Protein AF-A0A934DP23-F1 (afdb_monomer_lite)

Secondary structure (DSSP, 8-state):
-----------------------------------PPP-S--GGG----SB-STT-B-TTSB-SSS-B-STTHHHHT-B-TTHHHHHS-S-----------TTTTTSHHHH-HHHHHHHHHHHHHHTTTSEE-HHHHHHHHHHHHS-HHHHHHHHHHHHHHHH-TT-EE-TTHHHHHHHHHHT--TTPPPSB-SSEEEE--S-TT-STT-EEEE-S-EEEEEE------------TTTTGGGS--SSPPPP-SSS--HHHHHHHHHS-HHHHHHHHHHHHT---GGGSHHHHHHHTS--TTS-TT-S-HHHHHHHHT-HHHHHHHS--S-GGG-EEEETTEEEEHHHHHHHHHHHHHHHHHHTEEEEESS--HHHHHHHIIIIIIIS---EEEE-S-HHHHT-----EEEEEEEEEEEEPPPHHHHHHHHHHHHH-TT--SPPPSS-EEEEEEEEEEEEE---TT--SSPEEEEEEEEEEEEE-TT-BEEEEEEHHHHHTT-TT-S----PPPPS-EEEE--HHHHHHHTT---HHHHHSTTHHHHHHIIIIIIHH-EEHHHHHHHHHHHHTT--HHHHHHHSTTGGGGS-HHHHHHHTHHHH--GGGGT--TTTTS---

Foldseek 3Di:
DDDDDDDDDDDDDDDDDDDDDDDDDDDDDDDDDDDDDDDDDDLLPWEFAQDDDPPGGQAPHAGPTQAHLYPCRVVRNRHYPCSCCRHVHDQPPPDLDPDCFCVNLPVLLPFFLLSLLLVQLQLVQCPRQLERELLSLLLLLLSLLDDPQCVVSSLSSLVVLLVPPSRHYDPCSSVQSVCSSVPHHDQADACDDQQKHKDDDPPPQECPRIWMFGNHFDKGKFFLSFLLAFAALLFQLVLLQFFAFFAFQDDDDQFADPVRSVCLRGHGVQVLLCVLCVQLQHCLDCLGSNNCSVPPSHDNPDPRLDGQQLQSLLQSLRSNSRSLLLADDDRNFAFFFFQQHTHHSLNLSRVSSSLRRVVSVVQKRWHDLADDPVSVVNCCCVQGHHSSRWKWFQQDPCVVVVHDRGRTWTFGMKMKTKDFDDPLQQVQVVVVQVVDPVQPFDAAPDKGKIKMKMKTKIFHHDYSNDSDRTHIDIFIWIKMFIAYPSRIGRDMDTLCRCPVRTPPDPDRDGRDHTSTMMTGNCPLVSCLRSVHDDPSLVPDSSNVVSSCSNRPCSSLTHGPVLQVVLVVCVVVVPDLVSSLRSQASSLRSHNQVSCCVRPCVPNNHCVSSHDSGNVPSDPD

Sequence (620 aa):
MRARSCLFFASIAALLSAACGDAPDTTATDSTQQEGPRGPLGKADATGSCKAGSSGDFCGKKGSGSCYCDDGCKGYGDCCTDYEPVCKGSAPPSGSDDAVSCEDAGNICNLSPAGAAVYRLYREAVRADGLLSEVDAQRMGAFVR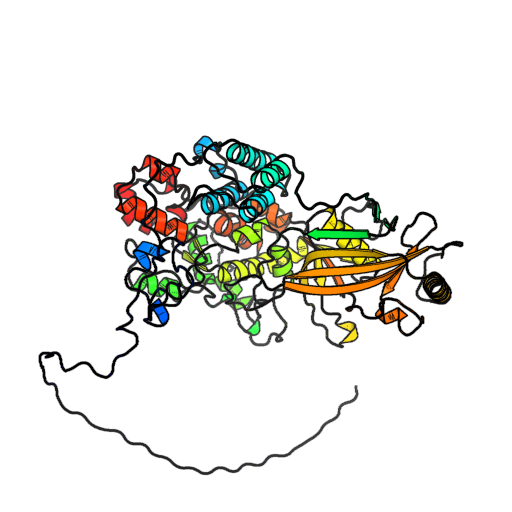GSAEHKAAVSAFLGKVIADPKTKFDGKSKQILEGFQKGTPPSFVPAENQVYKLKTGTQASSVLDDSIYLVGDGTLSGSINSSSYSRGYAKKADGILRFPHGSKAPAHLPVDSADETQRLRNQSPAVALDLAAGTAGLQLGQFGFDYRAQKRFYDSHAQYWEGLCHAWSYGALDERINALVDVDGIASKRGVWIFGQWLSRADLGNWMMAVSDQLSVADTELVDPFVTPRDILLGVTQWVMTSGLGLRADMFNDVEKGSSEVWNQPIIAADMKVSTPPPSVADAIFAYAKTDTKNTEALPASPKVKLVQIRAYWGAEIDDAHEGAPGIEVADWNMYFVLNPDGKAVVGYMAHHLAAKVAGLPVKDSDPLPDYFAYPKNQILDAAFEGKPSTMLKGALDGSVFRFFVGTVLSYGVPETMRTSFESDVKAGVDVALLKKKYPGIANAYSKPSWDASFSPKLGAGTDFGAQWGKFANPG

Structure (mmCIF, N/CA/C/O backbone):
data_AF-A0A934DP23-F1
#
_entry.id   AF-A0A934DP23-F1
#
loop_
_atom_site.group_PDB
_atom_site.id
_atom_site.type_symbol
_atom_site.label_atom_id
_atom_site.label_alt_id
_atom_site.label_comp_id
_atom_site.label_asym_id
_atom_site.label_entity_id
_atom_site.label_seq_id
_atom_site.pdbx_PDB_ins_code
_atom_site.Cartn_x
_atom_site.Cartn_y
_atom_site.Cartn_z
_atom_site.occupancy
_atom_site.B_iso_or_equiv
_atom_site.auth_seq_id
_atom_site.auth_comp_id
_atom_site.auth_asym_id
_atom_site.auth_atom_id
_atom_site.pdbx_PDB_model_num
ATOM 1 N N . MET A 1 1 ? 17.427 -4.563 40.260 1.00 40.16 1 MET A N 1
ATOM 2 C CA . MET A 1 1 ? 18.450 -5.176 41.142 1.00 40.16 1 MET A CA 1
ATOM 3 C C . MET A 1 1 ? 17.907 -6.447 41.780 1.00 40.16 1 MET A C 1
ATOM 5 O O . MET A 1 1 ? 17.114 -6.353 42.705 1.00 40.16 1 MET A O 1
ATOM 9 N N . ARG A 1 2 ? 18.329 -7.614 41.283 1.00 28.61 2 ARG A N 1
ATOM 10 C CA . ARG A 1 2 ? 18.483 -8.887 42.015 1.00 28.61 2 ARG A CA 1
ATOM 11 C C . ARG A 1 2 ? 19.131 -9.868 41.036 1.00 28.61 2 ARG A C 1
ATOM 13 O O . ARG A 1 2 ? 18.470 -10.412 40.164 1.00 28.61 2 ARG A O 1
ATOM 20 N N . ALA A 1 3 ? 20.451 -9.986 41.144 1.00 30.08 3 ALA A N 1
ATOM 21 C CA . ALA A 1 3 ? 21.261 -10.918 40.378 1.00 30.08 3 ALA A CA 1
ATOM 22 C C . ALA A 1 3 ? 21.089 -12.337 40.935 1.00 30.08 3 ALA A C 1
ATOM 24 O O . ALA A 1 3 ? 21.086 -12.529 42.154 1.00 30.08 3 ALA A O 1
ATOM 25 N N . ARG A 1 4 ? 20.986 -13.331 40.052 1.00 34.28 4 ARG A N 1
ATOM 26 C CA . ARG A 1 4 ? 21.227 -14.734 40.393 1.00 34.28 4 ARG A CA 1
ATOM 27 C C . ARG A 1 4 ? 22.226 -15.318 39.408 1.00 34.28 4 ARG A C 1
ATOM 29 O O . ARG A 1 4 ? 21.906 -15.577 38.256 1.00 34.28 4 ARG A O 1
ATOM 36 N N . SER A 1 5 ? 23.436 -15.501 39.919 1.00 31.06 5 SER A N 1
ATOM 37 C CA . SER A 1 5 ? 24.474 -16.371 39.384 1.00 31.06 5 SER A CA 1
ATOM 38 C C . SER A 1 5 ? 24.040 -17.835 39.475 1.00 31.06 5 SER A C 1
ATOM 40 O O . SER A 1 5 ? 23.494 -18.246 40.499 1.00 31.06 5 SER A O 1
ATOM 42 N N . CYS A 1 6 ? 24.376 -18.637 38.466 1.00 28.14 6 CYS A N 1
ATOM 43 C CA . CYS A 1 6 ? 24.646 -20.066 38.625 1.00 28.14 6 CYS A CA 1
ATOM 44 C C . CYS A 1 6 ? 25.836 -20.442 37.736 1.00 28.14 6 CYS A C 1
ATOM 46 O O . CYS A 1 6 ? 25.848 -20.184 36.536 1.00 28.14 6 CYS A O 1
ATOM 48 N N . LEU A 1 7 ? 26.857 -20.986 38.398 1.00 28.88 7 LEU A N 1
ATOM 49 C CA . LEU A 1 7 ? 28.114 -21.495 37.866 1.00 28.88 7 LEU A CA 1
ATOM 50 C C . LEU A 1 7 ? 27.962 -22.969 37.432 1.00 28.88 7 LEU A C 1
ATOM 52 O O . LEU A 1 7 ? 27.285 -23.730 38.112 1.00 28.88 7 LEU A O 1
ATOM 56 N N . PHE A 1 8 ? 28.738 -23.331 36.402 1.00 28.36 8 PHE A N 1
ATOM 57 C CA . PHE A 1 8 ? 29.431 -24.610 36.146 1.00 28.36 8 PHE A CA 1
ATOM 58 C C . PHE A 1 8 ? 28.639 -25.918 35.955 1.00 28.36 8 PHE A C 1
ATOM 60 O O . PHE A 1 8 ? 28.070 -26.456 36.892 1.00 28.36 8 PHE A O 1
ATOM 67 N N . PHE A 1 9 ? 28.846 -26.548 34.789 1.00 27.64 9 PHE A N 1
ATOM 68 C CA . PHE A 1 9 ? 29.650 -27.778 34.688 1.00 27.64 9 PHE A CA 1
ATOM 69 C C . PHE A 1 9 ? 30.306 -27.878 33.300 1.00 27.64 9 PHE A C 1
ATOM 71 O O . PHE A 1 9 ? 29.639 -27.809 32.273 1.00 27.64 9 PHE A O 1
ATOM 78 N N . ALA A 1 10 ? 31.630 -28.038 33.292 1.00 32.22 10 ALA A N 1
ATOM 79 C CA . ALA A 1 10 ? 32.416 -28.457 32.140 1.00 32.22 10 ALA A CA 1
ATOM 80 C C . ALA A 1 10 ? 32.568 -29.984 32.174 1.00 32.22 10 ALA A C 1
ATOM 82 O O . ALA A 1 10 ? 32.763 -30.557 33.247 1.00 32.22 10 ALA A O 1
ATOM 83 N N . SER A 1 11 ? 32.547 -30.640 31.015 1.00 28.47 11 SER A N 1
ATOM 84 C CA . SER A 1 11 ? 33.173 -31.953 30.823 1.00 28.47 11 SER A CA 1
ATOM 85 C C . SER A 1 11 ? 33.571 -32.130 29.361 1.00 28.47 11 SER A C 1
ATOM 87 O O . SER A 1 11 ? 32.744 -32.122 28.457 1.00 28.47 11 SER A O 1
ATOM 89 N N . ILE A 1 12 ? 34.884 -32.245 29.183 1.00 34.09 12 ILE A N 1
ATOM 90 C CA . ILE A 1 12 ? 35.624 -32.606 27.977 1.00 34.09 12 ILE A CA 1
ATOM 91 C C . ILE A 1 12 ? 35.684 -34.136 27.901 1.00 34.09 12 ILE A C 1
ATOM 93 O O . ILE A 1 12 ? 36.023 -34.765 28.901 1.00 34.09 12 ILE A O 1
ATOM 97 N N . ALA A 1 13 ? 35.479 -34.716 26.717 1.00 30.89 13 ALA A N 1
ATOM 98 C CA . ALA A 1 13 ? 36.143 -35.958 26.313 1.00 30.89 13 ALA A CA 1
ATOM 99 C C . ALA A 1 13 ? 36.205 -36.051 24.779 1.00 30.89 13 ALA A C 1
ATOM 101 O O . ALA A 1 13 ? 35.187 -35.994 24.095 1.00 30.89 13 ALA A O 1
ATOM 102 N N . ALA A 1 14 ? 37.429 -36.175 24.270 1.00 37.38 14 ALA A N 1
ATOM 103 C CA . ALA A 1 14 ? 37.803 -36.380 22.876 1.00 37.38 14 ALA A CA 1
ATOM 104 C C . ALA A 1 14 ? 38.264 -37.832 22.650 1.00 37.38 14 ALA A C 1
ATOM 106 O O . ALA A 1 14 ? 38.769 -38.433 23.593 1.00 37.38 14 ALA A O 1
ATOM 107 N N . LEU A 1 15 ? 38.152 -38.339 21.412 1.00 30.72 15 LEU A N 1
ATOM 108 C CA . LEU A 1 15 ? 39.022 -39.328 20.720 1.00 30.72 15 LEU A CA 1
ATOM 109 C C . LEU A 1 15 ? 38.391 -39.594 19.325 1.00 30.72 15 LEU A C 1
ATOM 111 O O . LEU A 1 15 ? 37.245 -40.017 19.261 1.00 30.72 15 LEU A O 1
ATOM 115 N N . LEU A 1 16 ? 38.937 -39.087 18.205 1.00 32.44 16 LEU A N 1
ATOM 116 C CA . LEU A 1 16 ? 40.079 -39.540 17.370 1.00 32.44 16 LEU A CA 1
ATOM 117 C C . LEU A 1 16 ? 39.783 -40.711 16.412 1.00 32.44 16 LEU A C 1
ATOM 119 O O . LEU A 1 16 ? 39.506 -41.817 16.869 1.00 32.44 16 LEU A O 1
ATOM 123 N N . SER A 1 17 ? 39.985 -40.447 15.106 1.00 32.84 17 SER A N 1
ATOM 124 C CA . SER A 1 17 ? 40.628 -41.262 14.032 1.00 32.84 17 SER A CA 1
ATOM 125 C C . SER A 1 17 ? 39.905 -41.009 12.690 1.00 32.84 17 SER A C 1
ATOM 127 O O . SER A 1 17 ? 38.739 -41.354 12.561 1.00 32.84 17 SER A O 1
ATOM 129 N N . ALA A 1 18 ? 40.417 -40.200 11.752 1.00 36.91 18 ALA A N 1
ATOM 130 C CA . ALA A 1 18 ? 41.567 -40.393 10.850 1.00 36.91 18 ALA A CA 1
ATOM 131 C C . ALA A 1 18 ? 41.308 -41.388 9.697 1.00 36.91 18 ALA A C 1
ATOM 133 O O . ALA A 1 18 ? 41.244 -42.588 9.935 1.00 36.91 18 ALA A O 1
ATOM 134 N N . ALA A 1 19 ? 41.259 -40.879 8.457 1.00 32.03 19 ALA A N 1
ATOM 135 C CA . ALA A 1 19 ? 41.791 -41.546 7.262 1.00 32.03 19 ALA A CA 1
ATOM 136 C C . ALA A 1 19 ? 41.916 -40.541 6.098 1.00 32.03 19 ALA A C 1
ATOM 138 O O . ALA A 1 19 ? 40.923 -40.130 5.503 1.00 32.03 19 ALA A O 1
ATOM 139 N N . CYS A 1 20 ? 43.157 -40.148 5.806 1.00 38.31 20 CYS A N 1
ATOM 140 C CA . CYS A 1 20 ? 43.581 -39.538 4.547 1.00 38.31 20 CYS A CA 1
ATOM 141 C C . CYS A 1 20 ? 43.790 -40.632 3.489 1.00 38.31 20 CYS A C 1
ATOM 143 O O . CYS A 1 20 ? 44.169 -41.752 3.834 1.00 38.31 20 CYS A O 1
ATOM 145 N N . GLY A 1 21 ? 43.653 -40.282 2.211 1.00 30.73 21 GLY A N 1
ATOM 146 C CA . GLY A 1 21 ? 44.114 -41.106 1.096 1.00 30.73 21 GLY A CA 1
ATOM 147 C C . GLY A 1 21 ? 44.066 -40.332 -0.217 1.00 30.73 21 GLY A C 1
ATOM 148 O O . GLY A 1 21 ? 43.001 -40.219 -0.812 1.00 30.73 21 GLY A O 1
ATOM 149 N N . ASP A 1 22 ? 45.220 -39.812 -0.635 1.00 42.44 22 ASP A N 1
ATOM 150 C CA . ASP A 1 22 ? 45.472 -39.196 -1.942 1.00 42.44 22 ASP A CA 1
ATOM 151 C C . ASP A 1 22 ? 46.259 -40.144 -2.869 1.00 42.44 22 ASP A C 1
ATOM 153 O O . ASP A 1 22 ? 47.109 -40.905 -2.397 1.00 42.44 22 ASP A O 1
ATOM 157 N N . ALA A 1 23 ? 46.045 -39.924 -4.180 1.00 35.94 23 ALA A N 1
ATOM 158 C CA . ALA A 1 23 ? 46.910 -40.179 -5.355 1.00 35.94 23 ALA A CA 1
ATOM 159 C C . ALA A 1 23 ? 46.909 -41.583 -6.026 1.00 35.94 23 ALA A C 1
ATOM 161 O O . ALA A 1 23 ? 46.669 -42.580 -5.347 1.00 35.94 23 ALA A O 1
ATOM 162 N N . PRO A 1 24 ? 47.326 -41.725 -7.317 1.00 53.34 24 PRO A N 1
ATOM 163 C CA . PRO A 1 24 ? 47.340 -40.780 -8.458 1.00 53.34 24 PRO A CA 1
ATOM 164 C C . PRO A 1 24 ? 46.812 -41.351 -9.816 1.00 53.34 24 PRO A C 1
ATOM 166 O O . PRO A 1 24 ? 46.694 -42.554 -10.009 1.00 53.34 24 PRO A O 1
ATOM 169 N N . ASP A 1 25 ? 46.543 -40.420 -10.744 1.00 39.34 25 ASP A N 1
ATOM 170 C CA . ASP A 1 25 ? 46.795 -40.367 -12.208 1.00 39.34 25 ASP A CA 1
ATOM 171 C C . ASP A 1 25 ? 46.779 -41.639 -13.102 1.00 39.34 25 ASP A C 1
ATOM 173 O O . ASP A 1 25 ? 47.532 -42.582 -12.874 1.00 39.34 25 ASP A O 1
ATOM 177 N N . THR A 1 26 ? 46.019 -41.603 -14.214 1.00 35.56 26 THR A N 1
ATOM 178 C CA . THR A 1 26 ? 46.430 -42.137 -15.541 1.00 35.56 26 THR A CA 1
ATOM 179 C C . THR A 1 26 ? 45.428 -41.828 -16.675 1.00 35.56 26 THR A C 1
ATOM 181 O O . THR A 1 26 ? 44.301 -42.309 -16.697 1.00 35.56 26 THR A O 1
ATOM 184 N N . THR A 1 27 ? 45.937 -41.095 -17.672 1.00 36.94 27 THR A N 1
ATOM 185 C CA . THR A 1 27 ? 45.785 -41.259 -19.140 1.00 36.94 27 THR A CA 1
ATOM 186 C C . THR A 1 27 ? 44.424 -41.175 -19.848 1.00 36.94 27 THR A C 1
ATOM 188 O O . THR A 1 27 ? 43.477 -41.908 -19.593 1.00 36.94 27 THR A O 1
ATOM 191 N N . ALA A 1 28 ? 44.444 -40.341 -20.892 1.00 45.34 28 ALA A N 1
ATOM 192 C CA . ALA A 1 28 ? 43.471 -40.197 -21.963 1.00 45.34 28 ALA A CA 1
ATOM 193 C C . ALA A 1 28 ? 43.141 -41.503 -22.709 1.00 45.34 28 ALA A C 1
ATOM 195 O O . ALA A 1 28 ? 44.029 -42.300 -23.015 1.00 45.34 28 ALA A O 1
ATOM 196 N N . THR A 1 29 ? 41.885 -41.649 -23.137 1.00 35.75 29 THR A N 1
ATOM 197 C CA . THR A 1 29 ? 41.556 -42.342 -24.391 1.00 35.75 29 THR A CA 1
ATOM 198 C C . THR A 1 29 ? 40.241 -41.819 -24.966 1.00 35.75 29 THR A C 1
ATOM 200 O O . THR A 1 29 ? 39.193 -41.838 -24.328 1.00 35.75 29 THR A O 1
ATOM 203 N N . ASP A 1 30 ? 40.361 -41.331 -26.192 1.00 45.59 30 ASP A N 1
ATOM 204 C CA . ASP A 1 30 ? 39.319 -41.034 -27.164 1.00 45.59 30 ASP A CA 1
ATOM 205 C C . ASP A 1 30 ? 38.488 -42.299 -27.461 1.00 45.59 30 ASP A C 1
ATOM 207 O O . ASP A 1 30 ? 39.061 -43.357 -27.734 1.00 45.59 30 ASP A O 1
ATOM 211 N N . SER A 1 31 ? 37.154 -42.226 -27.379 1.00 39.16 31 SER A N 1
ATOM 212 C CA . SER A 1 31 ? 36.274 -43.234 -27.987 1.00 39.16 31 SER A CA 1
ATOM 213 C C . SER A 1 31 ? 34.845 -42.722 -28.206 1.00 39.16 31 SER A C 1
ATOM 215 O O . SER A 1 31 ? 34.136 -42.269 -27.310 1.00 39.16 31 SER A O 1
ATOM 217 N N . THR A 1 32 ? 34.444 -42.837 -29.466 1.00 45.56 32 THR A N 1
ATOM 218 C CA . THR A 1 32 ? 33.099 -42.820 -30.040 1.00 45.56 32 THR A CA 1
ATOM 219 C C . THR A 1 32 ? 32.031 -43.478 -29.154 1.00 45.56 32 THR A C 1
ATOM 221 O O . THR A 1 32 ? 32.095 -44.681 -28.899 1.00 45.56 32 THR A O 1
ATOM 224 N N . GLN A 1 33 ? 31.005 -42.717 -28.750 1.00 37.06 33 GLN A N 1
ATOM 225 C CA . GLN A 1 33 ? 29.831 -43.258 -28.060 1.00 37.06 33 GLN A CA 1
ATOM 226 C C . GLN A 1 33 ? 28.931 -44.031 -29.028 1.00 37.06 33 GLN A C 1
ATOM 228 O O . GLN A 1 33 ? 28.133 -43.479 -29.780 1.00 37.06 33 GLN A O 1
ATOM 233 N N . GLN A 1 34 ? 29.091 -45.345 -28.967 1.00 38.97 34 GLN A N 1
ATOM 234 C CA . GLN A 1 34 ? 28.153 -46.359 -29.410 1.00 38.97 34 GLN A CA 1
ATOM 235 C C . GLN A 1 34 ? 26.985 -46.399 -28.404 1.00 38.97 34 GLN A C 1
ATOM 237 O O . GLN A 1 34 ? 27.212 -46.588 -27.208 1.00 38.97 34 GLN A O 1
ATOM 242 N N . GLU A 1 35 ? 25.750 -46.180 -28.869 1.00 42.69 35 GLU A N 1
ATOM 243 C CA . GLU A 1 35 ? 24.534 -46.249 -28.045 1.00 42.69 35 GLU A CA 1
ATOM 244 C C . GLU A 1 35 ? 24.398 -47.641 -27.405 1.00 42.69 35 GLU A C 1
ATOM 246 O O . GLU A 1 35 ? 24.113 -48.638 -28.071 1.00 42.69 35 GLU A O 1
ATOM 251 N N . GLY A 1 36 ? 24.641 -47.715 -26.095 1.00 49.62 36 GLY A N 1
ATOM 252 C CA . GLY A 1 36 ? 24.397 -48.909 -25.294 1.00 49.62 36 GLY A CA 1
ATOM 253 C C . GLY A 1 36 ? 22.901 -49.129 -25.012 1.00 49.62 36 GLY A C 1
ATOM 254 O O . GLY A 1 36 ? 22.097 -48.202 -25.133 1.00 49.62 36 GLY A O 1
ATOM 255 N N . PRO A 1 37 ? 22.501 -50.348 -24.607 1.00 51.12 37 PRO A N 1
ATOM 256 C CA . PRO A 1 37 ? 21.110 -50.674 -24.300 1.00 51.12 37 PRO A CA 1
ATOM 257 C C . PRO A 1 37 ? 20.587 -49.827 -23.128 1.00 51.12 37 PRO A C 1
ATOM 259 O O . PRO A 1 37 ? 21.191 -49.801 -22.055 1.00 51.12 37 PRO A O 1
ATOM 262 N N . ARG A 1 38 ? 19.452 -49.140 -23.343 1.00 48.41 38 ARG A N 1
ATOM 263 C CA . ARG A 1 38 ? 18.734 -48.348 -22.325 1.00 48.41 38 ARG A CA 1
ATOM 264 C C . ARG A 1 38 ? 18.541 -49.171 -21.042 1.00 48.41 38 ARG A C 1
ATOM 266 O O . ARG A 1 38 ? 18.000 -50.274 -21.087 1.00 48.41 38 ARG A O 1
ATOM 273 N N . GLY A 1 39 ? 18.959 -48.610 -19.905 1.00 54.00 39 GLY A N 1
ATOM 274 C CA . GLY A 1 39 ? 18.667 -49.144 -18.572 1.00 54.00 39 GLY A CA 1
ATOM 275 C C . GLY A 1 39 ? 17.169 -49.083 -18.206 1.00 54.00 39 GLY A C 1
ATOM 276 O O . GLY A 1 39 ? 16.358 -48.643 -19.022 1.00 54.00 39 GLY A O 1
ATOM 277 N N . PRO A 1 40 ? 16.786 -49.525 -16.990 1.00 46.81 40 PRO A N 1
ATOM 278 C CA . PRO A 1 40 ? 15.389 -49.656 -16.570 1.00 46.81 40 PRO A CA 1
ATOM 279 C C . PRO A 1 40 ? 14.571 -48.368 -16.783 1.00 46.81 40 PRO A C 1
ATOM 281 O O . PRO A 1 40 ? 15.008 -47.284 -16.402 1.00 46.81 40 PRO A O 1
ATOM 284 N N . LEU A 1 41 ? 13.388 -48.524 -17.390 1.00 50.09 41 LEU A N 1
ATOM 285 C CA . LEU A 1 41 ? 12.440 -47.486 -17.828 1.00 50.09 41 LEU A CA 1
ATOM 286 C C . LEU A 1 41 ? 12.203 -46.401 -16.754 1.00 50.09 41 LEU A C 1
ATOM 288 O O . LEU A 1 41 ? 11.497 -46.624 -15.770 1.00 50.09 41 LEU A O 1
ATOM 292 N N . GLY A 1 42 ? 12.789 -45.217 -16.945 1.00 59.62 42 GLY A N 1
ATOM 293 C CA . GLY A 1 42 ? 12.483 -44.016 -16.162 1.00 59.62 42 GLY A CA 1
ATOM 294 C C . GLY A 1 42 ? 11.233 -43.300 -16.688 1.00 59.62 42 GLY A C 1
ATOM 295 O O . GLY A 1 42 ? 10.778 -43.569 -17.796 1.00 59.62 42 GLY A O 1
ATOM 296 N N . LYS A 1 43 ? 10.698 -42.334 -15.924 1.00 57.84 43 LYS A N 1
ATOM 297 C CA . LYS A 1 43 ? 9.498 -41.524 -16.256 1.00 57.84 43 LYS A CA 1
ATOM 298 C C . LYS A 1 43 ? 9.491 -40.853 -17.650 1.00 57.84 43 LYS A C 1
ATOM 300 O O . LYS A 1 43 ? 8.449 -40.377 -18.079 1.00 57.84 43 LYS A O 1
ATOM 305 N N . ALA A 1 44 ? 10.614 -40.861 -18.367 1.00 54.88 44 ALA A N 1
ATOM 306 C CA . ALA A 1 44 ? 10.761 -40.343 -19.725 1.00 54.88 44 ALA A CA 1
ATOM 307 C C . ALA A 1 44 ? 9.996 -41.136 -20.811 1.00 54.88 44 ALA A C 1
ATOM 309 O O . ALA A 1 44 ? 9.881 -40.645 -21.929 1.00 54.88 44 ALA A O 1
ATOM 310 N N . ASP A 1 45 ? 9.451 -42.319 -20.500 1.00 63.75 45 ASP A N 1
ATOM 311 C CA . ASP A 1 45 ? 8.603 -43.106 -21.415 1.00 63.75 45 ASP A CA 1
ATOM 312 C C . ASP A 1 45 ? 7.093 -42.901 -21.159 1.00 63.75 45 ASP A C 1
ATOM 314 O O . ASP A 1 45 ? 6.263 -43.758 -21.474 1.00 63.75 45 ASP A O 1
ATOM 318 N N . ALA A 1 46 ? 6.715 -41.773 -20.547 1.00 71.06 46 ALA A N 1
ATOM 319 C CA . ALA A 1 46 ? 5.324 -41.480 -20.231 1.00 71.06 46 ALA A CA 1
ATOM 320 C C . ALA A 1 46 ? 4.467 -41.347 -21.506 1.00 71.06 46 ALA A C 1
ATOM 322 O O . ALA A 1 46 ? 4.745 -40.541 -22.393 1.00 71.06 46 ALA A O 1
ATOM 323 N N . THR A 1 47 ? 3.389 -42.129 -21.583 1.00 84.38 47 THR A N 1
ATOM 324 C CA . THR A 1 47 ? 2.419 -42.102 -22.688 1.00 84.38 47 THR A CA 1
ATOM 325 C C . THR A 1 47 ? 1.119 -41.449 -22.225 1.00 84.38 47 THR A C 1
ATOM 327 O O . THR A 1 47 ? 0.737 -41.574 -21.063 1.00 84.38 47 THR A O 1
ATOM 330 N N . GLY A 1 48 ? 0.429 -40.735 -23.114 1.00 90.81 48 GLY A N 1
ATOM 331 C CA . GLY A 1 48 ? -0.851 -40.080 -22.826 1.00 90.81 48 GLY A CA 1
ATOM 332 C C . GLY A 1 48 ? -0.986 -38.727 -23.521 1.00 90.81 48 GLY A C 1
ATOM 333 O O . GLY A 1 48 ? -0.063 -38.271 -24.197 1.00 90.81 48 GLY A O 1
ATOM 334 N N . SER A 1 49 ? -2.159 -38.113 -23.369 1.00 92.38 49 SER A N 1
ATOM 335 C CA . SER A 1 49 ? -2.513 -36.853 -24.023 1.00 92.38 49 SER A CA 1
ATOM 336 C C . SER A 1 49 ? -3.238 -35.907 -23.068 1.00 92.38 49 SER A C 1
ATOM 338 O O . SER A 1 49 ? -4.057 -36.342 -22.246 1.00 92.38 49 SER A O 1
ATOM 340 N N . CYS A 1 50 ? -2.954 -34.615 -23.215 1.00 94.12 50 CYS A N 1
ATOM 341 C CA . CYS A 1 50 ? -3.661 -33.524 -22.561 1.00 94.12 50 CYS A CA 1
ATOM 342 C C . CYS A 1 50 ? -5.007 -33.205 -23.199 1.00 94.12 50 CYS A C 1
ATOM 344 O O . CYS A 1 50 ? -5.806 -32.510 -22.581 1.00 94.12 50 CYS A O 1
ATOM 346 N N . LYS A 1 51 ? -5.321 -33.711 -24.392 1.00 93.38 51 LYS A N 1
ATOM 347 C CA . LYS A 1 51 ? -6.683 -33.607 -24.925 1.00 93.38 51 LYS A CA 1
ATOM 348 C C . LYS A 1 51 ? -7.572 -34.588 -24.169 1.00 93.38 51 LYS A C 1
ATOM 350 O O . LYS A 1 51 ? -7.317 -35.793 -24.194 1.00 93.38 51 LYS A O 1
ATOM 355 N N . ALA A 1 52 ? -8.622 -34.103 -23.510 1.00 81.62 52 ALA A N 1
ATOM 356 C CA . ALA A 1 52 ? -9.736 -34.988 -23.196 1.00 81.62 52 ALA A CA 1
ATOM 357 C C . ALA A 1 52 ? -10.601 -35.125 -24.455 1.00 81.62 52 ALA A C 1
ATOM 359 O O . ALA A 1 52 ? -10.455 -34.370 -25.416 1.00 81.62 52 ALA A O 1
ATOM 360 N N . GLY A 1 53 ? -11.432 -36.168 -24.496 1.00 73.50 53 GLY A N 1
ATOM 361 C CA . GLY A 1 53 ? -12.362 -36.398 -25.601 1.00 73.50 53 GLY A CA 1
ATOM 362 C C . GLY A 1 53 ? -13.427 -35.296 -25.685 1.00 73.50 53 GLY A C 1
ATOM 363 O O . GLY A 1 53 ? -13.158 -34.109 -25.560 1.00 73.50 53 GLY A O 1
ATOM 364 N N . SER A 1 54 ? -14.692 -35.661 -25.843 1.00 66.81 54 SER A N 1
ATOM 365 C CA . SER A 1 54 ? -15.811 -34.711 -25.975 1.00 66.81 54 SER A CA 1
ATOM 366 C C . SER A 1 54 ? -16.114 -33.840 -24.732 1.00 66.81 54 SER A C 1
ATOM 368 O O . SER A 1 54 ? -17.166 -33.213 -24.679 1.00 66.81 54 SER A O 1
ATOM 370 N N . SER A 1 55 ? -15.236 -33.797 -23.725 1.00 53.44 55 SER A N 1
ATOM 371 C CA . SER A 1 55 ? -15.485 -33.220 -22.394 1.00 53.44 55 SER A CA 1
ATOM 372 C C . SER A 1 55 ? -14.398 -32.251 -21.879 1.00 53.44 55 SER A C 1
ATOM 374 O O . SER A 1 55 ? -14.335 -32.016 -20.675 1.00 53.44 55 SER A O 1
ATOM 376 N N . GLY A 1 56 ? -13.564 -31.672 -22.754 1.00 77.00 56 GLY A N 1
ATOM 377 C CA . GLY A 1 56 ? -12.569 -30.630 -22.408 1.00 77.00 56 GLY A CA 1
ATOM 378 C C . GLY A 1 56 ? -11.115 -31.096 -22.540 1.00 77.00 56 GLY A C 1
ATOM 379 O O . GLY A 1 56 ? -10.869 -32.119 -23.158 1.00 77.00 56 GLY A O 1
ATOM 380 N N . ASP A 1 57 ? -10.139 -30.375 -21.990 1.00 86.81 57 ASP A N 1
ATOM 381 C CA . ASP A 1 57 ? -8.738 -30.815 -21.891 1.00 86.81 57 ASP A CA 1
ATOM 382 C C . ASP A 1 57 ? -8.372 -31.248 -20.452 1.00 86.81 57 ASP A C 1
ATOM 384 O O . ASP A 1 57 ? -9.161 -31.149 -19.499 1.00 86.81 57 ASP A O 1
ATOM 388 N N . PHE A 1 58 ? -7.187 -31.838 -20.301 1.00 91.00 58 PHE A N 1
ATOM 389 C CA . PHE A 1 58 ? -6.617 -32.272 -19.028 1.00 91.00 58 PHE A CA 1
ATOM 390 C C . PHE A 1 58 ? -5.688 -31.230 -18.393 1.00 91.00 58 PHE A C 1
ATOM 392 O O . PHE A 1 58 ? -4.892 -31.578 -17.528 1.00 91.00 58 PHE A O 1
ATOM 399 N N . CYS A 1 59 ? -5.782 -29.959 -18.773 1.00 92.69 59 CYS A N 1
ATOM 400 C CA . CYS A 1 59 ? -4.854 -28.938 -18.298 1.00 92.69 59 CYS A CA 1
ATOM 401 C C . CYS A 1 59 ? -4.998 -28.684 -16.787 1.00 92.69 59 CYS A C 1
ATOM 403 O O . CYS A 1 59 ? -6.104 -28.586 -16.256 1.00 92.69 59 CYS A O 1
ATOM 405 N N . GLY A 1 60 ? -3.866 -28.658 -16.080 1.00 91.19 60 GLY A N 1
ATOM 406 C CA . GLY A 1 60 ? -3.771 -28.598 -14.617 1.00 91.19 60 GLY A CA 1
ATOM 407 C C . GLY A 1 60 ? -4.002 -29.931 -13.891 1.00 91.19 60 GLY A C 1
ATOM 408 O O . GLY A 1 60 ? -4.039 -29.955 -12.663 1.00 91.19 60 GLY A O 1
ATOM 409 N N . LYS A 1 61 ? -4.189 -31.042 -14.614 1.00 93.75 61 LYS A N 1
ATOM 410 C CA . LYS A 1 61 ? -4.456 -32.370 -14.039 1.00 93.75 61 LYS A CA 1
ATOM 411 C C . LYS A 1 61 ? -3.705 -33.469 -14.796 1.00 93.75 61 LYS A C 1
ATOM 413 O O . LYS A 1 61 ? -2.940 -33.226 -15.728 1.00 93.75 61 LYS A O 1
ATOM 418 N N . LYS A 1 62 ? -3.895 -34.713 -14.359 1.00 93.94 62 LYS A N 1
ATOM 419 C CA . LYS A 1 62 ? -3.321 -35.888 -15.019 1.00 93.94 62 LYS A CA 1
ATOM 420 C C . LYS A 1 62 ? -3.994 -36.114 -16.378 1.00 93.94 62 LYS A C 1
ATOM 422 O O . LYS A 1 62 ? -5.223 -36.085 -16.455 1.00 93.94 62 LYS A O 1
ATOM 427 N N . GLY A 1 63 ? -3.190 -36.340 -17.418 1.00 93.44 63 GLY A N 1
ATOM 428 C CA . GLY A 1 63 ? -3.670 -36.617 -18.772 1.00 93.44 63 GLY A CA 1
ATOM 429 C C . GLY A 1 63 ? -4.299 -38.004 -18.913 1.00 93.44 63 GLY A C 1
ATOM 430 O O . GLY A 1 63 ? -4.379 -38.781 -17.960 1.00 93.44 63 GLY A O 1
ATOM 431 N N . SER A 1 64 ? -4.689 -38.363 -20.136 1.00 91.06 64 SER A N 1
ATOM 432 C CA . SER A 1 64 ? -5.294 -39.667 -20.474 1.00 91.06 64 SER A CA 1
ATOM 433 C C . SER A 1 64 ? -4.334 -40.877 -20.407 1.00 91.06 64 SER A C 1
ATOM 435 O O . SER A 1 64 ? -4.610 -41.925 -20.986 1.00 91.06 64 SER A O 1
ATOM 437 N N . GLY A 1 65 ? -3.217 -40.776 -19.680 1.00 89.75 65 GLY A N 1
ATOM 438 C CA . GLY A 1 65 ? -2.213 -41.834 -19.560 1.00 89.75 65 GLY A CA 1
ATOM 439 C C . GLY A 1 65 ? -1.340 -41.709 -18.309 1.00 89.75 65 GLY A C 1
ATOM 440 O O . GLY A 1 65 ? -1.817 -41.366 -17.226 1.00 89.75 65 GLY A O 1
ATOM 441 N N . SER A 1 66 ? -0.051 -42.021 -18.431 1.00 91.56 66 SER A N 1
ATOM 442 C CA . SER A 1 66 ? 0.927 -41.956 -17.336 1.00 91.56 66 SER A CA 1
ATOM 443 C C . SER A 1 66 ? 1.626 -40.597 -17.209 1.00 91.56 66 SER A C 1
ATOM 445 O O . SER A 1 66 ? 2.594 -40.491 -16.462 1.00 91.56 66 SER A O 1
ATOM 447 N N . CYS A 1 67 ? 1.155 -39.583 -17.932 1.00 93.50 67 CYS A N 1
ATOM 448 C CA . CYS A 1 67 ? 1.729 -38.243 -17.986 1.00 93.50 67 CYS A CA 1
ATOM 449 C C . CYS A 1 67 ? 0.831 -37.183 -17.320 1.00 93.50 67 CYS A C 1
ATOM 451 O O . CYS A 1 67 ? -0.362 -37.410 -17.084 1.00 93.50 67 CYS A O 1
ATOM 453 N N . TYR A 1 68 ? 1.409 -36.021 -17.028 1.00 94.75 68 TYR A N 1
ATOM 454 C CA . TYR A 1 68 ? 0.749 -34.865 -16.423 1.00 94.75 68 TYR A CA 1
ATOM 455 C C . TYR A 1 68 ? 0.686 -33.679 -17.389 1.00 94.75 68 TYR A C 1
ATOM 457 O O . TYR A 1 68 ? 1.530 -33.520 -18.274 1.00 94.75 68 TYR A O 1
ATOM 465 N N . CYS A 1 69 ? -0.352 -32.862 -17.213 1.00 94.44 69 CYS A N 1
ATOM 466 C CA . CYS A 1 69 ? -0.655 -31.685 -18.021 1.00 94.44 69 CYS A CA 1
ATOM 467 C C . CYS A 1 69 ? -0.681 -30.420 -17.156 1.00 94.44 69 CYS A C 1
ATOM 469 O O . CYS A 1 69 ? -1.574 -29.587 -17.299 1.00 94.44 69 CYS A O 1
ATOM 471 N N . ASP A 1 70 ? 0.263 -30.299 -16.227 1.00 92.94 70 ASP A N 1
ATOM 472 C CA . ASP A 1 70 ? 0.436 -29.157 -15.328 1.00 92.94 70 ASP A CA 1
ATOM 473 C C . ASP A 1 70 ? 1.831 -28.525 -15.493 1.00 92.94 70 ASP A C 1
ATOM 475 O O . ASP A 1 70 ? 2.698 -29.061 -16.181 1.00 92.94 70 ASP A O 1
ATOM 479 N N . ASP A 1 71 ? 2.071 -27.375 -14.860 1.00 88.88 71 ASP A N 1
ATOM 480 C CA . ASP A 1 71 ? 3.362 -26.679 -14.957 1.00 88.88 71 ASP A CA 1
ATOM 481 C C . ASP A 1 71 ? 4.511 -27.397 -14.226 1.00 88.88 71 ASP A C 1
ATOM 483 O O . ASP A 1 71 ? 5.685 -27.158 -14.528 1.00 88.88 71 ASP A O 1
ATOM 487 N N . GLY A 1 72 ? 4.192 -28.300 -13.293 1.00 87.69 72 GLY A N 1
ATOM 488 C CA . GLY A 1 72 ? 5.167 -29.093 -12.548 1.00 87.69 72 GLY A CA 1
ATOM 489 C C . GLY A 1 72 ? 5.792 -30.212 -13.382 1.00 87.69 72 GLY A C 1
ATOM 490 O O . GLY A 1 72 ? 6.934 -30.604 -13.118 1.00 87.69 72 GLY A O 1
ATOM 491 N N . CYS A 1 73 ? 5.106 -30.683 -14.427 1.00 92.19 73 CYS A N 1
ATOM 492 C CA . CYS A 1 73 ? 5.514 -31.861 -15.193 1.00 92.19 73 CYS A CA 1
ATOM 493 C C . CYS A 1 73 ? 6.924 -31.755 -15.805 1.00 92.19 73 CYS A C 1
ATOM 495 O O . CYS A 1 73 ? 7.632 -32.756 -15.946 1.00 92.19 73 CYS A O 1
ATOM 497 N N . LYS A 1 74 ? 7.384 -30.536 -16.138 1.00 84.81 74 LYS A N 1
ATOM 498 C CA . LYS A 1 74 ? 8.733 -30.309 -16.695 1.00 84.81 74 LYS A CA 1
ATOM 499 C C . LYS A 1 74 ? 9.827 -30.554 -15.660 1.00 84.81 74 LYS A C 1
ATOM 501 O O . LYS A 1 74 ? 10.897 -31.034 -16.019 1.00 84.81 74 LYS A O 1
ATOM 506 N N . GLY A 1 75 ? 9.558 -30.241 -14.392 1.00 73.50 75 GLY A N 1
ATOM 507 C CA . GLY A 1 75 ? 10.487 -30.491 -13.290 1.00 73.50 75 GLY A CA 1
ATOM 508 C C . GLY A 1 75 ? 10.608 -31.977 -12.954 1.00 73.50 75 GLY A C 1
ATOM 509 O O . GLY A 1 75 ? 11.685 -32.435 -12.581 1.00 73.50 75 GLY A O 1
ATOM 510 N N . TYR A 1 76 ? 9.526 -32.737 -13.136 1.00 85.75 76 TYR A N 1
ATOM 511 C CA . TYR A 1 76 ? 9.476 -34.171 -12.836 1.00 85.75 76 TYR A CA 1
ATOM 512 C C . TYR A 1 76 ? 9.751 -35.082 -14.040 1.00 85.75 76 TYR A C 1
ATOM 514 O O . TYR A 1 76 ? 9.921 -36.291 -13.857 1.00 85.75 76 TYR A O 1
ATOM 522 N N . GLY A 1 77 ? 9.817 -34.520 -15.251 1.00 89.19 77 GLY A N 1
ATOM 523 C CA . GLY A 1 77 ? 10.051 -35.264 -16.487 1.00 89.19 77 GLY A CA 1
ATOM 524 C C . GLY A 1 77 ? 8.882 -36.166 -16.889 1.00 89.19 77 GLY A C 1
ATOM 525 O O . GLY A 1 77 ? 9.119 -37.223 -17.466 1.00 89.19 77 GLY A O 1
ATOM 526 N N . ASP A 1 78 ? 7.643 -35.783 -16.566 1.00 93.88 78 ASP A N 1
ATOM 527 C CA . ASP A 1 78 ? 6.426 -36.574 -16.812 1.00 93.88 78 ASP A CA 1
ATOM 528 C C . ASP A 1 78 ? 5.338 -35.817 -17.597 1.00 93.88 78 ASP A C 1
ATOM 530 O O . ASP A 1 78 ? 4.161 -36.178 -17.547 1.00 93.88 78 ASP A O 1
ATOM 534 N N . CYS A 1 79 ? 5.716 -34.798 -18.378 1.00 93.50 79 CYS A N 1
ATOM 535 C CA . CYS A 1 79 ? 4.783 -34.090 -19.259 1.00 93.50 79 CYS A CA 1
ATOM 536 C C . CYS A 1 79 ? 4.204 -34.988 -20.352 1.00 93.50 79 CYS A C 1
ATOM 538 O O . CYS A 1 79 ? 4.924 -35.763 -20.985 1.00 93.50 79 CYS A O 1
ATOM 540 N N . CYS A 1 80 ? 2.916 -34.811 -20.655 1.00 94.56 80 CYS A N 1
ATOM 541 C CA . CYS A 1 80 ? 2.351 -35.387 -21.872 1.00 94.56 80 CYS A CA 1
ATOM 542 C C . CYS A 1 80 ? 2.982 -34.739 -23.111 1.00 94.56 80 CYS A C 1
ATOM 544 O O . CYS A 1 80 ? 3.301 -33.548 -23.118 1.00 94.56 80 CYS A O 1
ATOM 546 N N . THR A 1 81 ? 3.130 -35.522 -24.181 1.00 93.62 81 THR A N 1
ATOM 547 C CA . THR A 1 81 ? 3.791 -35.082 -25.427 1.00 93.62 81 THR A CA 1
ATOM 548 C C . THR A 1 81 ? 3.106 -33.891 -26.105 1.00 93.62 81 THR A C 1
ATOM 550 O O . THR A 1 81 ? 3.751 -33.136 -26.827 1.00 93.62 81 THR A O 1
ATOM 553 N N . ASP A 1 82 ? 1.818 -33.685 -25.841 1.00 92.31 82 ASP A N 1
ATOM 554 C CA . ASP A 1 82 ? 0.995 -32.608 -26.380 1.00 92.31 82 ASP A CA 1
ATOM 555 C C . ASP A 1 82 ? 0.671 -31.506 -25.351 1.00 92.31 82 ASP A C 1
ATOM 557 O O . ASP A 1 82 ? -0.192 -30.672 -25.614 1.00 92.31 82 ASP A O 1
ATOM 561 N N . TYR A 1 83 ? 1.377 -31.447 -24.213 1.00 90.56 83 TYR A N 1
ATOM 562 C CA . TYR A 1 83 ? 1.157 -30.422 -23.182 1.00 90.56 83 TYR A CA 1
ATOM 563 C C . TYR A 1 83 ? 1.240 -28.988 -23.721 1.00 90.56 83 TYR A C 1
ATOM 565 O O . TYR A 1 83 ? 0.299 -28.219 -23.559 1.00 90.56 83 TYR A O 1
ATOM 573 N N . GLU A 1 84 ? 2.339 -28.626 -24.393 1.00 88.38 84 GLU A N 1
ATOM 574 C CA . GLU A 1 84 ? 2.520 -27.283 -24.970 1.00 88.38 84 GLU A CA 1
ATOM 575 C C . GLU A 1 84 ? 1.397 -26.924 -25.968 1.00 88.38 84 GLU A C 1
ATOM 577 O O . GLU A 1 84 ? 0.710 -25.929 -25.744 1.00 88.38 84 GLU A O 1
ATOM 582 N N . PRO A 1 85 ? 1.122 -27.714 -27.027 1.00 87.81 85 PRO A N 1
ATOM 583 C CA . PRO A 1 85 ? 0.097 -27.342 -28.003 1.00 87.81 85 PRO A CA 1
ATOM 584 C C . PRO A 1 85 ? -1.347 -27.404 -27.475 1.00 87.81 85 PRO A C 1
ATOM 586 O O . PRO A 1 85 ? -2.211 -26.759 -28.065 1.00 87.81 85 PRO A O 1
ATOM 589 N N . VAL A 1 86 ? -1.636 -28.169 -26.414 1.00 90.62 86 VAL A N 1
ATOM 590 C CA . VAL A 1 86 ? -2.998 -28.302 -25.858 1.00 90.62 86 VAL A CA 1
ATOM 591 C C . VAL A 1 86 ? -3.245 -27.315 -24.727 1.00 90.62 86 VAL A C 1
ATOM 593 O O . VAL A 1 86 ? -4.235 -26.596 -24.764 1.00 90.62 86 VAL A O 1
ATOM 596 N N . CYS A 1 87 ? -2.341 -27.253 -23.750 1.00 88.38 87 CYS A N 1
ATOM 597 C CA . CYS A 1 87 ? -2.551 -26.494 -22.519 1.00 88.38 87 CYS A CA 1
ATOM 598 C C . CYS A 1 87 ? -1.982 -25.085 -22.538 1.00 88.38 87 CYS A C 1
ATOM 600 O O . CYS A 1 87 ? -2.369 -24.275 -21.701 1.00 88.38 87 CYS A O 1
ATOM 602 N N . LYS A 1 88 ? -1.091 -24.764 -23.482 1.00 82.81 88 LYS A N 1
ATOM 603 C CA . LYS A 1 88 ? -0.624 -23.382 -23.655 1.00 82.81 88 LYS A CA 1
ATOM 604 C C . LYS A 1 88 ? -1.274 -22.648 -24.815 1.00 82.81 88 LYS A C 1
ATOM 606 O O . LYS A 1 88 ? -1.124 -21.434 -24.888 1.00 82.81 88 LYS A O 1
ATOM 611 N N . GLY A 1 89 ? -2.020 -23.363 -25.663 1.00 71.38 89 GLY A N 1
ATOM 612 C CA . GLY A 1 89 ? -2.646 -22.821 -26.862 1.00 71.38 89 GLY A CA 1
ATOM 613 C C . GLY A 1 89 ? -1.616 -22.313 -27.877 1.00 71.38 89 GLY A C 1
ATOM 614 O O . GLY A 1 89 ? -0.581 -21.739 -27.548 1.00 71.38 89 GLY A O 1
ATOM 615 N N . SER A 1 90 ? -1.886 -22.501 -29.164 1.00 45.00 90 SER A N 1
ATOM 616 C CA . SER A 1 90 ? -1.233 -21.685 -30.188 1.00 45.00 90 SER A CA 1
ATOM 617 C C . SER A 1 90 ? -1.488 -20.212 -29.865 1.00 45.00 90 SER A C 1
ATOM 619 O O . SER A 1 90 ? -2.643 -19.841 -29.650 1.00 45.00 90 SER A O 1
ATOM 621 N N . ALA A 1 91 ? -0.418 -19.409 -29.815 1.00 43.81 91 ALA A N 1
ATOM 622 C CA . ALA A 1 91 ? -0.482 -17.967 -29.598 1.00 43.81 91 ALA A CA 1
ATOM 623 C C . ALA A 1 91 ? -1.663 -17.368 -30.385 1.00 43.81 91 ALA A C 1
ATOM 625 O O . ALA A 1 91 ? -1.838 -17.729 -31.557 1.00 43.81 91 ALA A O 1
ATOM 626 N N . PRO A 1 92 ? -2.502 -16.522 -29.760 1.00 43.78 92 PRO A N 1
ATOM 627 C CA . PRO A 1 92 ? -3.677 -15.982 -30.425 1.00 43.78 92 PRO A CA 1
ATOM 628 C C . PRO A 1 92 ? -3.263 -15.308 -31.741 1.00 43.78 92 PRO A C 1
ATOM 630 O O . PRO A 1 92 ? -2.165 -14.744 -31.816 1.00 43.78 92 PRO A O 1
ATOM 633 N N . PRO A 1 93 ? -4.105 -15.377 -32.793 1.00 39.38 93 PRO A N 1
ATOM 634 C CA . PRO A 1 93 ? -3.838 -14.657 -34.029 1.00 39.38 93 PRO A CA 1
ATOM 635 C C . PRO A 1 93 ? -3.577 -13.201 -33.664 1.00 39.38 93 PRO A C 1
ATOM 637 O O . PRO A 1 93 ? -4.348 -12.618 -32.902 1.00 39.38 93 PRO A O 1
ATOM 640 N N . SER A 1 94 ? -2.469 -12.657 -34.169 1.00 42.34 94 SER A N 1
ATOM 641 C CA . SER A 1 94 ? -2.060 -11.270 -33.977 1.00 42.34 94 SER A CA 1
ATOM 642 C C . SER A 1 94 ? -3.176 -10.348 -34.471 1.00 42.34 94 SER A C 1
ATOM 644 O O . SER A 1 94 ? -3.228 -9.983 -35.648 1.00 42.34 94 SER A O 1
ATOM 646 N N . GLY A 1 95 ? -4.119 -10.031 -33.590 1.00 39.88 95 GLY A N 1
ATOM 647 C CA . GLY A 1 95 ? -5.085 -8.977 -33.811 1.00 39.88 95 GLY A CA 1
ATOM 648 C C . GLY A 1 95 ? -4.299 -7.688 -33.970 1.00 39.88 95 GLY A C 1
ATOM 649 O O . GLY A 1 95 ? -3.384 -7.405 -33.204 1.00 39.88 95 GLY A O 1
ATOM 650 N N . SER A 1 96 ? -4.590 -6.932 -35.020 1.00 44.50 96 SER A N 1
ATOM 651 C CA . SER A 1 96 ? -4.061 -5.585 -35.185 1.00 44.50 96 SER A CA 1
ATOM 652 C C . SER A 1 96 ? -4.634 -4.699 -34.071 1.00 44.50 96 SER A C 1
ATOM 654 O O . SER A 1 96 ? -5.755 -4.187 -34.160 1.00 44.50 96 SER A O 1
ATOM 656 N N . ASP A 1 97 ? -3.863 -4.599 -32.993 1.00 45.19 97 ASP A N 1
ATOM 657 C CA . ASP A 1 97 ? -4.172 -3.920 -31.742 1.00 45.19 97 ASP A CA 1
ATOM 658 C C . ASP A 1 97 ? -3.988 -2.398 -31.865 1.00 45.19 97 ASP A C 1
ATOM 660 O O . ASP A 1 97 ? -2.927 -1.862 -31.541 1.00 45.19 97 ASP A O 1
ATOM 664 N N . ASP A 1 98 ? -5.028 -1.643 -32.242 1.00 51.69 98 ASP A N 1
ATOM 665 C CA . ASP A 1 98 ? -5.089 -0.242 -31.785 1.00 51.69 98 ASP A CA 1
ATOM 666 C C . ASP A 1 98 ? -5.449 -0.223 -30.300 1.00 51.69 98 ASP A C 1
ATOM 668 O O . ASP A 1 98 ? -6.607 0.008 -29.961 1.00 51.69 98 ASP A O 1
ATOM 672 N N . ALA A 1 99 ? -4.485 -0.521 -29.432 1.00 55.56 99 ALA A N 1
ATOM 673 C CA . ALA A 1 99 ? -4.557 -0.161 -28.022 1.00 55.56 99 ALA A CA 1
ATOM 674 C C . ALA A 1 99 ? -4.466 1.371 -27.887 1.00 55.56 99 ALA A C 1
ATOM 676 O O . ALA A 1 99 ? -3.801 2.016 -28.702 1.00 55.56 99 ALA A O 1
ATOM 677 N N . VAL A 1 100 ? -5.107 1.958 -26.870 1.00 56.28 100 VAL A N 1
ATOM 678 C CA . VAL A 1 100 ? -5.015 3.401 -26.566 1.00 56.28 100 VAL A CA 1
ATOM 679 C C . VAL A 1 100 ? -3.542 3.830 -26.506 1.00 56.28 100 VAL A C 1
ATOM 681 O O . VAL A 1 100 ? -2.793 3.421 -25.610 1.00 56.28 100 VAL A O 1
ATOM 684 N N . SER A 1 101 ? -3.114 4.641 -27.476 1.00 61.78 101 SER A N 1
ATOM 685 C CA . SER A 1 101 ? -1.749 5.167 -27.525 1.00 61.78 101 SER A CA 1
ATOM 686 C C . SER A 1 101 ? -1.561 6.278 -26.482 1.00 61.78 101 SER A C 1
ATOM 688 O O . SER A 1 101 ? -2.530 6.893 -26.036 1.00 61.78 101 SER A O 1
ATOM 690 N N . CYS A 1 102 ? -0.317 6.592 -26.099 1.00 57.66 102 CYS A N 1
ATOM 691 C CA . CYS A 1 102 ? -0.036 7.764 -25.252 1.00 57.66 102 CYS A CA 1
ATOM 692 C C . CYS A 1 102 ? -0.511 9.090 -25.887 1.00 57.66 102 CYS A C 1
ATOM 694 O O . CYS A 1 102 ? -0.803 10.045 -25.162 1.00 57.66 102 CYS A O 1
ATOM 696 N N . GLU A 1 103 ? -0.601 9.146 -27.220 1.00 59.59 103 GLU A N 1
ATOM 697 C CA . GLU A 1 103 ? -1.124 10.294 -27.968 1.00 59.59 103 GLU A CA 1
ATOM 698 C C . GLU A 1 103 ? -2.646 10.403 -27.777 1.00 59.59 103 GLU A C 1
ATOM 700 O O . GLU A 1 103 ? -3.145 11.456 -27.372 1.00 59.59 103 GLU A O 1
ATOM 705 N N . ASP A 1 104 ? -3.369 9.285 -27.901 1.00 60.38 104 ASP A N 1
ATOM 706 C CA . ASP A 1 104 ? -4.820 9.197 -27.663 1.00 60.38 104 ASP A CA 1
ATOM 707 C C . ASP A 1 104 ? -5.181 9.392 -26.179 1.00 60.38 104 ASP A C 1
ATOM 709 O O . ASP A 1 104 ? -6.223 9.963 -25.833 1.00 60.38 104 ASP A O 1
ATOM 713 N N . ALA A 1 105 ? -4.291 8.987 -25.267 1.00 54.78 105 ALA A N 1
ATOM 714 C CA . ALA A 1 105 ? -4.422 9.218 -23.830 1.00 54.78 105 ALA A CA 1
ATOM 715 C C . ALA A 1 105 ? -4.284 10.706 -23.448 1.00 54.78 105 ALA A C 1
ATOM 717 O O . ALA A 1 105 ? -4.681 11.080 -22.346 1.00 54.78 105 ALA A O 1
ATOM 718 N N . GLY A 1 106 ? -3.862 11.586 -24.364 1.00 54.84 106 GLY A N 1
ATOM 719 C CA . GLY A 1 106 ? -3.840 13.037 -24.160 1.00 54.84 106 GLY A CA 1
ATOM 720 C C . GLY A 1 106 ? -2.666 13.519 -23.308 1.00 54.84 106 GLY A C 1
ATOM 721 O O . GLY A 1 106 ? -2.876 14.239 -22.339 1.00 54.84 106 GLY A O 1
ATOM 722 N N . ASN A 1 107 ? -1.434 13.129 -23.656 1.00 58.25 107 ASN A N 1
ATOM 723 C CA . ASN A 1 107 ? -0.196 13.511 -22.952 1.00 58.25 107 ASN A CA 1
ATOM 724 C C . ASN A 1 107 ? -0.050 12.989 -21.510 1.00 58.25 107 ASN A C 1
ATOM 726 O O . ASN A 1 107 ? 0.883 13.385 -20.821 1.00 58.25 107 ASN A O 1
ATOM 730 N N . ILE A 1 108 ? -0.883 12.058 -21.042 1.00 55.16 108 ILE A N 1
ATOM 731 C CA . ILE A 1 108 ? -0.778 11.521 -19.670 1.00 55.16 108 ILE A CA 1
ATOM 732 C C . ILE A 1 108 ? 0.586 10.875 -19.380 1.00 55.16 108 ILE A C 1
ATOM 734 O O . ILE A 1 108 ? 1.112 11.026 -18.281 1.00 55.16 108 ILE A O 1
ATOM 738 N N . CYS A 1 109 ? 1.217 10.266 -20.388 1.00 56.31 109 CYS A N 1
ATOM 739 C CA . CYS A 1 109 ? 2.574 9.717 -20.288 1.00 56.31 109 CYS A CA 1
ATOM 740 C C . CYS A 1 109 ? 3.675 10.795 -20.168 1.00 56.31 109 CYS A C 1
ATOM 742 O O . CYS A 1 109 ? 4.798 10.483 -19.782 1.00 56.31 109 CYS A O 1
ATOM 744 N N . ASN A 1 110 ? 3.364 12.048 -20.518 1.00 60.66 110 ASN A N 1
ATOM 745 C CA . ASN A 1 110 ? 4.295 13.179 -20.538 1.00 60.66 110 ASN A CA 1
ATOM 746 C C . ASN A 1 110 ? 4.126 14.130 -19.341 1.00 60.66 110 ASN A C 1
ATOM 748 O O . ASN A 1 110 ? 4.917 15.063 -19.220 1.00 60.66 110 ASN A O 1
ATOM 752 N N . LEU A 1 111 ? 3.111 13.944 -18.484 1.00 57.84 111 LEU A N 1
ATOM 753 C CA . LEU A 1 111 ? 2.705 14.973 -17.517 1.00 57.84 111 LEU A CA 1
ATOM 754 C C . LEU A 1 111 ? 2.989 14.634 -16.045 1.00 57.84 111 LEU A C 1
ATOM 756 O O . LEU A 1 111 ? 3.236 15.566 -15.284 1.00 57.84 111 LEU A O 1
ATOM 760 N N . SER A 1 112 ? 3.007 13.360 -15.622 1.00 80.19 112 SER A N 1
ATOM 761 C CA . SER A 1 112 ? 3.425 13.003 -14.252 1.00 80.19 112 SER A CA 1
ATOM 762 C C . SER A 1 112 ? 3.790 11.520 -14.066 1.00 80.19 112 SER A C 1
ATOM 764 O O . SER A 1 112 ? 3.271 10.662 -14.788 1.00 80.19 112 SER A O 1
ATOM 766 N N . PRO A 1 113 ? 4.638 11.188 -13.070 1.00 83.94 113 PRO A N 1
ATOM 767 C CA . PRO A 1 113 ? 4.872 9.805 -12.649 1.00 83.94 113 PRO A CA 1
ATOM 768 C C . PRO A 1 113 ? 3.585 9.018 -12.336 1.00 83.94 113 PRO A C 1
ATOM 770 O O . PRO A 1 113 ? 3.477 7.859 -12.730 1.00 83.94 113 PRO A O 1
ATOM 773 N N . ALA A 1 114 ? 2.572 9.645 -11.722 1.00 84.44 114 ALA A N 1
ATOM 774 C CA . ALA A 1 114 ? 1.266 9.012 -11.486 1.00 84.44 114 ALA A CA 1
ATOM 775 C C . ALA A 1 114 ? 0.576 8.565 -12.788 1.00 84.44 114 ALA A C 1
ATOM 777 O O . ALA A 1 114 ? 0.069 7.446 -12.879 1.00 84.44 114 ALA A O 1
ATOM 778 N N . GLY A 1 115 ? 0.571 9.425 -13.812 1.00 82.94 115 GLY A N 1
ATOM 779 C CA . GLY A 1 115 ? 0.010 9.092 -15.122 1.00 82.94 115 GLY A CA 1
ATOM 780 C C . GLY A 1 115 ? 0.746 7.928 -15.788 1.00 82.94 115 GLY A C 1
ATOM 781 O O . GLY A 1 115 ? 0.110 7.016 -16.320 1.00 82.94 115 GLY A O 1
ATOM 782 N N . ALA A 1 116 ? 2.079 7.923 -15.699 1.00 83.56 116 ALA A N 1
ATOM 783 C CA . ALA A 1 116 ? 2.914 6.836 -16.206 1.00 83.56 116 ALA A CA 1
ATOM 784 C C . ALA A 1 116 ? 2.636 5.503 -15.488 1.00 83.56 116 ALA A C 1
ATOM 786 O O . ALA A 1 116 ? 2.498 4.473 -16.150 1.00 83.56 116 ALA A O 1
ATOM 787 N N . ALA A 1 117 ? 2.478 5.537 -14.164 1.00 86.38 117 ALA A N 1
ATOM 788 C CA . ALA A 1 117 ? 2.159 4.380 -13.335 1.00 86.38 117 ALA A CA 1
ATOM 789 C C . ALA A 1 117 ? 0.802 3.750 -13.695 1.00 86.38 117 ALA A C 1
ATOM 791 O O . ALA A 1 117 ? 0.738 2.557 -13.991 1.00 86.38 117 ALA A O 1
ATOM 792 N N . VAL A 1 118 ? -0.277 4.540 -13.757 1.00 85.94 118 VAL A N 1
ATOM 793 C CA . VAL A 1 118 ? -1.616 4.028 -14.128 1.00 85.94 118 VAL A CA 1
ATOM 794 C C . VAL A 1 118 ? -1.608 3.430 -15.524 1.00 85.94 118 VAL A C 1
ATOM 796 O O . VAL A 1 118 ? -2.185 2.372 -15.772 1.00 85.94 118 VAL A O 1
ATOM 799 N N . TYR A 1 119 ? -0.933 4.103 -16.449 1.00 84.69 119 TYR A N 1
ATOM 800 C CA . TYR A 1 119 ? -0.830 3.623 -17.810 1.00 84.69 119 TYR A CA 1
ATOM 801 C C . TYR A 1 119 ? -0.005 2.331 -17.914 1.00 84.69 119 TYR A C 1
ATOM 803 O O . TYR A 1 119 ? -0.320 1.458 -18.725 1.00 84.69 119 TYR A O 1
ATOM 811 N N . ARG A 1 120 ? 1.023 2.164 -17.072 1.00 86.56 120 ARG A N 1
ATOM 812 C CA . ARG A 1 120 ? 1.740 0.892 -16.936 1.00 86.56 120 ARG A CA 1
ATOM 813 C C . ARG A 1 120 ? 0.787 -0.232 -16.524 1.00 86.56 120 ARG A C 1
ATOM 815 O O . ARG A 1 120 ? 0.723 -1.228 -17.240 1.00 86.56 120 ARG A O 1
ATOM 822 N N . LEU A 1 121 ? 0.011 -0.027 -15.458 1.00 86.25 121 LEU A N 1
ATOM 823 C CA . LEU A 1 121 ? -0.938 -1.015 -14.926 1.00 86.25 121 LEU A CA 1
ATOM 824 C C . LEU A 1 121 ? -2.008 -1.404 -15.949 1.00 86.25 121 LEU A C 1
ATOM 826 O O . LEU A 1 121 ? -2.249 -2.584 -16.175 1.00 86.25 121 LEU A O 1
ATOM 830 N N . TYR A 1 122 ? -2.590 -0.422 -16.640 1.00 87.50 122 TYR A N 1
ATOM 831 C CA . TYR A 1 122 ? -3.558 -0.684 -17.707 1.00 87.50 122 TYR A CA 1
ATOM 832 C C . TYR A 1 122 ? -2.994 -1.620 -18.785 1.00 87.50 122 TYR A C 1
ATOM 834 O O . TYR A 1 122 ? -3.661 -2.551 -19.233 1.00 87.50 122 TYR A O 1
ATOM 842 N N . ARG A 1 123 ? -1.742 -1.401 -19.197 1.00 81.62 123 ARG A N 1
ATOM 843 C CA . ARG A 1 123 ? -1.103 -2.246 -20.210 1.00 81.62 123 ARG A CA 1
ATOM 844 C C . ARG A 1 123 ? -0.773 -3.633 -19.696 1.00 81.62 123 ARG A C 1
ATOM 846 O O . ARG A 1 123 ? -0.825 -4.568 -20.484 1.00 81.62 123 ARG A O 1
ATOM 853 N N . GLU A 1 124 ? -0.381 -3.761 -18.434 1.00 80.81 124 GLU A N 1
ATOM 854 C CA . GLU A 1 124 ? -0.186 -5.067 -17.804 1.00 80.81 124 GLU A CA 1
ATOM 855 C C . GLU A 1 124 ? -1.490 -5.875 -17.838 1.00 80.81 124 GLU A C 1
ATOM 857 O O . GLU A 1 124 ? -1.463 -7.014 -18.299 1.00 80.81 124 GLU A O 1
ATOM 862 N N . ALA A 1 125 ? -2.619 -5.246 -17.498 1.00 82.44 125 ALA A N 1
ATOM 863 C CA . ALA A 1 125 ? -3.938 -5.876 -17.482 1.00 82.44 125 ALA A CA 1
ATOM 864 C C . ALA A 1 125 ? -4.429 -6.317 -18.876 1.00 82.44 125 ALA A C 1
ATOM 866 O O . ALA A 1 125 ? -4.852 -7.449 -19.074 1.00 82.44 125 ALA A O 1
ATOM 867 N N . VAL A 1 126 ? -4.334 -5.452 -19.892 1.00 74.81 126 VAL A N 1
ATOM 868 C CA . VAL A 1 126 ? -4.985 -5.668 -21.208 1.00 74.81 126 VAL A CA 1
ATOM 869 C C . VAL A 1 126 ? -4.283 -6.709 -22.103 1.00 74.81 126 VAL A C 1
ATOM 871 O O . VAL A 1 126 ? -4.764 -7.059 -23.180 1.00 74.81 126 VAL A O 1
ATOM 874 N N . ARG A 1 127 ? -3.134 -7.241 -21.688 1.00 63.12 127 ARG A N 1
ATOM 875 C CA . ARG A 1 127 ? -2.151 -7.863 -22.587 1.00 63.12 127 ARG A CA 1
ATOM 876 C C . ARG A 1 127 ? -2.417 -9.256 -23.134 1.00 63.12 127 ARG A C 1
ATOM 878 O O . ARG A 1 127 ? -1.702 -9.643 -24.056 1.00 63.12 127 ARG A O 1
ATOM 885 N N . ALA A 1 128 ? -3.367 -10.007 -22.591 1.00 54.16 128 ALA A N 1
ATOM 886 C CA . ALA A 1 128 ? -3.567 -11.401 -23.000 1.00 54.16 128 ALA A CA 1
ATOM 887 C C . ALA A 1 128 ? -4.866 -11.625 -23.789 1.00 54.16 128 ALA A C 1
ATOM 889 O O . ALA A 1 128 ? -4.895 -12.423 -24.723 1.00 54.16 128 ALA A O 1
ATOM 890 N N . ASP A 1 129 ? -5.932 -10.909 -23.448 1.00 67.75 129 ASP A N 1
ATOM 891 C CA . ASP A 1 129 ? -7.290 -11.162 -23.946 1.00 67.75 129 ASP A CA 1
ATOM 892 C C . ASP A 1 129 ? -8.154 -9.888 -24.063 1.00 67.75 129 ASP A C 1
ATOM 894 O O . ASP A 1 129 ? -9.317 -9.948 -24.503 1.00 67.75 129 ASP A O 1
ATOM 898 N N . GLY A 1 130 ? -7.572 -8.738 -23.703 1.00 75.25 130 GLY A N 1
ATOM 899 C CA . GLY A 1 130 ? -8.250 -7.456 -23.565 1.00 75.25 130 GLY A CA 1
ATOM 900 C C . GLY A 1 130 ? -9.174 -7.367 -22.349 1.00 75.25 130 GLY A C 1
ATOM 901 O O . GLY A 1 130 ? -9.952 -6.418 -22.287 1.00 75.25 130 GLY A O 1
ATOM 902 N N . LEU A 1 131 ? -9.141 -8.340 -21.431 1.00 85.62 131 LEU A N 1
ATOM 903 C CA . LEU A 1 131 ? -9.991 -8.397 -20.247 1.00 85.62 131 LEU A CA 1
ATOM 904 C C . LEU A 1 131 ? -9.329 -7.687 -19.070 1.00 85.62 131 LEU A C 1
ATOM 906 O O . LEU A 1 131 ? -8.268 -8.069 -18.596 1.00 85.62 131 LEU A O 1
ATOM 910 N N . LEU A 1 132 ? -10.009 -6.672 -18.560 1.00 89.56 132 LEU A N 1
ATOM 911 C CA . LEU A 1 132 ? -9.637 -5.982 -17.341 1.00 89.56 132 LEU A CA 1
ATOM 912 C C . LEU A 1 132 ? -10.368 -6.642 -16.166 1.00 89.56 132 LEU A C 1
ATOM 914 O O . LEU A 1 132 ? -11.604 -6.585 -16.092 1.00 89.56 132 LEU A O 1
ATOM 918 N N . SER A 1 133 ? -9.614 -7.292 -15.277 1.00 89.25 133 SER A N 1
ATOM 919 C CA . SER A 1 133 ? -10.162 -7.984 -14.105 1.00 89.25 133 SER A CA 1
ATOM 920 C C . SER A 1 133 ? -10.540 -7.015 -12.980 1.00 89.25 133 SER A C 1
ATOM 922 O O . SER A 1 133 ? -10.106 -5.859 -12.963 1.00 89.25 133 SER A O 1
ATOM 924 N N . GLU A 1 134 ? -11.346 -7.477 -12.025 1.00 88.38 134 GLU A N 1
ATOM 925 C CA . GLU A 1 134 ? -11.735 -6.712 -10.836 1.00 88.38 134 GLU A CA 1
ATOM 926 C C . GLU A 1 134 ? -10.498 -6.217 -10.064 1.00 88.38 134 GLU A C 1
ATOM 928 O O . GLU A 1 134 ? -10.465 -5.066 -9.627 1.00 88.38 134 GLU A O 1
ATOM 933 N N . VAL A 1 135 ? -9.446 -7.038 -9.978 1.00 84.88 135 VAL A N 1
ATOM 934 C CA . VAL A 1 135 ? -8.174 -6.681 -9.325 1.00 84.88 135 VAL A CA 1
ATOM 935 C C . VAL A 1 135 ? -7.454 -5.564 -10.088 1.00 84.88 135 VAL A C 1
ATOM 937 O O . VAL A 1 135 ? -6.987 -4.598 -9.481 1.00 84.88 135 VAL A O 1
ATOM 940 N N . ASP A 1 136 ? -7.411 -5.638 -11.418 1.00 88.25 136 ASP A N 1
ATOM 941 C CA . ASP A 1 136 ? -6.790 -4.600 -12.250 1.00 88.25 136 ASP A CA 1
ATOM 942 C C . ASP A 1 136 ? -7.550 -3.274 -12.157 1.00 88.25 136 ASP A C 1
ATOM 944 O O . ASP A 1 136 ? -6.947 -2.203 -12.036 1.00 88.25 136 ASP A O 1
ATOM 948 N N . ALA A 1 137 ? -8.886 -3.341 -12.148 1.00 88.88 137 ALA A N 1
ATOM 949 C CA . ALA A 1 137 ? -9.746 -2.178 -11.971 1.00 88.88 137 ALA A CA 1
ATOM 950 C C . ALA A 1 137 ? -9.476 -1.469 -10.639 1.00 88.88 137 ALA A C 1
ATOM 952 O O . ALA A 1 137 ? -9.401 -0.238 -10.596 1.00 88.88 137 ALA A O 1
ATOM 953 N N . GLN A 1 138 ? -9.300 -2.236 -9.561 1.00 87.25 138 GLN A N 1
ATOM 954 C CA . GLN A 1 138 ? -8.961 -1.705 -8.241 1.00 87.25 138 GLN A CA 1
ATOM 955 C C . GLN A 1 138 ? -7.571 -1.055 -8.234 1.00 87.25 138 GLN A C 1
ATOM 957 O O . GLN A 1 138 ? -7.448 0.105 -7.830 1.00 87.25 138 GLN A O 1
ATOM 962 N N . ARG A 1 139 ? -6.549 -1.739 -8.772 1.00 86.81 139 ARG A N 1
ATOM 963 C CA . ARG A 1 139 ? -5.175 -1.210 -8.888 1.00 86.81 139 ARG A CA 1
ATOM 964 C C . ARG A 1 139 ? -5.126 0.107 -9.666 1.00 86.81 139 ARG A C 1
ATOM 966 O O . ARG A 1 139 ? -4.456 1.050 -9.249 1.00 86.81 139 ARG A O 1
ATOM 973 N N . MET A 1 140 ? -5.862 0.210 -10.773 1.00 89.12 140 MET A N 1
ATOM 974 C CA . MET A 1 140 ? -5.951 1.445 -11.562 1.00 89.12 140 MET A CA 1
ATOM 975 C C . MET A 1 140 ? -6.730 2.546 -10.833 1.00 89.12 140 MET A C 1
ATOM 977 O O . MET A 1 140 ? -6.320 3.710 -10.825 1.00 89.12 140 MET A O 1
ATOM 981 N N . GLY A 1 141 ? -7.843 2.184 -10.199 1.00 85.75 141 GLY A N 1
ATOM 982 C CA . GLY A 1 141 ? -8.688 3.095 -9.436 1.00 85.75 141 GLY A CA 1
ATOM 983 C C . GLY A 1 141 ? -7.997 3.745 -8.238 1.00 85.75 141 GLY A C 1
ATOM 984 O O . GLY A 1 141 ? -8.285 4.902 -7.915 1.00 85.75 141 GLY A O 1
ATOM 985 N N . ALA A 1 142 ? -7.030 3.052 -7.629 1.00 85.00 142 ALA A N 1
ATOM 986 C CA . ALA A 1 142 ? -6.255 3.549 -6.495 1.00 85.00 142 ALA A CA 1
ATOM 987 C C . ALA A 1 142 ? -5.598 4.916 -6.758 1.00 85.00 142 ALA A C 1
ATOM 989 O O . ALA A 1 142 ? -5.547 5.770 -5.873 1.00 85.00 142 ALA A O 1
ATOM 990 N N . PHE A 1 143 ? -5.184 5.183 -7.997 1.00 85.25 143 PHE A N 1
ATOM 991 C CA . PHE A 1 143 ? -4.553 6.449 -8.374 1.00 85.25 143 PHE A CA 1
ATOM 992 C C . PHE A 1 143 ? -5.536 7.620 -8.510 1.00 85.25 143 PHE A C 1
ATOM 994 O O . PHE A 1 143 ? -5.102 8.770 -8.495 1.00 85.25 143 PHE A O 1
ATOM 1001 N N . VAL A 1 144 ? -6.847 7.363 -8.604 1.00 81.88 144 VAL A N 1
ATOM 1002 C CA . VAL A 1 144 ? -7.885 8.414 -8.575 1.00 81.88 144 VAL A CA 1
ATOM 1003 C C . VAL A 1 144 ? -8.229 8.832 -7.144 1.00 81.88 144 VAL A C 1
ATOM 1005 O O . VAL A 1 144 ? -8.719 9.942 -6.933 1.00 81.88 144 VAL A O 1
ATOM 1008 N N . ARG A 1 145 ? -7.972 7.967 -6.153 1.00 73.31 145 ARG A N 1
ATOM 1009 C CA . ARG A 1 145 ? -8.143 8.308 -4.729 1.00 73.31 145 ARG A CA 1
ATOM 1010 C C . ARG A 1 145 ? -7.048 9.235 -4.198 1.00 73.31 145 ARG A C 1
ATOM 1012 O O . ARG A 1 145 ? -7.306 9.943 -3.231 1.00 73.31 145 ARG A O 1
ATOM 1019 N N . GLY A 1 146 ? -5.870 9.235 -4.827 1.00 64.69 146 GLY A N 1
ATOM 1020 C CA . GLY A 1 146 ? -4.763 10.140 -4.500 1.00 64.69 146 GLY A CA 1
ATOM 1021 C C . GLY A 1 146 ? -5.074 11.618 -4.784 1.00 64.69 146 GLY A C 1
ATOM 1022 O O . GLY A 1 146 ? -6.180 11.969 -5.196 1.00 64.69 146 GLY A O 1
ATOM 1023 N N . SER A 1 147 ? -4.091 12.488 -4.544 1.00 58.53 147 SER A N 1
ATOM 1024 C CA . SER A 1 147 ? -4.214 13.955 -4.550 1.00 58.53 147 SER A CA 1
ATOM 1025 C C . SER A 1 147 ? -5.092 14.595 -5.654 1.00 58.53 147 SER A C 1
ATOM 1027 O O . SER A 1 147 ? -5.185 14.145 -6.802 1.00 58.53 147 SER A O 1
ATOM 1029 N N . ALA A 1 148 ? -5.714 15.731 -5.299 1.00 62.16 148 ALA A N 1
ATOM 1030 C CA . ALA A 1 148 ? -6.681 16.468 -6.125 1.00 62.16 148 ALA A CA 1
ATOM 1031 C C . ALA A 1 148 ? -6.150 16.841 -7.528 1.00 62.16 148 ALA A C 1
ATOM 1033 O O . ALA A 1 148 ? -6.815 16.549 -8.521 1.00 62.16 148 ALA A O 1
ATOM 1034 N N . GLU A 1 149 ? -4.944 17.417 -7.593 1.00 63.25 149 GLU A N 1
ATOM 1035 C CA . GLU A 1 149 ? -3.862 16.960 -8.471 1.00 63.25 149 GLU A CA 1
ATOM 1036 C C . GLU A 1 149 ? -4.222 16.335 -9.823 1.00 63.25 149 GLU A C 1
ATOM 1038 O O . GLU A 1 149 ? -4.635 16.952 -10.809 1.00 63.25 149 GLU A O 1
ATOM 1043 N N . HIS A 1 150 ? -3.999 15.026 -9.841 1.00 68.88 150 HIS A N 1
ATOM 1044 C CA . HIS A 1 150 ? -4.143 14.179 -11.007 1.00 68.88 150 HIS A CA 1
ATOM 1045 C C . HIS A 1 150 ? -5.465 13.433 -11.019 1.00 68.88 150 HIS A C 1
ATOM 1047 O O . HIS A 1 150 ? -5.747 12.768 -12.014 1.00 68.88 150 HIS A O 1
ATOM 1053 N N . LYS A 1 151 ? -6.309 13.586 -9.990 1.00 77.75 151 LYS A N 1
ATOM 1054 C CA . LYS A 1 151 ? -7.656 13.012 -9.967 1.00 77.75 151 LYS A CA 1
ATOM 1055 C C . LYS A 1 151 ? -8.396 13.305 -11.269 1.00 77.75 151 LYS A C 1
ATOM 1057 O O . LYS A 1 151 ? -8.999 12.399 -11.825 1.00 77.75 151 LYS A O 1
ATOM 1062 N N . ALA A 1 152 ? -8.281 14.520 -11.811 1.00 82.06 152 ALA A N 1
ATOM 1063 C CA . ALA A 1 152 ? -8.888 14.879 -13.092 1.00 82.06 152 ALA A CA 1
ATOM 1064 C C . ALA A 1 152 ? -8.255 14.152 -14.294 1.00 82.06 152 ALA A C 1
ATOM 1066 O O . ALA A 1 152 ? -8.980 13.603 -15.118 1.00 82.06 152 ALA A O 1
ATOM 1067 N N . ALA A 1 153 ? -6.922 14.120 -14.395 1.00 80.56 153 ALA A N 1
ATOM 1068 C CA . ALA A 1 153 ? -6.219 13.492 -15.518 1.00 80.56 153 ALA A CA 1
ATOM 1069 C C . ALA A 1 153 ? -6.359 11.962 -15.507 1.00 80.56 153 ALA A C 1
ATOM 1071 O O . ALA A 1 153 ? -6.700 11.364 -16.526 1.00 80.56 153 ALA A O 1
ATOM 1072 N N . VAL A 1 154 ? -6.161 11.329 -14.349 1.00 83.25 154 VAL A N 1
ATOM 1073 C CA . VAL A 1 154 ? -6.352 9.886 -14.166 1.00 83.25 154 VAL A CA 1
ATOM 1074 C C . VAL A 1 154 ? -7.827 9.525 -14.340 1.00 83.25 154 VAL A C 1
ATOM 1076 O O . VAL A 1 154 ? -8.122 8.585 -15.067 1.00 83.25 154 VAL A O 1
ATOM 1079 N N . SER A 1 155 ? -8.774 10.288 -13.780 1.00 86.31 155 SER A N 1
ATOM 1080 C CA . SER A 1 155 ? -10.210 10.053 -14.020 1.00 86.31 155 SER A CA 1
ATOM 1081 C C . SER A 1 155 ? -10.568 10.190 -15.503 1.00 86.31 155 SER A C 1
ATOM 1083 O O . SER A 1 155 ? -11.293 9.353 -16.041 1.00 86.31 155 SER A O 1
ATOM 1085 N N . ALA A 1 156 ? -10.006 11.176 -16.209 1.00 86.00 156 ALA A N 1
ATOM 1086 C CA . ALA A 1 156 ? -10.186 11.308 -17.651 1.00 86.00 156 ALA A CA 1
ATOM 1087 C C . ALA A 1 156 ? -9.612 10.103 -18.414 1.00 86.00 156 ALA A C 1
ATOM 1089 O O . ALA A 1 156 ? -10.248 9.621 -19.351 1.00 86.00 156 ALA A O 1
ATOM 1090 N N . PHE A 1 157 ? -8.451 9.581 -18.004 1.00 86.06 157 PHE A N 1
ATOM 1091 C CA . PHE A 1 157 ? -7.893 8.348 -18.560 1.00 86.06 157 PHE A CA 1
ATOM 1092 C C . PHE A 1 157 ? -8.801 7.147 -18.326 1.00 86.06 157 PHE A C 1
ATOM 1094 O O . PHE A 1 157 ? -9.125 6.450 -19.282 1.00 86.06 157 PHE A O 1
ATOM 1101 N N . LEU A 1 158 ? -9.264 6.933 -17.091 1.00 88.69 158 LEU A N 1
ATOM 1102 C CA . LEU A 1 158 ? -10.199 5.849 -16.790 1.00 88.69 158 LEU A CA 1
ATOM 1103 C C . LEU A 1 158 ? -11.480 5.985 -17.615 1.00 88.69 158 LEU A C 1
ATOM 1105 O O . LEU A 1 158 ? -11.955 4.996 -18.158 1.00 88.69 158 LEU A O 1
ATOM 1109 N N . GLY A 1 159 ? -11.989 7.206 -17.799 1.00 89.56 159 GLY A N 1
ATOM 1110 C CA . GLY A 1 159 ? -13.121 7.477 -18.683 1.00 89.56 159 GLY A CA 1
ATOM 1111 C C . GLY A 1 159 ? -12.875 7.035 -20.128 1.00 89.56 159 GLY A C 1
ATOM 1112 O O . GLY A 1 159 ? -13.764 6.451 -20.744 1.00 89.56 159 GLY A O 1
ATOM 1113 N N . LYS A 1 160 ? -11.663 7.251 -20.658 1.00 88.62 160 LYS A N 1
ATOM 1114 C CA . LYS A 1 160 ? -11.266 6.743 -21.983 1.00 88.62 160 LYS A CA 1
ATOM 1115 C C . LYS A 1 160 ? -11.181 5.218 -22.005 1.00 88.62 160 LYS A C 1
ATOM 1117 O O . LYS A 1 160 ? -11.693 4.621 -22.940 1.00 88.62 160 LYS A O 1
ATOM 1122 N N . VAL A 1 161 ? -10.600 4.597 -20.976 1.00 88.25 161 VAL A N 1
ATOM 1123 C CA . VAL A 1 161 ? -10.522 3.129 -20.847 1.00 88.25 161 VAL A CA 1
ATOM 1124 C C . VAL A 1 161 ? -11.918 2.501 -20.829 1.00 88.25 161 VAL A C 1
ATOM 1126 O O . VAL A 1 161 ? -12.160 1.537 -21.547 1.00 88.25 161 VAL A O 1
ATOM 1129 N N . ILE A 1 162 ? -12.849 3.075 -20.058 1.00 91.06 162 ILE A N 1
ATOM 1130 C CA . ILE A 1 162 ? -14.253 2.641 -19.958 1.00 91.06 162 ILE A CA 1
ATOM 1131 C C . ILE A 1 162 ? -14.993 2.793 -21.295 1.00 91.06 162 ILE A C 1
ATOM 1133 O O . ILE A 1 162 ? -15.857 1.975 -21.620 1.00 91.06 162 ILE A O 1
ATOM 1137 N N . ALA A 1 163 ? -14.691 3.856 -22.045 1.00 90.31 163 ALA A N 1
ATOM 1138 C CA . ALA A 1 163 ? -15.319 4.153 -23.328 1.00 90.31 163 ALA A CA 1
ATOM 1139 C C . ALA A 1 163 ? -14.693 3.396 -24.512 1.00 90.31 163 ALA A C 1
ATOM 1141 O O . ALA A 1 163 ? -15.307 3.357 -25.579 1.00 90.31 163 ALA A O 1
ATOM 1142 N N . ASP A 1 164 ? -13.501 2.815 -24.351 1.00 86.50 164 ASP A N 1
ATOM 1143 C CA . ASP A 1 164 ? -12.833 2.057 -25.405 1.00 86.50 164 ASP A CA 1
ATOM 1144 C C . ASP A 1 164 ? -13.588 0.736 -25.659 1.00 86.50 164 ASP A C 1
ATOM 1146 O O . ASP A 1 164 ? -13.617 -0.132 -24.782 1.00 86.50 164 ASP A O 1
ATOM 1150 N N . PRO A 1 165 ? -14.184 0.539 -26.854 1.00 86.81 165 PRO A N 1
ATOM 1151 C CA . PRO A 1 165 ? -14.931 -0.675 -27.178 1.00 86.81 165 PRO A CA 1
ATOM 1152 C C . PRO A 1 165 ? -14.067 -1.944 -27.196 1.00 86.81 165 PRO A C 1
ATOM 1154 O O . PRO A 1 165 ? -14.614 -3.045 -27.269 1.00 86.81 165 PRO A O 1
ATOM 1157 N N . LYS A 1 166 ? -12.735 -1.815 -27.171 1.00 81.88 166 LYS A N 1
ATOM 1158 C CA . LYS A 1 166 ? -11.801 -2.944 -27.144 1.00 81.88 166 LYS A CA 1
ATOM 1159 C C . LYS A 1 166 ? -11.499 -3.430 -25.735 1.00 81.88 166 LYS A C 1
ATOM 1161 O O . LYS A 1 166 ? -11.132 -4.595 -25.581 1.00 81.88 166 LYS A O 1
ATOM 1166 N N . THR A 1 167 ? -11.667 -2.575 -24.728 1.00 87.25 167 THR A N 1
ATOM 1167 C CA . THR A 1 167 ? -11.518 -2.985 -23.335 1.00 87.25 167 THR A CA 1
ATOM 1168 C C . THR A 1 167 ? -12.694 -3.876 -22.973 1.00 87.25 167 THR A C 1
ATOM 1170 O O . THR A 1 167 ? -13.846 -3.439 -22.907 1.00 87.25 167 THR A O 1
ATOM 1173 N N . LYS A 1 168 ? -12.414 -5.153 -22.736 1.00 89.75 168 LYS A N 1
ATOM 1174 C CA . LYS A 1 168 ? -13.382 -6.064 -22.140 1.00 89.75 168 LYS A CA 1
ATOM 1175 C C . LYS A 1 168 ? -13.287 -5.902 -20.634 1.00 89.75 168 LYS A C 1
ATOM 1177 O O . LYS A 1 168 ? -12.206 -5.795 -20.070 1.00 89.75 168 LYS A O 1
ATOM 1182 N N . PHE A 1 169 ? -14.431 -5.906 -19.981 1.00 90.88 169 PHE A N 1
ATOM 1183 C CA . PHE A 1 169 ? -14.516 -5.869 -18.530 1.00 90.88 169 PHE A CA 1
ATOM 1184 C C . PHE A 1 169 ? -15.079 -7.197 -18.061 1.00 90.88 169 PHE A C 1
ATOM 1186 O O . PHE A 1 169 ? -15.973 -7.747 -18.714 1.00 90.88 169 PHE A O 1
ATOM 1193 N N . ASP A 1 170 ? -14.608 -7.688 -16.919 1.00 84.19 170 ASP A N 1
ATOM 1194 C CA . ASP A 1 170 ? -15.432 -8.638 -16.185 1.00 84.19 170 ASP A CA 1
ATOM 1195 C C . ASP A 1 170 ? -16.715 -7.940 -15.686 1.00 84.19 170 ASP A C 1
ATOM 1197 O O . ASP A 1 170 ? -16.875 -6.715 -15.787 1.00 84.19 170 ASP A O 1
ATOM 1201 N N . GLY A 1 171 ? -17.670 -8.722 -15.182 1.00 76.00 171 GLY A N 1
ATOM 1202 C CA . GLY A 1 171 ? -18.981 -8.204 -14.789 1.00 76.00 171 GLY A CA 1
ATOM 1203 C C . GLY A 1 171 ? -18.947 -7.055 -13.769 1.00 76.00 171 GLY A C 1
ATOM 1204 O O . GLY A 1 171 ? -19.929 -6.319 -13.687 1.00 76.00 171 GLY A O 1
ATOM 1205 N N . LYS A 1 172 ? -17.852 -6.870 -13.016 1.00 88.06 172 LYS A N 1
ATOM 1206 C CA . LYS A 1 172 ? -17.716 -5.841 -11.972 1.00 88.06 172 LYS A CA 1
ATOM 1207 C C . LYS A 1 172 ? -16.668 -4.776 -12.288 1.00 88.06 172 LYS A C 1
ATOM 1209 O O . LYS A 1 172 ? -16.854 -3.632 -11.872 1.00 88.06 172 LYS A O 1
ATOM 1214 N N . SER A 1 173 ? -15.619 -5.083 -13.051 1.00 90.50 173 SER A N 1
ATOM 1215 C CA . SER A 1 173 ? -14.515 -4.155 -13.348 1.00 90.50 173 SER A CA 1
ATOM 1216 C C . SER A 1 173 ? -14.976 -2.806 -13.876 1.00 90.50 173 SER A C 1
ATOM 1218 O O . SER A 1 173 ? -14.503 -1.759 -13.433 1.00 90.50 173 SER A O 1
ATOM 1220 N N . LYS A 1 174 ? -15.943 -2.809 -14.801 1.00 91.75 174 LYS A N 1
ATOM 1221 C CA . LYS A 1 174 ? -16.483 -1.568 -15.367 1.00 91.75 174 LYS A CA 1
ATOM 1222 C C . LYS A 1 174 ? -17.138 -0.702 -14.294 1.00 91.75 174 LYS A C 1
ATOM 1224 O O . LYS A 1 174 ? -16.870 0.492 -14.224 1.00 91.75 174 LYS A O 1
ATOM 1229 N N . GLN A 1 175 ? -17.960 -1.310 -13.439 1.00 89.56 175 GLN A N 1
ATOM 1230 C CA . GLN A 1 175 ? -18.632 -0.609 -12.347 1.00 89.56 175 GLN A CA 1
ATOM 1231 C C . GLN A 1 175 ? -17.617 -0.030 -11.355 1.00 89.56 175 GLN A C 1
ATOM 1233 O O . GLN A 1 175 ? -17.793 1.094 -10.886 1.00 89.56 175 GLN A O 1
ATOM 1238 N N . ILE A 1 176 ? -16.544 -0.770 -11.067 1.00 88.25 176 ILE A N 1
ATOM 1239 C CA . ILE A 1 176 ? -15.457 -0.324 -10.191 1.00 88.25 176 ILE A CA 1
ATOM 1240 C C . ILE A 1 176 ? -14.778 0.919 -10.771 1.00 88.25 176 ILE A C 1
ATOM 1242 O O . ILE A 1 176 ? -14.694 1.942 -10.090 1.00 88.25 176 ILE A O 1
ATOM 1246 N N . LEU A 1 177 ? -14.349 0.868 -12.036 1.00 89.69 177 LEU A N 1
ATOM 1247 C CA . LEU A 1 177 ? -13.703 2.006 -12.694 1.00 89.69 177 LEU A CA 1
ATOM 1248 C C . LEU A 1 177 ? -14.638 3.214 -12.814 1.00 89.69 177 LEU A C 1
ATOM 1250 O O . LEU A 1 177 ? -14.203 4.338 -12.572 1.00 89.69 177 LEU A O 1
ATOM 1254 N N . GLU A 1 178 ? -15.919 3.007 -13.133 1.00 89.94 178 GLU A N 1
ATOM 1255 C CA . GLU A 1 178 ? -16.923 4.078 -13.148 1.00 89.94 178 GLU A CA 1
ATOM 1256 C C . GLU A 1 178 ? -17.116 4.702 -11.759 1.00 89.94 178 GLU A C 1
ATOM 1258 O O . GLU A 1 178 ? -17.297 5.917 -11.647 1.00 89.94 178 GLU A O 1
ATOM 1263 N N . GLY A 1 179 ? -17.067 3.888 -10.701 1.00 85.62 179 GLY A N 1
ATOM 1264 C CA . GLY A 1 179 ? -17.077 4.346 -9.315 1.00 85.62 179 GLY A CA 1
ATOM 1265 C C . GLY A 1 179 ? -15.883 5.248 -9.025 1.00 85.62 179 GLY A C 1
ATOM 1266 O O . GLY A 1 179 ? -16.061 6.403 -8.636 1.00 85.62 179 GLY A O 1
ATOM 1267 N N . PHE A 1 180 ? -14.665 4.784 -9.313 1.00 86.50 180 PHE A N 1
ATOM 1268 C CA . PHE A 1 180 ? -13.453 5.591 -9.150 1.00 86.50 180 PHE A CA 1
ATOM 1269 C C . PHE A 1 180 ? -13.486 6.876 -9.977 1.00 86.50 180 PHE A C 1
ATOM 1271 O O . PHE A 1 180 ? -13.193 7.944 -9.441 1.00 86.50 180 PHE A O 1
ATOM 1278 N N . GLN A 1 181 ? -13.922 6.810 -11.236 1.00 87.06 181 GLN A N 1
ATOM 1279 C CA . GLN A 1 181 ? -14.070 7.974 -12.111 1.00 87.06 181 GLN A CA 1
ATOM 1280 C C . GLN A 1 181 ? -14.988 9.042 -11.489 1.00 87.06 181 GLN A C 1
ATOM 1282 O O . GLN A 1 181 ? -14.682 10.236 -11.560 1.00 87.06 181 GLN A O 1
ATOM 1287 N N . LYS A 1 182 ? -16.079 8.614 -10.837 1.00 83.31 182 LYS A N 1
ATOM 1288 C CA . LYS A 1 182 ? -17.038 9.468 -10.110 1.00 83.31 182 LYS A CA 1
ATOM 1289 C C . LYS A 1 182 ? -16.571 9.846 -8.697 1.00 83.31 182 LYS A C 1
ATOM 1291 O O . LYS A 1 182 ? -17.226 10.643 -8.030 1.00 83.31 182 LYS A O 1
ATOM 1296 N N . GLY A 1 183 ? -15.442 9.307 -8.235 1.00 76.06 183 GLY A N 1
ATOM 1297 C CA . GLY A 1 183 ? -14.917 9.512 -6.886 1.00 76.06 183 GLY A CA 1
ATOM 1298 C C . GLY A 1 183 ? -15.657 8.728 -5.799 1.00 76.06 183 GLY A C 1
ATOM 1299 O O . GLY A 1 183 ? -15.618 9.140 -4.645 1.00 76.06 183 GLY A O 1
ATOM 1300 N N . THR A 1 184 ? -16.340 7.638 -6.151 1.00 68.00 184 THR A N 1
ATOM 1301 C CA . THR A 1 184 ? -17.090 6.761 -5.240 1.00 68.00 184 THR A CA 1
ATOM 1302 C C . THR A 1 184 ? -16.507 5.346 -5.297 1.00 68.00 184 THR A C 1
ATOM 1304 O O . THR A 1 184 ? -16.877 4.570 -6.180 1.00 68.00 184 THR A O 1
ATOM 1307 N N . PRO A 1 185 ? -15.562 4.982 -4.418 1.00 63.59 185 PRO A N 1
ATOM 1308 C CA . PRO A 1 185 ? -14.985 3.647 -4.470 1.00 63.59 185 PRO A CA 1
ATOM 1309 C C . PRO A 1 185 ? -15.977 2.587 -3.942 1.00 63.59 185 PRO A C 1
ATOM 1311 O O . PRO A 1 185 ? -16.861 2.920 -3.149 1.00 63.59 185 PRO A O 1
ATOM 1314 N N . PRO A 1 186 ? -15.847 1.309 -4.342 1.00 55.38 186 PRO A N 1
ATOM 1315 C CA . PRO A 1 186 ? -16.897 0.297 -4.153 1.00 55.38 186 PRO A CA 1
ATOM 1316 C C . PRO A 1 186 ? -17.126 -0.199 -2.711 1.00 55.38 186 PRO A C 1
ATOM 1318 O O . PRO A 1 186 ? -18.150 -0.827 -2.459 1.00 55.38 186 PRO A O 1
ATOM 1321 N N . SER A 1 187 ? -16.202 0.046 -1.773 1.00 64.00 187 SER A N 1
ATOM 1322 C CA . SER A 1 187 ? -16.177 -0.579 -0.431 1.00 64.00 187 SER A CA 1
ATOM 1323 C C . SER A 1 187 ? -16.456 0.370 0.746 1.00 64.00 187 SER A C 1
ATOM 1325 O O . SER A 1 187 ? -16.228 0.005 1.897 1.00 64.00 187 SER A O 1
ATOM 1327 N N . PHE A 1 188 ? -16.931 1.588 0.485 1.00 74.50 188 PHE A N 1
ATOM 1328 C CA . PHE A 1 188 ? -17.064 2.621 1.515 1.00 74.50 188 PHE A CA 1
ATOM 1329 C C . PHE A 1 188 ? -18.336 2.433 2.346 1.00 74.50 188 PHE A C 1
ATOM 1331 O O . PHE A 1 188 ? -19.448 2.466 1.811 1.00 74.50 188 PHE A O 1
ATOM 1338 N N . VAL A 1 189 ? -18.180 2.295 3.664 1.00 80.38 189 VAL A N 1
ATOM 1339 C CA . VAL A 1 189 ? -19.307 2.330 4.601 1.00 80.38 189 VAL A CA 1
ATOM 1340 C C . VAL A 1 189 ? -19.644 3.795 4.893 1.00 80.38 189 VAL A C 1
ATOM 1342 O O . VAL A 1 189 ? -18.769 4.544 5.331 1.00 80.38 189 VAL A O 1
ATOM 1345 N N . PRO A 1 190 ? -20.893 4.246 4.673 1.00 80.75 190 PRO A N 1
ATOM 1346 C CA . PRO A 1 190 ? -21.274 5.614 4.996 1.00 80.75 190 PRO A CA 1
ATOM 1347 C C . PRO A 1 190 ? -21.083 5.917 6.485 1.00 80.75 190 PRO A C 1
ATOM 1349 O O . PRO A 1 190 ? -21.427 5.098 7.342 1.00 80.75 190 PRO A O 1
ATOM 1352 N N . ALA A 1 191 ? -20.616 7.134 6.784 1.00 83.62 191 ALA A N 1
ATOM 1353 C CA . ALA A 1 191 ? -20.418 7.615 8.153 1.00 83.62 191 ALA A CA 1
ATOM 1354 C C . ALA A 1 191 ? -21.702 7.565 9.003 1.00 83.62 191 ALA A C 1
ATOM 1356 O O . ALA A 1 191 ? -21.627 7.473 10.224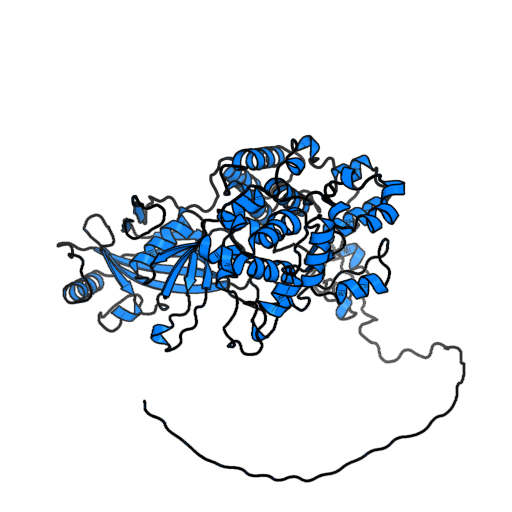 1.00 83.62 191 ALA A O 1
ATOM 1357 N N . GLU A 1 192 ? -22.876 7.600 8.369 1.00 91.44 192 GLU A N 1
ATOM 1358 C CA . GLU A 1 192 ? -24.163 7.339 9.010 1.00 91.44 192 GLU A CA 1
ATOM 1359 C C . GLU A 1 192 ? -24.846 6.143 8.345 1.00 91.44 192 GLU A C 1
ATOM 1361 O O . GLU A 1 192 ? -25.095 6.144 7.139 1.00 91.44 192 GLU A O 1
ATOM 1366 N N . ASN A 1 193 ? -25.163 5.120 9.133 1.00 93.25 193 ASN A N 1
ATOM 1367 C CA . ASN A 1 193 ? -25.842 3.915 8.675 1.00 93.25 193 ASN A CA 1
ATOM 1368 C C . ASN A 1 193 ? -26.707 3.311 9.801 1.00 93.25 193 ASN A C 1
ATOM 1370 O O . ASN A 1 193 ? -26.866 3.891 10.873 1.00 93.25 193 ASN A O 1
ATOM 1374 N N . GLN A 1 194 ? -27.303 2.143 9.552 1.00 95.56 194 GLN A N 1
ATOM 1375 C CA . GLN A 1 194 ? -28.207 1.489 10.508 1.00 95.56 194 GLN A CA 1
ATOM 1376 C C . GLN A 1 194 ? -27.512 0.895 11.746 1.00 95.56 194 GLN A C 1
ATOM 1378 O O . GLN A 1 194 ? -28.189 0.545 12.708 1.00 95.56 194 GLN A O 1
ATOM 1383 N N . VAL A 1 195 ? -26.184 0.755 11.727 1.00 96.62 195 VAL A N 1
ATOM 1384 C CA . VAL A 1 195 ? -25.389 0.170 12.816 1.00 96.62 195 VAL A CA 1
ATOM 1385 C C . VAL A 1 195 ? -24.705 1.267 13.628 1.00 96.62 195 VAL A C 1
ATOM 1387 O O . VAL A 1 195 ? -24.825 1.281 14.855 1.00 96.62 195 VAL A O 1
ATOM 1390 N N . TYR A 1 196 ? -24.035 2.215 12.963 1.00 96.75 196 TYR A N 1
ATOM 1391 C CA . TYR A 1 196 ? -23.364 3.333 13.622 1.00 96.75 196 TYR A CA 1
ATOM 1392 C C . TYR A 1 196 ? -23.593 4.683 12.937 1.00 96.75 196 TYR A C 1
ATOM 1394 O O . TYR A 1 196 ? -23.923 4.778 11.754 1.00 96.75 196 TYR A O 1
ATOM 1402 N N . LYS A 1 197 ? -23.348 5.741 13.709 1.00 96.62 197 LYS A N 1
ATOM 1403 C CA . LYS A 1 197 ? -23.132 7.105 13.232 1.00 96.62 197 LYS A CA 1
ATOM 1404 C C . LYS A 1 197 ? -21.789 7.608 13.755 1.00 96.62 197 LYS A C 1
ATOM 1406 O O . LYS A 1 197 ? -21.555 7.592 14.961 1.00 96.62 197 LYS A O 1
ATOM 1411 N N . LEU A 1 198 ? -20.915 8.037 12.855 1.00 96.00 198 LEU A N 1
ATOM 1412 C CA . LEU A 1 198 ? -19.621 8.640 13.149 1.00 96.00 198 LEU A CA 1
ATOM 1413 C C . LEU A 1 198 ? -19.733 10.147 12.926 1.00 96.00 198 LEU A C 1
ATOM 1415 O O . LEU A 1 198 ? -20.097 10.605 11.844 1.00 96.00 198 LEU A O 1
ATOM 1419 N N . LYS A 1 199 ? -19.431 10.920 13.965 1.00 95.50 199 LYS A N 1
ATOM 1420 C CA . LYS A 1 199 ? -19.308 12.372 13.890 1.00 95.50 199 LYS A CA 1
ATOM 1421 C C . LYS A 1 199 ? -17.842 12.725 14.081 1.00 95.50 199 LYS A C 1
ATOM 1423 O O . LYS A 1 199 ? -17.351 12.637 15.204 1.00 95.50 199 LYS A O 1
ATOM 1428 N N . THR A 1 200 ? -17.194 13.142 13.000 1.00 92.38 200 THR A N 1
ATOM 1429 C CA . THR A 1 200 ? -15.827 13.656 13.055 1.00 92.38 200 THR A CA 1
ATOM 1430 C C . THR A 1 200 ? -15.807 15.012 13.751 1.00 92.38 200 THR A C 1
ATOM 1432 O O . THR A 1 200 ? -16.733 15.823 13.599 1.00 92.38 200 THR A O 1
ATOM 1435 N N . GLY A 1 201 ? -14.767 15.246 14.531 1.00 91.19 201 GLY A N 1
ATOM 1436 C CA . GLY A 1 201 ? -14.492 16.493 15.201 1.00 91.19 201 GLY A CA 1
ATOM 1437 C C . GLY A 1 201 ? -13.976 17.568 14.250 1.00 91.19 201 GLY A C 1
ATOM 1438 O O . GLY A 1 201 ? -14.123 17.517 13.027 1.00 91.19 201 GLY A O 1
ATOM 1439 N N . THR A 1 202 ? -13.404 18.602 14.847 1.00 90.31 202 THR A N 1
ATOM 1440 C CA . THR A 1 202 ? -12.755 19.717 14.148 1.00 90.31 202 THR A CA 1
ATOM 1441 C C . THR A 1 202 ? -11.297 19.427 13.820 1.00 90.31 202 THR A C 1
ATOM 1443 O O . THR A 1 202 ? -10.751 20.030 12.893 1.00 90.31 202 THR A O 1
ATOM 1446 N N . GLN A 1 203 ? -10.663 18.515 14.558 1.00 85.00 203 GLN A N 1
ATOM 1447 C CA . GLN A 1 203 ? -9.282 18.127 14.323 1.00 85.00 203 GLN A CA 1
ATOM 1448 C C . GLN A 1 203 ? -9.249 16.968 13.334 1.00 85.00 203 GLN A C 1
ATOM 1450 O O . GLN A 1 203 ? -9.384 15.813 13.704 1.00 85.00 203 GLN A O 1
ATOM 1455 N N . ALA A 1 204 ? -9.017 17.276 12.057 1.00 74.75 204 ALA A N 1
ATOM 1456 C CA . ALA A 1 204 ? -8.963 16.265 10.996 1.00 74.75 204 ALA A CA 1
ATOM 1457 C C . ALA A 1 204 ? -7.921 15.151 11.233 1.00 74.75 204 ALA A C 1
ATOM 1459 O O . ALA A 1 204 ? -7.954 14.134 10.546 1.00 74.75 204 ALA A O 1
ATOM 1460 N N . SER A 1 205 ? -6.985 15.374 12.158 1.00 70.75 205 SER A N 1
ATOM 1461 C CA . SER A 1 205 ? -5.843 14.513 12.429 1.00 70.75 205 SER A CA 1
ATOM 1462 C C . SER A 1 205 ? -5.939 13.738 13.748 1.00 70.75 205 SER A C 1
ATOM 1464 O O . SER A 1 205 ? -5.019 13.014 14.111 1.00 70.75 205 SER A O 1
ATOM 1466 N N . SER A 1 206 ? -7.067 13.842 14.455 1.00 79.62 206 SER A N 1
ATOM 1467 C CA . SER A 1 206 ? -7.270 13.198 15.749 1.00 79.62 206 SER A CA 1
ATOM 1468 C C . SER A 1 206 ? -8.644 12.538 15.835 1.00 79.62 206 SER A C 1
ATOM 1470 O O . SER A 1 206 ? -9.605 13.030 15.260 1.00 79.62 206 SER A O 1
ATOM 1472 N N . VAL A 1 207 ? -8.744 11.451 16.604 1.00 83.50 207 VAL A N 1
ATOM 1473 C CA . VAL A 1 207 ? -10.034 10.878 17.049 1.00 83.50 207 VAL A CA 1
ATOM 1474 C C . VAL A 1 207 ? -10.478 11.413 18.404 1.00 83.50 207 VAL A C 1
ATOM 1476 O O . VAL A 1 207 ? -11.548 11.054 18.902 1.00 83.50 207 VAL A O 1
ATOM 1479 N N . LEU A 1 208 ? -9.665 12.255 19.044 1.00 85.56 208 LEU A N 1
ATOM 1480 C CA . LEU A 1 208 ? -9.926 12.680 20.414 1.00 85.56 208 LEU A CA 1
ATOM 1481 C C . LEU A 1 208 ? -11.222 13.498 20.512 1.00 85.56 208 LEU A C 1
ATOM 1483 O O . LEU A 1 208 ? -11.963 13.338 21.484 1.00 85.56 208 LEU A O 1
ATOM 1487 N N . ASP A 1 209 ? -11.540 14.317 19.502 1.00 90.50 209 ASP A N 1
ATOM 1488 C CA . ASP A 1 209 ? -12.798 15.071 19.422 1.00 90.50 209 ASP A CA 1
ATOM 1489 C C . ASP A 1 209 ? -13.883 14.402 18.553 1.00 90.50 209 ASP A C 1
ATOM 1491 O O . ASP A 1 209 ? -15.002 14.921 18.450 1.00 90.50 209 ASP A O 1
ATOM 1495 N N . ASP A 1 210 ? -13.608 13.210 18.020 1.00 93.25 210 ASP A N 1
ATOM 1496 C CA . ASP A 1 210 ? -14.586 12.397 17.308 1.00 93.25 210 ASP A CA 1
ATOM 1497 C C . ASP A 1 210 ? -15.608 11.775 18.269 1.00 93.25 210 ASP A C 1
ATOM 1499 O O . ASP A 1 210 ? -15.426 11.620 19.482 1.00 93.25 210 ASP A O 1
ATOM 1503 N N . SER A 1 211 ? -16.771 11.414 17.741 1.00 95.94 211 SER A N 1
ATOM 1504 C CA . SER A 1 211 ? -17.806 10.721 18.502 1.00 95.94 211 SER A CA 1
ATOM 1505 C C . SER A 1 211 ? -18.455 9.640 17.659 1.00 95.94 211 SER A C 1
ATOM 1507 O O . SER A 1 211 ? -18.959 9.914 16.572 1.00 95.94 211 SER A O 1
ATOM 1509 N N . ILE A 1 212 ? -18.523 8.431 18.211 1.00 96.94 212 ILE A N 1
ATOM 1510 C CA . ILE A 1 212 ? -19.240 7.311 17.610 1.00 96.94 212 ILE A CA 1
ATOM 1511 C C . ILE A 1 212 ? -20.507 6.990 18.397 1.00 96.94 212 ILE A C 1
ATOM 1513 O O . ILE A 1 212 ? -20.519 6.959 19.630 1.00 96.94 212 ILE A O 1
ATOM 1517 N N . TYR A 1 213 ? -21.583 6.771 17.654 1.00 97.88 213 TYR A N 1
ATOM 1518 C CA . TYR A 1 213 ? -22.901 6.417 18.148 1.00 97.88 213 TYR A CA 1
ATOM 1519 C C . TYR A 1 213 ? -23.243 5.026 17.620 1.00 97.88 213 TYR A C 1
ATOM 1521 O O . TYR A 1 213 ? -23.258 4.822 16.409 1.00 97.88 213 TYR A O 1
ATOM 1529 N N . LEU A 1 214 ? -23.526 4.074 18.507 1.00 97.62 214 LEU A N 1
ATOM 1530 C CA . LEU A 1 214 ? -23.941 2.717 18.147 1.00 97.62 214 LEU A CA 1
ATOM 1531 C C . LEU A 1 214 ? -25.471 2.651 18.162 1.00 97.62 214 LEU A C 1
ATOM 1533 O O . LEU A 1 214 ? -26.096 2.449 19.207 1.00 97.62 214 LEU A O 1
ATOM 1537 N N . VAL A 1 215 ? -26.073 2.895 16.999 1.00 96.62 215 VAL A N 1
ATOM 1538 C CA . VAL A 1 215 ? -27.516 3.143 16.851 1.00 96.62 215 VAL A CA 1
ATOM 1539 C C . VAL A 1 215 ? -28.335 1.866 16.658 1.00 96.62 215 VAL A C 1
ATOM 1541 O O . VAL A 1 215 ? -29.510 1.843 17.025 1.00 96.62 215 VAL A O 1
ATOM 1544 N N . GLY A 1 216 ? -27.726 0.791 16.155 1.00 96.50 216 GLY A N 1
ATOM 1545 C CA . GLY A 1 216 ? -28.409 -0.472 15.878 1.00 96.50 216 GLY A CA 1
ATOM 1546 C C . GLY A 1 216 ? -27.500 -1.692 15.987 1.00 96.50 216 GLY A C 1
ATOM 1547 O O . GLY A 1 216 ? -26.294 -1.577 16.190 1.00 96.50 216 GLY A O 1
ATOM 1548 N N . ASP A 1 217 ? -28.114 -2.870 15.889 1.00 98.19 217 ASP A N 1
ATOM 1549 C CA . ASP A 1 217 ? -27.401 -4.144 15.778 1.00 98.19 217 ASP A CA 1
ATOM 1550 C C . ASP A 1 217 ? -27.178 -4.472 14.299 1.00 98.19 217 ASP A C 1
ATOM 1552 O O . ASP A 1 217 ? -28.012 -4.151 13.450 1.00 98.19 217 ASP A O 1
ATOM 1556 N N . GLY A 1 218 ? -26.062 -5.120 13.976 1.00 97.44 218 GLY A N 1
ATOM 1557 C CA . GLY A 1 218 ? -25.753 -5.499 12.602 1.00 97.44 218 GLY A CA 1
ATOM 1558 C C . GLY A 1 218 ? -24.285 -5.827 12.377 1.00 97.44 218 GLY A C 1
ATOM 1559 O O . GLY A 1 218 ? -23.484 -5.870 13.312 1.00 97.44 218 GLY A O 1
ATOM 1560 N N . THR A 1 219 ? -23.950 -6.074 11.115 1.00 96.94 219 THR A N 1
ATOM 1561 C CA . THR A 1 219 ? -22.595 -6.384 10.652 1.00 96.94 219 THR A CA 1
ATOM 1562 C C . THR A 1 219 ? -22.197 -5.440 9.533 1.00 96.94 219 THR A C 1
ATOM 1564 O O . THR A 1 219 ? -23.020 -5.105 8.680 1.00 96.94 219 THR A O 1
ATOM 1567 N N . LEU A 1 220 ? -20.936 -5.039 9.532 1.00 95.75 220 LEU A N 1
ATOM 1568 C CA . LEU A 1 220 ? -20.331 -4.169 8.537 1.00 95.75 220 LEU A CA 1
ATOM 1569 C C . LEU A 1 220 ? -18.934 -4.686 8.219 1.00 95.75 220 LEU A C 1
ATOM 1571 O O . LEU A 1 220 ? -18.265 -5.223 9.098 1.00 95.75 220 LEU A O 1
ATOM 1575 N N . SER A 1 221 ? -18.494 -4.462 6.990 1.00 94.56 221 SER A N 1
ATOM 1576 C CA . SER A 1 221 ? -17.149 -4.799 6.538 1.00 94.56 221 SER A CA 1
ATOM 1577 C C . SER A 1 221 ? -16.578 -3.596 5.811 1.00 94.56 221 SER A C 1
ATOM 1579 O O . SER A 1 221 ? -17.281 -2.954 5.028 1.00 94.56 221 SER A O 1
ATOM 1581 N N . GLY A 1 222 ? -15.316 -3.291 6.076 1.00 91.50 222 GLY A N 1
ATOM 1582 C CA . GLY A 1 222 ? -14.560 -2.275 5.363 1.00 91.50 222 GLY A CA 1
ATOM 1583 C C . GLY A 1 222 ? -13.205 -2.824 4.961 1.00 91.50 222 GLY A C 1
ATOM 1584 O O . GLY A 1 222 ? -12.584 -3.580 5.704 1.00 91.50 222 GLY A O 1
ATOM 1585 N N . SER A 1 223 ? -12.741 -2.440 3.783 1.00 90.38 223 SER A N 1
ATOM 1586 C CA . SER A 1 223 ? -11.395 -2.748 3.325 1.00 90.38 223 SER A CA 1
ATOM 1587 C C . SER A 1 223 ? -10.882 -1.605 2.480 1.00 90.38 223 SER A C 1
ATOM 1589 O O . SER A 1 223 ? -11.639 -0.982 1.723 1.00 90.38 223 SER A O 1
ATOM 1591 N N . ILE A 1 224 ? -9.578 -1.380 2.581 1.00 86.25 224 ILE A N 1
ATOM 1592 C CA . ILE A 1 224 ? -8.884 -0.497 1.658 1.00 86.25 224 ILE A CA 1
ATOM 1593 C C . ILE A 1 224 ? -8.760 -1.162 0.275 1.00 86.25 224 ILE A C 1
ATOM 1595 O O . ILE A 1 224 ? -8.746 -0.462 -0.723 1.00 86.25 224 ILE A O 1
ATOM 1599 N N . ASN A 1 225 ? -8.872 -2.496 0.180 1.00 81.88 225 ASN A N 1
ATOM 1600 C CA . ASN A 1 225 ? -8.591 -3.322 -1.008 1.00 81.88 225 ASN A CA 1
ATOM 1601 C C . ASN A 1 225 ? -7.100 -3.345 -1.387 1.00 81.88 225 ASN A C 1
ATOM 1603 O O . ASN A 1 225 ? -6.732 -3.556 -2.539 1.00 81.88 225 ASN A O 1
ATOM 1607 N N . SER A 1 226 ? -6.229 -3.146 -0.399 1.00 83.06 226 SER A N 1
ATOM 1608 C CA . SER A 1 226 ? -4.792 -3.354 -0.551 1.00 83.06 226 SER A CA 1
ATOM 1609 C C . SER A 1 226 ? -4.468 -4.832 -0.419 1.00 83.06 226 SER A C 1
ATOM 1611 O O . SER A 1 226 ? -5.000 -5.514 0.454 1.00 83.06 226 SER A O 1
ATOM 1613 N N . SER A 1 227 ? -3.543 -5.312 -1.247 1.00 77.69 227 SER A N 1
ATOM 1614 C CA . SER A 1 227 ? -2.909 -6.611 -1.044 1.00 77.69 227 SER A CA 1
ATOM 1615 C C . SER A 1 227 ? -1.986 -6.605 0.177 1.00 77.69 227 SER A C 1
ATOM 1617 O O . SER A 1 227 ? -1.668 -7.677 0.669 1.00 77.69 227 SER A O 1
ATOM 1619 N N . SER A 1 228 ? -1.560 -5.429 0.662 1.00 78.62 228 SER A N 1
ATOM 1620 C CA . SER A 1 228 ? -0.521 -5.252 1.681 1.00 78.62 228 SER A CA 1
ATOM 1621 C C . SER A 1 228 ? 0.692 -6.109 1.363 1.00 78.62 228 SER A C 1
ATOM 1623 O O . SER A 1 228 ? 0.851 -7.192 1.923 1.00 78.62 228 SER A O 1
ATOM 1625 N N . TYR A 1 229 ? 1.500 -5.694 0.382 1.00 81.12 229 TYR A N 1
ATOM 1626 C CA . TYR A 1 229 ? 2.646 -6.492 -0.052 1.00 81.12 229 TYR A CA 1
ATOM 1627 C C . TYR A 1 229 ? 3.438 -6.957 1.184 1.00 81.12 229 TYR A C 1
ATOM 1629 O O . TYR A 1 229 ? 4.046 -6.159 1.889 1.00 81.12 229 TYR A O 1
ATOM 1637 N N . SER A 1 230 ? 3.396 -8.254 1.495 1.00 70.94 230 SER A N 1
ATOM 1638 C CA . SER A 1 230 ? 4.118 -8.759 2.659 1.00 70.94 230 SER A CA 1
ATOM 1639 C C . SER A 1 230 ? 5.554 -9.016 2.261 1.00 70.94 230 SER A C 1
ATOM 1641 O O . SER A 1 230 ? 5.818 -9.713 1.271 1.00 70.94 230 SER A O 1
ATOM 1643 N N . ARG A 1 231 ? 6.488 -8.487 3.031 1.00 73.00 231 ARG A N 1
ATOM 1644 C CA . ARG A 1 231 ? 7.913 -8.809 2.923 1.00 73.00 231 ARG A CA 1
ATOM 1645 C C . ARG A 1 231 ? 8.417 -9.178 4.307 1.00 73.00 231 ARG A C 1
ATOM 1647 O O . ARG A 1 231 ? 7.641 -9.152 5.258 1.00 73.00 231 ARG A O 1
ATOM 1654 N N . GLY A 1 232 ? 9.674 -9.578 4.419 1.00 66.62 232 GLY A N 1
ATOM 1655 C CA . GLY A 1 232 ? 10.311 -9.557 5.729 1.00 66.62 232 GLY A CA 1
ATOM 1656 C C . GLY A 1 232 ? 10.448 -8.109 6.217 1.00 66.62 232 GLY A C 1
ATOM 1657 O O . GLY A 1 232 ? 10.356 -7.163 5.435 1.00 66.62 232 GLY A O 1
ATOM 1658 N N . TYR A 1 233 ? 10.671 -7.921 7.517 1.00 79.00 233 TYR A N 1
ATOM 1659 C CA . TYR A 1 233 ? 10.903 -6.604 8.133 1.00 79.00 233 TYR A CA 1
ATOM 1660 C C . TYR A 1 233 ? 12.237 -5.951 7.751 1.00 79.00 233 TYR A C 1
ATOM 1662 O O . TYR A 1 233 ? 12.602 -4.925 8.340 1.00 79.00 233 TYR A O 1
ATOM 1670 N N . ALA A 1 234 ? 12.996 -6.538 6.817 1.00 83.69 234 ALA A N 1
ATOM 1671 C CA . ALA A 1 234 ? 14.366 -6.159 6.508 1.00 83.69 234 ALA A CA 1
ATOM 1672 C C . ALA A 1 234 ? 15.237 -6.061 7.773 1.00 83.69 234 ALA A C 1
ATOM 1674 O O . ALA A 1 234 ? 15.661 -4.973 8.179 1.00 83.69 234 ALA A O 1
ATOM 1675 N N . LYS A 1 235 ? 15.518 -7.215 8.393 1.00 88.56 235 LYS A N 1
ATOM 1676 C CA . LYS A 1 235 ? 16.418 -7.327 9.554 1.00 88.56 235 LYS A CA 1
ATOM 1677 C C . LYS A 1 235 ? 17.708 -6.549 9.330 1.00 88.56 235 LYS A C 1
ATOM 1679 O O . LYS A 1 235 ? 18.476 -6.865 8.414 1.00 88.56 235 LYS A O 1
ATOM 1684 N N . LYS A 1 236 ? 18.004 -5.582 10.207 1.00 92.88 236 LYS A N 1
ATOM 1685 C CA . LYS A 1 236 ? 19.256 -4.807 10.121 1.00 92.88 236 LYS A CA 1
ATOM 1686 C C . LYS A 1 236 ? 20.490 -5.697 10.239 1.00 92.88 236 LYS A C 1
ATOM 1688 O O . LYS A 1 236 ? 21.476 -5.453 9.547 1.00 92.88 236 LYS A O 1
ATOM 1693 N N . ALA A 1 237 ? 20.421 -6.735 11.073 1.00 93.62 237 ALA A N 1
ATOM 1694 C CA . ALA A 1 237 ? 21.512 -7.687 11.265 1.00 93.62 237 ALA A CA 1
ATOM 1695 C C . ALA A 1 237 ? 21.817 -8.518 10.009 1.00 93.62 237 ALA A C 1
ATOM 1697 O O . ALA A 1 237 ? 22.976 -8.854 9.767 1.00 93.62 237 ALA A O 1
ATOM 1698 N N . ASP A 1 238 ? 20.811 -8.781 9.173 1.00 92.31 238 ASP A N 1
ATOM 1699 C CA . ASP A 1 238 ? 20.963 -9.613 7.974 1.00 92.31 238 ASP A CA 1
ATOM 1700 C C . ASP A 1 238 ? 21.487 -8.801 6.782 1.00 92.31 238 ASP A C 1
ATOM 1702 O O . ASP A 1 238 ? 22.057 -9.346 5.834 1.00 92.31 238 ASP A O 1
ATOM 1706 N N . GLY A 1 239 ? 21.332 -7.472 6.823 1.00 90.94 239 GLY A N 1
ATOM 1707 C CA . GLY A 1 239 ? 21.791 -6.588 5.758 1.00 90.94 239 GLY A CA 1
ATOM 1708 C C . GLY A 1 239 ? 21.075 -6.851 4.440 1.00 90.94 239 GLY A C 1
ATOM 1709 O O . GLY A 1 239 ? 21.710 -6.833 3.388 1.00 90.94 239 GLY A O 1
ATOM 1710 N N . ILE A 1 240 ? 19.764 -7.086 4.501 1.00 91.12 240 ILE A N 1
ATOM 1711 C CA . ILE A 1 240 ? 18.907 -7.465 3.370 1.00 91.12 240 ILE 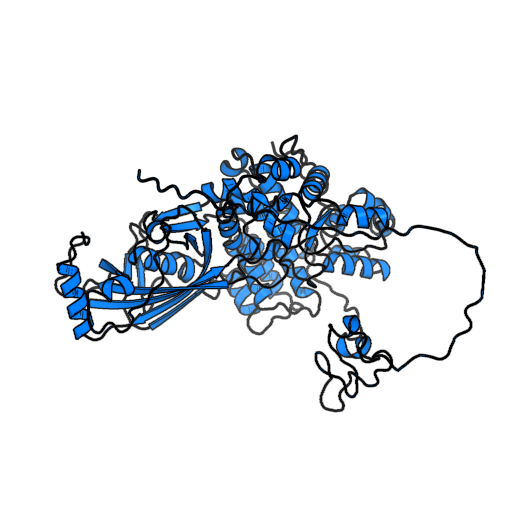A CA 1
ATOM 1712 C C . ILE A 1 240 ? 19.159 -6.579 2.142 1.00 91.12 240 ILE A C 1
ATOM 1714 O O . ILE A 1 240 ? 19.411 -7.080 1.057 1.00 91.12 240 ILE A O 1
ATOM 1718 N N . LEU A 1 241 ? 19.278 -5.264 2.288 1.00 93.75 241 LEU A N 1
ATOM 1719 C CA . LEU A 1 241 ? 19.502 -4.362 1.145 1.00 93.75 241 LEU A CA 1
ATOM 1720 C C . LEU A 1 241 ? 20.848 -4.544 0.409 1.00 93.75 241 LEU A C 1
ATOM 1722 O O . LEU A 1 241 ? 21.048 -3.963 -0.661 1.00 93.75 241 LEU A O 1
ATOM 1726 N N . ARG A 1 242 ? 21.789 -5.314 0.971 1.00 94.06 242 ARG A N 1
ATOM 1727 C CA . ARG A 1 242 ? 23.138 -5.547 0.421 1.00 94.06 242 ARG A CA 1
ATOM 1728 C C . ARG A 1 242 ? 23.179 -6.690 -0.589 1.00 94.06 242 ARG A C 1
ATOM 1730 O O . ARG A 1 242 ? 24.143 -6.781 -1.348 1.00 94.06 242 ARG A O 1
ATOM 1737 N N . PHE A 1 243 ? 22.166 -7.548 -0.603 1.00 93.94 243 PHE A N 1
ATOM 1738 C CA . PHE A 1 243 ? 22.134 -8.762 -1.413 1.00 93.94 243 PHE A CA 1
ATOM 1739 C C . PHE A 1 243 ? 20.881 -8.773 -2.296 1.00 93.94 243 PHE A C 1
ATOM 1741 O O . PHE A 1 243 ? 19.886 -8.159 -1.921 1.00 93.94 243 PHE A O 1
ATOM 1748 N N . PRO A 1 244 ? 20.922 -9.399 -3.482 1.00 92.00 244 PRO A N 1
ATOM 1749 C CA . PRO A 1 244 ? 19.731 -9.566 -4.311 1.00 92.00 244 PRO A CA 1
ATOM 1750 C C . PRO A 1 244 ? 18.747 -10.547 -3.667 1.00 92.00 244 PRO A C 1
ATOM 1752 O O . PRO A 1 244 ? 19.154 -11.619 -3.209 1.00 92.00 244 PRO A O 1
ATOM 1755 N N . HIS A 1 245 ? 17.459 -10.201 -3.687 1.00 89.00 245 HIS A N 1
ATOM 1756 C CA . HIS A 1 245 ? 16.363 -11.028 -3.172 1.00 89.00 245 HIS A CA 1
ATOM 1757 C C . HIS A 1 245 ? 15.422 -11.470 -4.282 1.00 89.00 245 HIS A C 1
ATOM 1759 O O . HIS A 1 245 ? 15.356 -10.860 -5.347 1.00 89.00 245 HIS A O 1
ATOM 1765 N N . GLY A 1 246 ? 14.658 -12.531 -4.024 1.00 90.19 246 GLY A N 1
ATOM 1766 C CA . GLY A 1 246 ? 13.594 -12.987 -4.916 1.00 90.19 246 GLY A CA 1
ATOM 1767 C C . GLY A 1 246 ? 14.085 -13.418 -6.303 1.00 90.19 246 GLY A C 1
ATOM 1768 O O . GLY A 1 246 ? 15.026 -14.207 -6.451 1.00 90.19 246 GLY A O 1
ATOM 1769 N N . SER A 1 247 ? 13.397 -12.943 -7.339 1.00 91.50 247 SER A N 1
ATOM 1770 C CA . SER A 1 247 ? 13.635 -13.330 -8.731 1.00 91.50 247 SER A CA 1
ATOM 1771 C C . SER A 1 247 ? 15.005 -12.877 -9.242 1.00 91.50 247 SER A C 1
ATOM 1773 O O . SER A 1 247 ? 15.294 -11.684 -9.333 1.00 91.50 247 SER A O 1
ATOM 1775 N N . LYS A 1 248 ? 15.828 -13.829 -9.692 1.00 93.44 248 LYS A N 1
ATOM 1776 C CA . LYS A 1 248 ? 17.084 -13.524 -10.396 1.00 93.44 248 LYS A CA 1
ATOM 1777 C C . LYS A 1 248 ? 16.809 -12.789 -11.704 1.00 93.44 248 LYS A C 1
ATOM 1779 O O . LYS A 1 248 ? 15.827 -13.091 -12.380 1.00 93.44 248 LYS A O 1
ATOM 1784 N N . ALA A 1 249 ? 17.751 -11.935 -12.110 1.00 92.88 249 ALA A N 1
ATOM 1785 C CA . ALA A 1 249 ? 17.727 -11.320 -13.432 1.00 92.88 249 ALA A CA 1
ATOM 1786 C C . ALA A 1 249 ? 17.573 -12.407 -14.527 1.00 92.88 249 ALA A C 1
ATOM 1788 O O . ALA A 1 249 ? 18.376 -13.359 -14.578 1.00 92.88 249 ALA A O 1
ATOM 1789 N N . PRO A 1 250 ? 16.526 -12.321 -15.369 1.00 90.94 250 PRO A N 1
ATOM 1790 C CA . PRO A 1 250 ? 16.331 -13.228 -16.496 1.00 90.94 250 PRO A CA 1
ATOM 1791 C C . PRO A 1 250 ? 17.548 -13.266 -17.443 1.00 90.94 250 PRO A C 1
ATOM 1793 O O . PRO A 1 250 ? 18.374 -12.363 -17.460 1.00 90.94 250 PRO A O 1
ATOM 1796 N N . ALA A 1 251 ? 17.720 -14.370 -18.183 1.00 81.56 251 ALA A N 1
ATOM 1797 C CA . ALA A 1 251 ? 18.734 -14.439 -19.244 1.00 81.56 251 ALA A CA 1
ATOM 1798 C C . ALA A 1 251 ? 18.196 -13.796 -20.525 1.00 81.56 251 ALA A C 1
ATOM 1800 O O . ALA A 1 251 ? 17.036 -14.034 -20.872 1.00 81.56 251 ALA A O 1
ATOM 1801 N N . HIS A 1 252 ? 19.046 -13.066 -21.250 1.00 66.88 252 HIS A N 1
ATOM 1802 C CA . HIS A 1 252 ? 18.658 -12.345 -22.466 1.00 66.88 252 HIS A CA 1
ATOM 1803 C C . HIS A 1 252 ? 19.547 -12.699 -23.658 1.00 66.88 252 HIS A C 1
ATOM 1805 O O . HIS A 1 252 ? 20.722 -13.006 -23.497 1.00 66.88 252 HIS A O 1
ATOM 1811 N N . LEU A 1 253 ? 18.959 -12.684 -24.861 1.00 55.09 253 LEU A N 1
ATOM 1812 C CA . LEU A 1 253 ? 19.583 -13.160 -26.105 1.00 55.09 253 LEU A CA 1
ATOM 1813 C C . LEU A 1 253 ? 19.796 -12.109 -27.218 1.00 55.09 253 LEU A C 1
ATOM 1815 O O . LEU A 1 253 ? 20.559 -12.426 -28.127 1.00 55.09 253 LEU A O 1
ATOM 1819 N N . PRO A 1 254 ? 19.214 -10.889 -27.206 1.00 54.19 254 PRO A N 1
ATOM 1820 C CA . PRO A 1 254 ? 19.606 -9.877 -28.196 1.00 54.19 254 PRO A CA 1
ATOM 1821 C C . PRO A 1 254 ? 20.623 -8.830 -27.710 1.00 54.19 254 PRO A C 1
ATOM 1823 O O . PRO A 1 254 ? 21.238 -8.195 -28.558 1.00 54.19 254 PRO A O 1
ATOM 1826 N N . VAL A 1 255 ? 20.783 -8.613 -26.397 1.00 54.75 255 VAL A N 1
ATOM 1827 C CA . VAL A 1 255 ? 21.437 -7.396 -25.852 1.00 54.75 255 VAL A CA 1
ATOM 1828 C C . VAL A 1 255 ? 22.613 -7.642 -24.909 1.00 54.75 255 VAL A C 1
ATOM 1830 O O . VAL A 1 255 ? 23.510 -6.807 -24.876 1.00 54.75 255 VAL A O 1
ATOM 1833 N N . ASP A 1 256 ? 22.641 -8.771 -24.200 1.00 63.47 256 ASP A N 1
ATOM 1834 C CA . ASP A 1 256 ? 23.569 -8.980 -23.086 1.00 63.47 256 ASP A CA 1
ATOM 1835 C C . ASP A 1 256 ? 24.406 -10.244 -23.325 1.00 63.47 256 ASP A C 1
ATOM 1837 O O . ASP A 1 256 ? 23.888 -11.288 -23.732 1.00 63.47 256 ASP A O 1
ATOM 1841 N N . SER A 1 257 ? 25.712 -10.179 -23.062 1.00 79.81 257 SER A N 1
ATOM 1842 C CA . SER A 1 257 ? 26.556 -11.379 -23.054 1.00 79.81 257 SER A CA 1
ATOM 1843 C C . SER A 1 257 ? 26.200 -12.287 -21.865 1.00 79.81 257 SER A C 1
ATOM 1845 O O . SER A 1 257 ? 25.561 -11.863 -20.895 1.00 79.81 257 SER A O 1
ATOM 1847 N N . ALA A 1 258 ? 26.642 -13.550 -21.898 1.00 84.50 258 ALA A N 1
ATOM 1848 C CA . ALA A 1 258 ? 26.518 -14.440 -20.739 1.00 84.50 258 ALA A CA 1
ATOM 1849 C C . ALA A 1 258 ? 27.161 -13.821 -19.479 1.00 84.50 258 ALA A C 1
ATOM 1851 O O . ALA A 1 258 ? 26.596 -13.917 -18.388 1.00 84.50 258 ALA A O 1
ATOM 1852 N N . ASP A 1 259 ? 28.281 -13.113 -19.656 1.00 87.19 259 ASP A N 1
ATOM 1853 C CA . ASP A 1 259 ? 28.978 -12.393 -18.588 1.00 87.19 259 ASP A CA 1
ATOM 1854 C C . ASP A 1 259 ? 28.143 -11.234 -18.034 1.00 87.19 259 ASP A C 1
ATOM 1856 O O . ASP A 1 259 ? 28.087 -11.037 -16.821 1.00 87.19 259 ASP A O 1
ATOM 1860 N N . GLU A 1 260 ? 27.442 -10.485 -18.888 1.00 86.62 260 GLU A N 1
ATOM 1861 C CA . GLU A 1 260 ? 26.561 -9.402 -18.448 1.00 86.62 260 GLU A CA 1
ATOM 1862 C C . GLU A 1 260 ? 25.333 -9.921 -17.696 1.00 86.62 260 GLU A C 1
ATOM 1864 O O . GLU A 1 260 ? 25.003 -9.406 -16.626 1.00 86.62 260 GLU A O 1
ATOM 1869 N N . THR A 1 261 ? 24.703 -10.987 -18.193 1.00 88.44 261 THR A N 1
ATOM 1870 C CA . THR A 1 261 ? 23.608 -11.650 -17.470 1.00 88.44 261 THR A CA 1
ATOM 1871 C C . THR A 1 261 ? 24.084 -12.107 -16.090 1.00 88.44 261 THR A C 1
ATOM 1873 O O . THR A 1 261 ? 23.399 -11.902 -15.085 1.00 88.44 261 THR A O 1
ATOM 1876 N N . GLN A 1 262 ? 25.271 -12.713 -16.011 1.00 90.94 262 GLN A N 1
ATOM 1877 C CA . GLN A 1 262 ? 25.828 -13.165 -14.740 1.00 90.94 262 GLN A CA 1
ATOM 1878 C C . GLN A 1 262 ? 26.178 -11.993 -13.814 1.00 90.94 262 GLN A C 1
ATOM 1880 O O . GLN A 1 262 ? 25.927 -12.079 -12.611 1.00 90.94 262 GLN A O 1
ATOM 1885 N N . ARG A 1 263 ? 26.692 -10.883 -14.362 1.00 92.50 263 ARG A N 1
ATOM 1886 C CA . ARG A 1 263 ? 26.919 -9.632 -13.627 1.00 92.50 263 ARG A CA 1
ATOM 1887 C C . ARG A 1 263 ? 25.619 -9.133 -13.003 1.00 92.50 263 ARG A C 1
ATOM 1889 O O . ARG A 1 263 ? 25.596 -8.932 -11.796 1.00 92.50 263 ARG A O 1
ATOM 1896 N N . LEU A 1 264 ? 24.544 -8.999 -13.783 1.00 92.56 264 LEU A N 1
ATOM 1897 C CA . LEU A 1 264 ? 23.238 -8.534 -13.296 1.00 92.56 264 LEU A CA 1
ATOM 1898 C C . LEU A 1 264 ? 22.666 -9.442 -12.200 1.00 92.56 264 LEU A C 1
ATOM 1900 O O . LEU A 1 264 ? 22.108 -8.951 -11.227 1.00 92.56 264 LEU A O 1
ATOM 1904 N N . ARG A 1 265 ? 22.845 -10.763 -12.313 1.00 93.50 265 ARG A N 1
ATOM 1905 C CA . ARG A 1 265 ? 22.401 -11.729 -11.289 1.00 93.50 265 ARG A CA 1
ATOM 1906 C C . ARG A 1 265 ? 23.181 -11.655 -9.980 1.00 93.50 265 ARG A C 1
ATOM 1908 O O . ARG A 1 265 ? 22.637 -12.014 -8.943 1.00 93.50 265 ARG A O 1
ATOM 1915 N N . ASN A 1 266 ? 24.449 -11.260 -10.044 1.00 93.81 266 ASN A N 1
ATOM 1916 C CA . ASN A 1 266 ? 25.334 -11.165 -8.882 1.00 93.81 266 ASN A CA 1
ATOM 1917 C C . ASN A 1 266 ? 25.355 -9.757 -8.269 1.00 93.81 266 ASN A C 1
ATOM 1919 O O . ASN A 1 266 ? 25.932 -9.556 -7.202 1.00 93.81 266 ASN A O 1
ATOM 1923 N N . GLN A 1 267 ? 24.780 -8.778 -8.960 1.00 94.81 267 GLN A N 1
ATOM 1924 C CA . GLN A 1 267 ? 24.773 -7.387 -8.549 1.00 94.81 267 GLN A CA 1
ATOM 1925 C C . GLN A 1 267 ? 23.763 -7.166 -7.421 1.00 94.81 267 GLN A C 1
ATOM 1927 O O . GLN A 1 267 ? 22.642 -7.666 -7.471 1.00 94.81 267 GLN A O 1
ATOM 1932 N N . SER A 1 268 ? 24.153 -6.395 -6.403 1.00 95.94 268 SER A N 1
ATOM 1933 C CA . SER A 1 268 ? 23.219 -6.005 -5.349 1.00 95.94 268 SER A CA 1
ATOM 1934 C C . SER A 1 268 ? 22.176 -5.018 -5.891 1.00 95.94 268 SER A C 1
ATOM 1936 O O . SER A 1 268 ? 22.484 -4.204 -6.774 1.00 95.94 268 SER A O 1
ATOM 1938 N N . PRO A 1 269 ? 20.956 -5.015 -5.335 1.00 95.75 269 PRO A N 1
ATOM 1939 C CA . PRO A 1 269 ? 19.921 -4.082 -5.762 1.00 95.75 269 PRO A CA 1
ATOM 1940 C C . PRO A 1 269 ? 20.318 -2.626 -5.457 1.00 95.75 269 PRO A C 1
ATOM 1942 O O . PRO A 1 269 ? 19.950 -1.720 -6.199 1.00 95.75 269 PRO A O 1
ATOM 1945 N N . ALA A 1 270 ? 21.155 -2.397 -4.436 1.00 96.75 270 ALA A N 1
ATOM 1946 C CA . ALA A 1 270 ? 21.731 -1.086 -4.137 1.00 96.75 270 ALA A CA 1
ATOM 1947 C C . ALA A 1 270 ? 22.574 -0.541 -5.303 1.00 96.75 270 ALA A C 1
ATOM 1949 O O . ALA A 1 270 ? 22.353 0.571 -5.779 1.00 96.75 270 ALA A O 1
ATOM 1950 N N . VAL A 1 271 ? 23.499 -1.360 -5.816 1.00 96.25 271 VAL A N 1
ATOM 1951 C CA . VAL A 1 271 ? 24.359 -0.990 -6.949 1.00 96.25 271 VAL A CA 1
ATOM 1952 C C . VAL A 1 271 ? 23.527 -0.812 -8.222 1.00 96.25 271 VAL A C 1
ATOM 1954 O O . VAL A 1 271 ? 23.783 0.102 -9.002 1.00 96.25 271 VAL A O 1
ATOM 1957 N N . ALA A 1 272 ? 22.503 -1.648 -8.429 1.00 96.44 272 ALA A N 1
ATOM 1958 C CA . ALA A 1 272 ? 21.542 -1.481 -9.525 1.00 96.44 272 ALA A CA 1
ATOM 1959 C C . ALA A 1 272 ? 20.834 -0.126 -9.472 1.00 96.44 272 ALA A C 1
ATOM 1961 O O . ALA A 1 272 ? 20.772 0.577 -10.481 1.00 96.44 272 ALA A O 1
ATOM 1962 N N . LEU A 1 273 ? 20.369 0.285 -8.297 1.00 97.56 273 LEU A N 1
ATOM 1963 C CA . LEU A 1 273 ? 19.701 1.568 -8.121 1.00 97.56 273 LEU A CA 1
ATOM 1964 C C . LEU A 1 273 ? 20.645 2.761 -8.300 1.00 97.56 273 LEU A C 1
ATOM 1966 O O . LEU A 1 273 ? 20.245 3.737 -8.932 1.00 97.56 273 LEU A O 1
ATOM 1970 N N . ASP A 1 274 ? 21.895 2.680 -7.839 1.00 97.00 274 ASP A N 1
ATOM 1971 C CA . ASP A 1 274 ? 22.894 3.733 -8.075 1.00 97.00 274 ASP A CA 1
ATOM 1972 C C . ASP A 1 274 ? 23.230 3.888 -9.570 1.00 97.00 274 ASP A C 1
ATOM 1974 O O . ASP A 1 274 ? 23.286 5.008 -10.087 1.00 97.00 274 ASP A O 1
ATOM 1978 N N . LEU A 1 275 ? 23.384 2.779 -10.303 1.00 95.69 275 LEU A N 1
ATOM 1979 C CA . LEU A 1 275 ? 23.603 2.807 -11.756 1.00 95.69 275 LEU A CA 1
ATOM 1980 C C . LEU A 1 275 ? 22.383 3.349 -12.517 1.00 95.69 275 LEU A C 1
ATOM 1982 O O . LEU A 1 275 ? 22.530 4.134 -13.463 1.00 95.69 275 LEU A O 1
ATOM 1986 N N . ALA A 1 276 ? 21.176 2.966 -12.097 1.00 96.50 276 ALA A N 1
ATOM 1987 C CA . ALA A 1 276 ? 19.940 3.494 -12.657 1.00 96.50 276 ALA A CA 1
ATOM 1988 C C . ALA A 1 276 ? 19.814 5.005 -12.388 1.00 96.50 276 ALA A C 1
ATOM 1990 O O . ALA A 1 276 ? 19.516 5.762 -13.312 1.00 96.50 276 ALA A O 1
ATOM 1991 N N . ALA A 1 277 ? 20.110 5.462 -11.168 1.00 96.00 277 ALA A N 1
ATOM 1992 C CA . ALA A 1 277 ? 20.106 6.879 -10.802 1.00 96.00 277 ALA A CA 1
ATOM 1993 C C . ALA A 1 277 ? 21.097 7.681 -11.655 1.00 96.00 277 ALA A C 1
ATOM 1995 O O . ALA A 1 277 ? 20.718 8.693 -12.247 1.00 96.00 277 ALA A O 1
ATOM 1996 N N . GLY A 1 278 ? 22.326 7.182 -11.819 1.00 95.25 278 GLY A N 1
ATOM 1997 C CA . GLY A 1 278 ? 23.322 7.797 -12.697 1.00 95.25 278 GLY A CA 1
ATOM 1998 C C . GLY A 1 278 ? 22.843 7.906 -14.148 1.00 95.25 278 GLY A C 1
ATOM 1999 O O . GLY A 1 278 ? 22.978 8.961 -14.768 1.00 95.25 278 GLY A O 1
ATOM 2000 N N . THR A 1 279 ? 22.195 6.863 -14.676 1.00 94.06 279 THR A N 1
ATOM 2001 C CA . THR A 1 279 ? 21.620 6.874 -16.038 1.00 94.06 279 THR A CA 1
ATOM 2002 C C . THR A 1 279 ? 20.445 7.849 -16.172 1.00 94.06 279 THR A C 1
ATOM 2004 O O . THR A 1 279 ? 20.241 8.466 -17.221 1.00 94.06 279 THR A O 1
ATOM 2007 N N . ALA A 1 280 ? 19.688 8.042 -15.095 1.00 92.75 280 ALA A N 1
ATOM 2008 C CA . ALA A 1 280 ? 18.634 9.045 -14.997 1.00 92.75 280 ALA A CA 1
ATOM 2009 C C . ALA A 1 280 ? 19.189 10.485 -14.940 1.00 92.75 280 ALA A C 1
ATOM 2011 O O . ALA A 1 280 ? 18.432 11.440 -15.107 1.00 92.75 280 ALA A O 1
ATOM 2012 N N . GLY A 1 281 ? 20.503 10.646 -14.747 1.00 92.19 281 GLY A N 1
ATOM 2013 C CA . GLY A 1 281 ? 21.187 11.927 -14.561 1.00 92.19 281 GLY A CA 1
ATOM 2014 C C . GLY A 1 281 ? 21.289 12.362 -13.097 1.00 92.19 281 GLY A C 1
ATOM 2015 O O . GLY A 1 281 ? 21.818 13.434 -12.819 1.00 92.19 281 GLY A O 1
ATOM 2016 N N . LEU A 1 282 ? 20.809 11.554 -12.152 1.00 91.81 282 LEU A N 1
ATOM 2017 C CA . LEU A 1 282 ? 20.818 11.895 -10.737 1.00 91.81 282 LEU A CA 1
ATOM 2018 C C . LEU A 1 282 ? 22.184 11.594 -10.111 1.00 91.81 282 LEU A C 1
ATOM 2020 O O . LEU A 1 282 ? 22.646 10.454 -10.094 1.00 91.81 282 LEU A O 1
ATOM 2024 N N . GLN A 1 283 ? 22.810 12.619 -9.537 1.00 89.75 283 GLN A N 1
ATOM 2025 C CA . GLN A 1 283 ? 24.050 12.479 -8.779 1.00 89.75 283 GLN A CA 1
ATOM 2026 C C . GLN A 1 283 ? 23.736 12.361 -7.287 1.00 89.75 283 GLN A C 1
ATOM 2028 O O . GLN A 1 283 ? 23.557 13.360 -6.596 1.00 89.75 283 GLN A O 1
ATOM 2033 N N . LEU A 1 284 ? 23.680 11.131 -6.773 1.00 87.62 284 LEU A N 1
ATOM 2034 C CA . LEU A 1 284 ? 23.436 10.874 -5.344 1.00 87.62 284 LEU A CA 1
ATOM 2035 C C . LEU A 1 284 ? 24.671 11.133 -4.457 1.00 87.62 284 LEU A C 1
ATOM 2037 O O . LEU A 1 284 ? 24.578 11.128 -3.227 1.00 87.62 284 LEU A O 1
ATOM 2041 N N . GLY A 1 285 ? 25.831 11.378 -5.075 1.00 84.69 285 GLY A N 1
ATOM 2042 C CA . GLY A 1 285 ? 27.103 11.564 -4.383 1.00 84.69 285 GLY A CA 1
ATOM 2043 C C . GLY A 1 285 ? 27.475 10.345 -3.536 1.00 84.69 285 GLY A C 1
ATOM 2044 O O . GLY A 1 285 ? 27.145 9.211 -3.868 1.00 84.69 285 GLY A O 1
ATOM 2045 N N . GLN A 1 286 ? 28.144 10.583 -2.408 1.00 83.12 286 GLN A N 1
ATOM 2046 C CA . GLN A 1 286 ? 28.530 9.522 -1.468 1.00 83.12 286 GLN A CA 1
ATOM 2047 C C . GLN A 1 286 ? 27.354 8.925 -0.673 1.00 83.12 286 GLN A C 1
ATOM 2049 O O . GLN A 1 286 ? 27.561 7.984 0.081 1.00 83.12 286 GLN A O 1
ATOM 2054 N N . PHE A 1 287 ? 26.139 9.470 -0.808 1.00 86.88 287 PHE A N 1
ATOM 2055 C CA . PHE A 1 287 ? 24.950 9.071 -0.042 1.00 86.88 287 PHE A CA 1
ATOM 2056 C C . PHE A 1 287 ? 23.917 8.324 -0.905 1.00 86.88 287 PHE A C 1
ATOM 2058 O O . PHE A 1 287 ? 22.706 8.410 -0.658 1.00 86.88 287 PHE A O 1
ATOM 2065 N N . GLY A 1 288 ? 24.414 7.612 -1.922 1.00 92.81 288 GLY A N 1
ATOM 2066 C CA . GLY A 1 288 ? 23.643 6.726 -2.789 1.00 92.81 288 GLY A CA 1
ATOM 2067 C C . GLY A 1 288 ? 23.059 5.507 -2.076 1.00 92.81 288 GLY A C 1
ATOM 2068 O O . GLY A 1 288 ? 23.139 5.359 -0.851 1.00 92.81 288 GLY A O 1
ATOM 2069 N N . PHE A 1 289 ? 22.441 4.636 -2.860 1.00 96.50 289 PHE A N 1
ATOM 2070 C CA . PHE A 1 289 ? 21.788 3.424 -2.388 1.00 96.50 289 PHE A CA 1
ATOM 2071 C C . PHE A 1 289 ? 22.789 2.466 -1.732 1.00 96.50 289 PHE A C 1
ATOM 2073 O O . PHE A 1 289 ? 22.533 2.006 -0.617 1.00 96.50 289 PHE A O 1
ATOM 2080 N N . ASP A 1 290 ? 23.956 2.221 -2.337 1.00 95.44 290 ASP A N 1
ATOM 2081 C CA . ASP A 1 290 ? 24.963 1.318 -1.760 1.00 95.44 290 ASP A CA 1
ATOM 2082 C C . ASP A 1 290 ? 25.472 1.819 -0.403 1.00 95.44 290 ASP A C 1
ATOM 2084 O O . ASP A 1 290 ? 25.485 1.068 0.573 1.00 95.44 290 ASP A O 1
ATOM 2088 N N . TYR A 1 291 ? 25.767 3.117 -0.277 1.00 95.00 291 TYR A N 1
ATOM 2089 C CA . TYR A 1 291 ? 26.145 3.700 1.014 1.00 95.00 291 TYR A CA 1
ATOM 2090 C C . TYR A 1 291 ? 25.098 3.407 2.095 1.00 95.00 291 TYR A C 1
ATOM 2092 O O . TYR A 1 291 ? 25.445 2.999 3.205 1.00 95.00 291 TYR A O 1
ATOM 2100 N N . ARG A 1 292 ? 23.809 3.573 1.782 1.00 94.50 292 ARG A N 1
ATOM 2101 C CA . ARG A 1 292 ? 22.718 3.337 2.739 1.00 94.50 292 ARG A CA 1
ATOM 2102 C C . ARG A 1 292 ? 22.609 1.872 3.126 1.00 94.50 292 ARG A C 1
ATOM 2104 O O . ARG A 1 292 ? 22.511 1.583 4.320 1.00 94.50 292 ARG A O 1
ATOM 2111 N N . ALA A 1 293 ? 22.689 0.972 2.150 1.00 94.12 293 ALA A N 1
ATOM 2112 C CA . ALA A 1 293 ? 22.683 -0.466 2.395 1.00 94.12 293 ALA A CA 1
ATOM 2113 C C . ALA A 1 293 ? 23.838 -0.891 3.316 1.00 94.12 293 ALA A C 1
ATOM 2115 O O . ALA A 1 293 ? 23.637 -1.704 4.213 1.00 94.12 293 ALA A O 1
ATOM 2116 N N . GLN A 1 294 ? 25.035 -0.323 3.135 1.00 93.62 294 GLN A N 1
ATOM 2117 C CA . GLN A 1 294 ? 26.224 -0.714 3.899 1.00 93.62 294 GLN A CA 1
ATOM 2118 C C . GLN A 1 294 ? 26.356 -0.008 5.256 1.00 93.62 294 GLN A C 1
ATOM 2120 O O . GLN A 1 294 ? 26.977 -0.563 6.162 1.00 93.62 294 GLN A O 1
ATOM 2125 N N . LYS A 1 295 ? 25.884 1.240 5.385 1.00 92.94 295 LYS A N 1
ATOM 2126 C CA . LYS A 1 295 ? 26.205 2.113 6.534 1.00 92.94 295 LYS A CA 1
ATOM 2127 C C . LYS A 1 295 ? 25.022 2.504 7.397 1.00 92.94 295 LYS A C 1
ATOM 2129 O O . LYS A 1 295 ? 25.235 2.849 8.553 1.00 92.94 295 LYS A O 1
ATOM 2134 N N . ARG A 1 296 ? 23.808 2.507 6.850 1.00 92.25 296 ARG A N 1
ATOM 2135 C CA . ARG A 1 296 ? 22.618 2.965 7.577 1.00 92.25 296 ARG A CA 1
ATOM 2136 C C . ARG A 1 296 ? 21.690 1.822 7.950 1.00 92.25 296 ARG A C 1
ATOM 2138 O O . ARG A 1 296 ? 21.177 1.794 9.061 1.00 92.25 296 ARG A O 1
ATOM 2145 N N . PHE A 1 297 ? 21.464 0.911 7.014 1.00 94.44 297 PHE A N 1
ATOM 2146 C CA . PHE A 1 297 ? 20.481 -0.162 7.157 1.00 94.44 297 PHE A CA 1
ATOM 2147 C C . PHE A 1 297 ? 21.113 -1.519 7.471 1.00 94.44 297 PHE A C 1
ATOM 2149 O O . PHE A 1 297 ? 20.442 -2.541 7.395 1.00 94.44 297 PHE A O 1
ATOM 2156 N N . TYR A 1 298 ? 22.398 -1.527 7.825 1.00 96.00 298 TYR A N 1
ATOM 2157 C CA . TYR A 1 298 ? 23.107 -2.721 8.249 1.00 96.00 298 TYR A CA 1
ATOM 2158 C C . TYR A 1 298 ? 23.845 -2.462 9.556 1.00 96.00 298 TYR A C 1
ATOM 2160 O O . TYR A 1 298 ? 24.709 -1.585 9.626 1.00 96.00 298 TYR A O 1
ATOM 2168 N N . ASP A 1 299 ? 23.514 -3.259 10.564 1.00 96.31 299 ASP A N 1
ATOM 2169 C CA . ASP A 1 299 ? 24.246 -3.342 11.820 1.00 96.31 299 ASP A CA 1
ATOM 2170 C C . ASP A 1 299 ? 24.211 -4.790 12.305 1.00 96.31 299 ASP A C 1
ATOM 2172 O O . ASP A 1 299 ? 23.171 -5.291 12.721 1.00 96.31 299 ASP A O 1
ATOM 2176 N N . SER A 1 300 ? 25.363 -5.460 12.267 1.00 96.38 300 SER A N 1
ATOM 2177 C CA . SER A 1 300 ? 25.501 -6.860 12.679 1.00 96.38 300 SER A CA 1
ATOM 2178 C C . SER A 1 300 ? 25.253 -7.103 14.173 1.00 96.38 300 SER A C 1
ATOM 2180 O O . SER A 1 300 ? 25.228 -8.257 14.590 1.00 96.38 300 SER A O 1
ATOM 2182 N N . HIS A 1 301 ? 25.139 -6.047 14.984 1.00 96.50 301 HIS A N 1
ATOM 2183 C CA . HIS A 1 301 ? 24.852 -6.127 16.420 1.00 96.50 301 HIS A CA 1
ATOM 2184 C C . HIS A 1 301 ? 23.415 -5.722 16.765 1.00 96.50 301 HIS A C 1
ATOM 2186 O O . HIS A 1 301 ? 23.052 -5.764 17.943 1.00 96.50 301 HIS A O 1
ATOM 2192 N N . ALA A 1 302 ? 22.618 -5.326 15.768 1.00 95.31 302 ALA A N 1
ATOM 2193 C CA . ALA A 1 302 ? 21.212 -5.007 15.958 1.00 95.31 302 ALA A CA 1
ATOM 2194 C C . ALA A 1 302 ? 20.469 -6.211 16.552 1.00 95.31 302 ALA A C 1
ATOM 2196 O O . ALA A 1 302 ? 20.761 -7.366 16.218 1.00 95.31 302 ALA A O 1
ATOM 2197 N N . GLN A 1 303 ? 19.511 -5.951 17.443 1.00 93.94 303 GLN A N 1
ATOM 2198 C CA . GLN A 1 303 ? 18.665 -7.016 17.975 1.00 93.94 303 GLN A CA 1
ATOM 2199 C C . GLN A 1 303 ? 17.869 -7.683 16.853 1.00 93.94 303 GLN A C 1
ATOM 2201 O O . GLN A 1 303 ? 17.615 -7.091 15.805 1.00 93.94 303 GLN A O 1
ATOM 2206 N N . TYR A 1 304 ? 17.441 -8.925 17.088 1.00 90.69 304 TYR A N 1
ATOM 2207 C CA . TYR A 1 304 ? 16.763 -9.703 16.055 1.00 90.69 304 TYR A CA 1
ATOM 2208 C C . TYR A 1 304 ? 15.506 -9.006 15.521 1.00 90.69 304 TYR A C 1
ATOM 2210 O O . TYR A 1 304 ? 15.203 -9.199 14.357 1.00 90.69 304 TYR A O 1
ATOM 2218 N N . TRP A 1 305 ? 14.803 -8.204 16.325 1.00 90.81 305 TRP A N 1
ATOM 2219 C CA . TRP A 1 305 ? 13.575 -7.483 15.962 1.00 90.81 305 TRP A CA 1
ATOM 2220 C C . TRP A 1 305 ? 13.828 -6.090 15.358 1.00 90.81 305 TRP A C 1
ATOM 2222 O O . TRP A 1 305 ? 12.903 -5.446 14.870 1.00 90.81 305 TRP A O 1
ATOM 2232 N N . GLU A 1 306 ? 15.072 -5.601 15.349 1.00 93.25 306 GLU A N 1
ATOM 2233 C CA . GLU A 1 306 ? 15.383 -4.294 14.771 1.00 93.25 306 GLU A CA 1
ATOM 2234 C C . GLU A 1 306 ? 15.322 -4.338 13.236 1.00 93.25 306 GLU A C 1
ATOM 2236 O O . GLU A 1 306 ? 16.201 -4.885 12.558 1.00 93.25 306 GLU A O 1
ATOM 2241 N N . GLY A 1 307 ? 14.302 -3.689 12.678 1.00 93.94 307 GLY A N 1
ATOM 2242 C CA . GLY A 1 307 ? 14.110 -3.537 11.236 1.00 93.94 307 GLY A CA 1
ATOM 2243 C C . GLY A 1 307 ? 13.352 -2.268 10.872 1.00 93.94 307 GLY A C 1
ATOM 2244 O O . GLY A 1 307 ? 13.511 -1.234 11.523 1.00 93.94 307 GLY A O 1
ATOM 2245 N N . LEU A 1 308 ? 12.573 -2.344 9.792 1.00 94.31 308 LEU A N 1
ATOM 2246 C CA . LEU A 1 308 ? 11.908 -1.201 9.154 1.00 94.31 308 LEU A CA 1
ATOM 2247 C C . LEU A 1 308 ? 10.385 -1.395 9.020 1.00 94.31 308 LEU A C 1
ATOM 2249 O O . LEU A 1 308 ? 9.772 -0.887 8.077 1.00 94.31 308 LEU A O 1
ATOM 2253 N N . CYS A 1 309 ? 9.757 -2.109 9.961 1.00 94.19 309 CYS A N 1
ATOM 2254 C CA . CYS A 1 309 ? 8.321 -2.422 9.927 1.00 94.19 309 CYS A CA 1
ATOM 2255 C C . CYS A 1 309 ? 7.425 -1.163 9.869 1.00 94.19 309 CYS A C 1
ATOM 2257 O O . CYS A 1 309 ? 6.375 -1.165 9.221 1.00 94.19 309 CYS A O 1
ATOM 2259 N N . HIS A 1 310 ? 7.846 -0.038 10.469 1.00 93.94 310 HIS A N 1
ATOM 2260 C CA . HIS A 1 310 ? 7.105 1.235 10.418 1.00 93.94 310 HIS A CA 1
ATOM 2261 C C . HIS A 1 310 ? 7.053 1.836 9.012 1.00 93.94 310 HIS A C 1
ATOM 2263 O O . HIS A 1 310 ? 6.027 2.400 8.618 1.00 93.94 310 HIS A O 1
ATOM 2269 N N . ALA A 1 311 ? 8.154 1.710 8.272 1.00 94.50 311 ALA A N 1
ATOM 2270 C CA . ALA A 1 311 ? 8.319 2.216 6.916 1.00 94.50 311 ALA A CA 1
ATOM 2271 C C . ALA A 1 311 ? 7.608 1.314 5.906 1.00 94.50 311 ALA A C 1
ATOM 2273 O O . ALA A 1 311 ? 6.926 1.784 4.994 1.00 94.50 311 ALA A O 1
ATOM 2274 N N . TRP A 1 312 ? 7.696 0.004 6.133 1.00 94.50 312 TRP A N 1
ATOM 2275 C CA . TRP A 1 312 ? 6.911 -0.988 5.419 1.00 94.50 312 TRP A CA 1
ATOM 2276 C C . TRP A 1 312 ? 5.415 -0.746 5.532 1.00 94.50 312 TRP A C 1
ATOM 2278 O O . TRP A 1 312 ? 4.762 -0.583 4.505 1.00 94.50 312 TRP A O 1
ATOM 2288 N N . SER A 1 313 ? 4.894 -0.653 6.757 1.00 94.69 313 SER A N 1
ATOM 2289 C CA . SER A 1 313 ? 3.472 -0.413 7.002 1.00 94.69 313 SER A CA 1
ATOM 2290 C C . SER A 1 313 ? 2.981 0.835 6.269 1.00 94.69 313 SER A C 1
ATOM 2292 O O . SER A 1 313 ? 1.920 0.813 5.658 1.00 94.69 313 SER A O 1
ATOM 2294 N N . TYR A 1 314 ? 3.774 1.913 6.271 1.00 94.50 314 TYR A N 1
ATOM 2295 C CA . TYR A 1 314 ? 3.455 3.139 5.535 1.00 94.50 314 TYR A CA 1
ATOM 2296 C C . TYR A 1 314 ? 3.291 2.889 4.028 1.00 94.50 314 TYR A C 1
ATOM 2298 O O . TYR A 1 314 ? 2.281 3.285 3.451 1.00 94.50 314 TYR A O 1
ATOM 2306 N N . GLY A 1 315 ? 4.243 2.198 3.392 1.00 92.19 315 GLY A N 1
ATOM 2307 C CA . GLY A 1 315 ? 4.148 1.865 1.968 1.00 92.19 315 GLY A CA 1
ATOM 2308 C C . GLY A 1 315 ? 3.033 0.862 1.652 1.00 92.19 315 GLY A C 1
ATOM 2309 O O . GLY A 1 315 ? 2.352 0.999 0.638 1.00 92.19 315 GLY A O 1
ATOM 2310 N N . ALA A 1 316 ? 2.812 -0.122 2.525 1.00 92.81 316 ALA A N 1
ATOM 2311 C CA . ALA A 1 316 ? 1.814 -1.179 2.362 1.00 92.81 316 ALA A CA 1
ATOM 2312 C C . ALA A 1 316 ? 0.364 -0.687 2.533 1.00 92.81 316 ALA A C 1
ATOM 2314 O O . ALA A 1 316 ? -0.568 -1.312 2.018 1.00 92.81 316 ALA A O 1
ATOM 2315 N N . LEU A 1 317 ? 0.163 0.456 3.192 1.00 93.38 317 LEU A N 1
ATOM 2316 C CA . LEU A 1 317 ? -1.136 1.129 3.292 1.00 93.38 317 LEU A CA 1
ATOM 2317 C C . LEU A 1 317 ? -1.465 2.003 2.071 1.00 93.38 317 LEU A C 1
ATOM 2319 O O . LEU A 1 317 ? -2.618 2.389 1.898 1.00 93.38 317 LEU A O 1
ATOM 2323 N N . ASP A 1 318 ? -0.501 2.286 1.188 1.00 91.56 318 ASP A N 1
ATOM 2324 C CA . ASP A 1 318 ? -0.761 3.004 -0.063 1.00 91.56 318 ASP A CA 1
ATOM 2325 C C . ASP A 1 318 ? -0.951 2.019 -1.225 1.00 91.56 318 ASP A C 1
ATOM 2327 O O . ASP A 1 318 ? -0.017 1.383 -1.719 1.00 91.56 318 ASP A O 1
ATOM 2331 N N . GLU A 1 319 ? -2.185 1.876 -1.702 1.00 87.50 319 GLU A N 1
ATOM 2332 C CA . GLU A 1 319 ? -2.504 0.947 -2.793 1.00 87.50 319 GLU A CA 1
ATOM 2333 C C . GLU A 1 319 ? -1.791 1.252 -4.112 1.00 87.50 319 GLU A C 1
ATOM 2335 O O . GLU A 1 319 ? -1.555 0.331 -4.895 1.00 87.50 319 GLU A O 1
ATOM 2340 N N . ARG A 1 320 ? -1.391 2.506 -4.359 1.00 90.38 320 ARG A N 1
ATOM 2341 C CA . ARG A 1 320 ? -0.603 2.856 -5.550 1.00 90.38 320 ARG A CA 1
ATOM 2342 C C . ARG A 1 320 ? 0.769 2.212 -5.457 1.00 90.38 320 ARG A C 1
ATOM 2344 O O . ARG A 1 320 ? 1.249 1.649 -6.434 1.00 90.38 320 ARG A O 1
ATOM 2351 N N . ILE A 1 321 ? 1.387 2.259 -4.279 1.00 93.12 321 ILE A N 1
ATOM 2352 C CA . ILE A 1 321 ? 2.672 1.600 -4.034 1.00 93.12 321 ILE A CA 1
ATOM 2353 C C . ILE A 1 321 ? 2.525 0.085 -4.123 1.00 93.12 321 ILE A C 1
ATOM 2355 O O . ILE A 1 321 ? 3.320 -0.543 -4.823 1.00 93.12 321 ILE A O 1
ATOM 2359 N N . ASN A 1 322 ? 1.490 -0.497 -3.511 1.00 90.81 322 ASN A N 1
ATOM 2360 C CA . ASN A 1 322 ? 1.219 -1.935 -3.624 1.00 90.81 322 ASN A CA 1
ATOM 2361 C C . ASN A 1 322 ? 1.114 -2.380 -5.083 1.00 90.81 322 ASN A C 1
ATOM 2363 O O . ASN A 1 322 ? 1.805 -3.313 -5.481 1.00 90.81 322 ASN A O 1
ATOM 2367 N N . ALA A 1 323 ? 0.322 -1.671 -5.891 1.00 89.12 323 ALA A N 1
ATOM 2368 C CA . ALA A 1 323 ? 0.155 -1.978 -7.307 1.00 89.12 323 ALA A CA 1
ATOM 2369 C C . ALA A 1 323 ? 1.475 -1.893 -8.092 1.00 89.12 323 ALA A C 1
ATOM 2371 O O . ALA A 1 323 ? 1.647 -2.597 -9.083 1.00 89.12 323 ALA A O 1
ATOM 2372 N N . LEU A 1 324 ? 2.413 -1.038 -7.669 1.00 93.19 324 LEU A N 1
ATOM 2373 C CA . LEU A 1 324 ? 3.676 -0.859 -8.380 1.00 93.19 324 LEU A CA 1
ATOM 2374 C C . LEU A 1 324 ? 4.793 -1.804 -7.934 1.00 93.19 324 LEU A C 1
ATOM 2376 O O . LEU A 1 324 ? 5.642 -2.143 -8.762 1.00 93.19 324 LEU A O 1
ATOM 2380 N N . VAL A 1 325 ? 4.797 -2.200 -6.661 1.00 93.38 325 VAL A N 1
ATOM 2381 C CA . VAL A 1 325 ? 5.775 -3.117 -6.057 1.00 93.38 325 VAL A CA 1
ATOM 2382 C C . VAL A 1 325 ? 5.396 -4.580 -6.298 1.00 93.38 325 VAL A C 1
ATOM 2384 O O . VAL A 1 325 ? 6.278 -5.410 -6.524 1.00 93.38 325 VAL A O 1
ATOM 2387 N N . ASP A 1 326 ? 4.105 -4.914 -6.263 1.00 90.06 326 ASP A N 1
ATOM 2388 C CA . ASP A 1 326 ? 3.581 -6.271 -6.452 1.00 90.06 326 ASP A CA 1
ATOM 2389 C C . ASP A 1 326 ? 3.484 -6.630 -7.943 1.00 90.06 326 ASP A C 1
ATOM 2391 O O . ASP A 1 326 ? 2.411 -6.881 -8.479 1.00 90.06 326 ASP A O 1
ATOM 2395 N N . VAL A 1 327 ? 4.632 -6.599 -8.628 1.00 89.75 327 VAL A N 1
ATOM 2396 C CA . VAL A 1 327 ? 4.724 -6.797 -10.081 1.00 89.75 327 VAL A CA 1
ATOM 2397 C C . VAL A 1 327 ? 4.251 -8.197 -10.465 1.00 89.75 327 VAL A C 1
ATOM 2399 O O . VAL A 1 327 ? 4.815 -9.203 -10.016 1.00 89.75 327 VAL A O 1
ATOM 2402 N N . ASP A 1 328 ? 3.263 -8.257 -11.354 1.00 82.25 328 ASP A N 1
ATOM 2403 C CA . ASP A 1 328 ? 2.724 -9.516 -11.851 1.00 82.25 328 ASP A CA 1
ATOM 2404 C C . ASP A 1 328 ? 3.723 -10.266 -12.744 1.00 82.25 328 ASP A C 1
ATOM 2406 O O . ASP A 1 328 ? 4.552 -9.698 -13.460 1.00 82.25 328 ASP A O 1
ATOM 2410 N N . GLY A 1 329 ? 3.619 -11.594 -12.731 1.00 8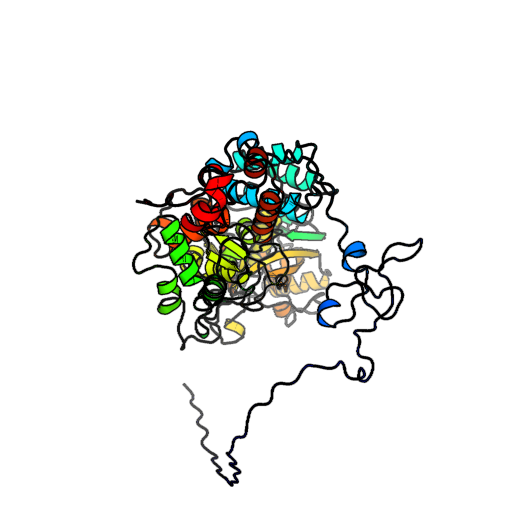0.56 329 GLY A N 1
ATOM 2411 C CA . GLY A 1 329 ? 4.435 -12.474 -13.561 1.00 80.56 329 GLY A CA 1
ATOM 2412 C C . GLY A 1 329 ? 4.624 -13.858 -12.954 1.00 80.56 329 GLY A C 1
ATOM 2413 O O . GLY A 1 329 ? 4.159 -14.156 -11.849 1.00 80.56 329 GLY A O 1
ATOM 2414 N N . ILE A 1 330 ? 5.341 -14.718 -13.678 1.00 81.31 330 ILE A N 1
ATOM 2415 C CA . ILE A 1 330 ? 5.789 -16.018 -13.160 1.00 81.31 330 ILE A CA 1
ATOM 2416 C C . ILE A 1 330 ? 6.737 -15.746 -11.991 1.00 81.31 330 ILE A C 1
ATOM 2418 O O . ILE A 1 330 ? 7.633 -14.918 -12.130 1.00 81.31 330 ILE A O 1
ATOM 2422 N N . ALA A 1 331 ? 6.560 -16.448 -10.868 1.00 78.31 331 ALA A N 1
ATOM 2423 C CA . ALA A 1 331 ? 7.264 -16.181 -9.608 1.00 78.31 331 ALA A CA 1
ATOM 2424 C C . ALA A 1 331 ? 8.797 -16.087 -9.729 1.00 78.31 331 ALA A C 1
ATOM 2426 O O . ALA A 1 331 ? 9.416 -15.391 -8.943 1.00 78.31 331 ALA A O 1
ATOM 2427 N N . SER A 1 332 ? 9.414 -16.736 -10.723 1.00 81.81 332 SER A N 1
ATOM 2428 C CA . SER A 1 332 ? 10.862 -16.679 -10.970 1.00 81.81 332 SER A CA 1
ATOM 2429 C C . SER A 1 332 ? 11.334 -15.464 -11.786 1.00 81.81 332 SER A C 1
ATOM 2431 O O . SER A 1 332 ? 12.510 -15.394 -12.141 1.00 81.81 332 SER A O 1
ATOM 2433 N N . LYS A 1 333 ? 10.418 -14.588 -12.206 1.00 86.06 333 LYS A N 1
ATOM 2434 C CA . LYS A 1 333 ? 10.653 -13.447 -13.108 1.00 86.06 333 LYS A CA 1
ATOM 2435 C C . LYS A 1 333 ? 9.829 -12.215 -12.707 1.00 86.06 333 LYS A C 1
ATOM 2437 O O . LYS A 1 333 ? 9.539 -11.373 -13.557 1.00 86.06 333 LYS A O 1
ATOM 2442 N N . ARG A 1 334 ? 9.403 -12.121 -11.445 1.00 91.00 334 ARG A N 1
ATOM 2443 C CA . ARG A 1 334 ? 8.652 -10.961 -10.947 1.00 91.00 334 ARG A CA 1
ATOM 2444 C C . ARG A 1 334 ? 9.629 -9.838 -10.645 1.00 91.00 334 ARG A C 1
ATOM 2446 O O . ARG A 1 334 ? 10.540 -10.006 -9.840 1.00 91.00 334 ARG A O 1
ATOM 2453 N N . GLY A 1 335 ? 9.457 -8.709 -11.314 1.00 94.25 335 GLY A N 1
ATOM 2454 C CA . GLY A 1 335 ? 10.352 -7.570 -11.180 1.00 94.25 335 GLY A CA 1
ATOM 2455 C C . GLY A 1 335 ? 10.285 -6.641 -12.378 1.00 94.25 335 GLY A C 1
ATOM 2456 O O . GLY A 1 335 ? 9.571 -6.899 -13.354 1.00 94.25 335 GLY A O 1
ATOM 2457 N N . VAL A 1 336 ? 11.040 -5.553 -12.290 1.00 96.38 336 VAL A N 1
ATOM 2458 C CA . VAL A 1 336 ? 11.105 -4.527 -13.326 1.00 96.38 336 VAL A CA 1
ATOM 2459 C C . VAL A 1 336 ? 12.523 -4.324 -13.825 1.00 96.38 336 VAL A C 1
ATOM 2461 O O . VAL A 1 336 ? 13.504 -4.397 -13.085 1.00 96.38 336 VAL A O 1
ATOM 2464 N N . TRP A 1 337 ? 12.596 -3.985 -15.103 1.00 96.31 337 TRP A N 1
ATOM 2465 C CA . TRP A 1 337 ? 13.757 -3.404 -15.741 1.00 96.31 337 TRP A CA 1
ATOM 2466 C C . TRP A 1 337 ? 13.704 -1.890 -15.660 1.00 96.31 337 TRP A C 1
ATOM 2468 O O . TRP A 1 337 ? 12.693 -1.275 -16.005 1.00 96.31 337 TRP A O 1
ATOM 2478 N N . ILE A 1 338 ? 14.816 -1.284 -15.264 1.00 97.06 338 ILE A N 1
ATOM 2479 C CA . ILE A 1 338 ? 14.994 0.161 -15.303 1.00 97.06 338 ILE A CA 1
ATOM 2480 C C . ILE A 1 338 ? 16.431 0.496 -15.703 1.00 97.06 338 ILE A C 1
ATOM 2482 O O . ILE A 1 338 ? 17.397 0.134 -15.044 1.00 97.06 338 ILE A O 1
ATOM 2486 N N . PHE A 1 339 ? 16.581 1.161 -16.840 1.00 95.88 339 PHE A N 1
ATOM 2487 C CA . PHE A 1 339 ? 17.842 1.578 -17.444 1.00 95.88 339 PHE A CA 1
ATOM 2488 C C . PHE A 1 339 ? 18.872 0.445 -17.599 1.00 95.88 339 PHE A C 1
ATOM 2490 O O . PHE A 1 339 ? 20.068 0.627 -17.370 1.00 95.88 339 PHE A O 1
ATOM 2497 N N . GLY A 1 340 ? 18.398 -0.744 -17.987 1.00 94.31 340 GLY A N 1
ATOM 2498 C CA . GLY A 1 340 ? 19.223 -1.949 -18.121 1.00 94.31 340 GLY A CA 1
ATOM 2499 C C . GLY A 1 340 ? 19.581 -2.615 -16.790 1.00 94.31 340 GLY A C 1
ATOM 2500 O O . GLY A 1 340 ? 20.376 -3.547 -16.773 1.00 94.31 340 GLY A O 1
ATOM 2501 N N . GLN A 1 341 ? 19.020 -2.144 -15.677 1.00 96.31 341 GLN A N 1
ATOM 2502 C CA . GLN A 1 341 ? 19.159 -2.764 -14.364 1.00 96.31 341 GLN A CA 1
ATOM 2503 C C . GLN A 1 341 ? 17.904 -3.567 -14.034 1.00 96.31 341 GLN A C 1
ATOM 2505 O O . GLN A 1 341 ? 16.799 -3.182 -14.420 1.00 96.31 341 GLN A O 1
ATOM 2510 N N . TRP A 1 342 ? 18.084 -4.670 -13.313 1.00 96.19 342 TRP A N 1
ATOM 2511 C CA . TRP A 1 342 ? 17.001 -5.524 -12.837 1.00 96.19 342 TRP A CA 1
ATOM 2512 C C . TRP A 1 342 ? 16.762 -5.298 -11.348 1.00 96.19 342 TRP A C 1
ATOM 2514 O O . TRP A 1 342 ? 17.716 -5.232 -10.572 1.00 96.19 342 TRP A O 1
ATOM 2524 N N . LEU A 1 343 ? 15.491 -5.223 -10.964 1.00 96.44 343 LEU A N 1
ATOM 2525 C CA . LEU A 1 343 ? 15.045 -5.262 -9.576 1.00 96.44 343 LEU A CA 1
ATOM 2526 C C . LEU A 1 343 ? 13.911 -6.271 -9.478 1.00 96.44 343 LEU A C 1
ATOM 2528 O O . LEU A 1 343 ? 12.892 -6.119 -10.162 1.00 96.44 343 LEU A O 1
ATOM 2532 N N . SER A 1 344 ? 14.076 -7.292 -8.641 1.00 95.50 344 SER A N 1
ATOM 2533 C CA . SER A 1 344 ? 12.994 -8.237 -8.386 1.00 95.50 344 SER A CA 1
ATOM 2534 C C . SER A 1 344 ? 11.840 -7.561 -7.641 1.00 95.50 344 SER A C 1
ATOM 2536 O O . SER A 1 344 ? 11.985 -6.490 -7.048 1.00 95.50 344 SER A O 1
ATOM 2538 N N . ARG A 1 345 ? 10.674 -8.201 -7.616 1.00 94.25 345 ARG A N 1
ATOM 2539 C CA . ARG A 1 345 ? 9.539 -7.756 -6.796 1.00 94.25 345 ARG A CA 1
ATOM 2540 C C . ARG A 1 345 ? 9.883 -7.734 -5.296 1.00 94.25 345 ARG A C 1
ATOM 2542 O O . ARG A 1 345 ? 9.349 -6.898 -4.557 1.00 94.25 345 ARG A O 1
ATOM 2549 N N . ALA A 1 346 ? 10.751 -8.635 -4.835 1.00 92.75 346 ALA A N 1
ATOM 2550 C CA . ALA A 1 346 ? 11.272 -8.609 -3.471 1.00 92.75 346 ALA A CA 1
ATOM 2551 C C . ALA A 1 346 ? 12.171 -7.380 -3.243 1.00 92.75 346 ALA A C 1
ATOM 2553 O O . ALA A 1 346 ? 11.930 -6.614 -2.309 1.00 92.75 346 ALA A O 1
ATOM 2554 N N . ASP A 1 347 ? 13.115 -7.119 -4.154 1.00 95.06 347 ASP A N 1
ATOM 2555 C CA . ASP A 1 347 ? 14.013 -5.959 -4.086 1.00 95.06 347 ASP A CA 1
ATOM 2556 C C . ASP A 1 347 ? 13.235 -4.637 -4.092 1.00 95.06 347 ASP A C 1
ATOM 2558 O O . ASP A 1 347 ? 13.559 -3.728 -3.328 1.00 95.06 347 ASP A O 1
ATOM 2562 N N . LEU A 1 348 ? 12.185 -4.529 -4.915 1.00 95.69 348 LEU A N 1
ATOM 2563 C CA . LEU A 1 348 ? 11.316 -3.350 -4.954 1.00 95.69 348 LEU A CA 1
ATOM 2564 C C . LEU A 1 348 ? 10.644 -3.088 -3.602 1.00 95.69 348 LEU A C 1
ATOM 2566 O O . LEU A 1 348 ? 10.610 -1.946 -3.147 1.00 95.69 348 LEU A O 1
ATOM 2570 N N . GLY A 1 349 ? 10.137 -4.137 -2.951 1.00 94.25 349 GLY A N 1
ATOM 2571 C CA . GLY A 1 349 ? 9.537 -4.027 -1.622 1.00 94.25 349 GLY A CA 1
ATOM 2572 C C . GLY A 1 349 ? 10.561 -3.595 -0.577 1.00 94.25 349 GLY A C 1
ATOM 2573 O O . GLY A 1 349 ? 10.329 -2.621 0.138 1.00 94.25 349 GLY A O 1
ATOM 2574 N N . ASN A 1 350 ? 11.724 -4.249 -0.555 1.00 94.31 350 ASN A N 1
ATOM 2575 C CA . ASN A 1 350 ? 12.790 -3.965 0.407 1.00 94.31 350 ASN A CA 1
ATOM 2576 C C . ASN A 1 350 ? 13.314 -2.534 0.281 1.00 94.31 350 ASN A C 1
ATOM 2578 O O . ASN A 1 350 ? 13.458 -1.823 1.279 1.00 94.31 350 ASN A O 1
ATOM 2582 N N . TRP A 1 351 ? 13.515 -2.064 -0.947 1.00 95.75 351 TRP A N 1
ATOM 2583 C CA . TRP A 1 351 ? 13.929 -0.687 -1.170 1.00 95.75 351 TRP A CA 1
ATOM 2584 C C . TRP A 1 351 ? 12.835 0.325 -0.880 1.00 95.75 351 TRP A C 1
ATOM 2586 O O . TRP A 1 351 ? 13.165 1.384 -0.354 1.00 95.75 351 TRP A O 1
ATOM 2596 N N . MET A 1 352 ? 11.559 0.011 -1.120 1.00 95.75 352 MET A N 1
ATOM 2597 C CA . MET A 1 352 ? 10.461 0.896 -0.727 1.00 95.75 352 MET A CA 1
ATOM 2598 C C . MET A 1 352 ? 10.454 1.152 0.788 1.00 95.75 352 MET A C 1
ATOM 2600 O O . MET A 1 352 ? 10.317 2.301 1.215 1.00 95.75 352 MET A O 1
ATOM 2604 N N . MET A 1 353 ? 10.674 0.112 1.603 1.00 94.00 353 MET A N 1
ATOM 2605 C CA . MET A 1 353 ? 10.828 0.248 3.061 1.00 94.00 353 MET A CA 1
ATOM 2606 C C . MET A 1 353 ? 12.030 1.135 3.405 1.00 94.00 353 MET A C 1
ATOM 2608 O O . MET A 1 353 ? 11.911 2.106 4.148 1.00 94.00 353 MET A O 1
ATOM 2612 N N . ALA A 1 354 ? 13.185 0.852 2.803 1.00 95.12 354 ALA A N 1
ATOM 2613 C CA . ALA A 1 354 ? 14.424 1.571 3.077 1.00 95.12 354 ALA A CA 1
ATOM 2614 C C . ALA A 1 354 ? 14.331 3.069 2.763 1.00 95.12 354 ALA A C 1
ATOM 2616 O O . ALA A 1 354 ? 14.712 3.908 3.579 1.00 95.12 354 ALA A O 1
ATOM 2617 N N . VAL A 1 355 ? 13.810 3.428 1.586 1.00 95.56 355 VAL A N 1
ATOM 2618 C CA . VAL A 1 355 ? 13.735 4.837 1.174 1.00 95.56 355 VAL A CA 1
ATOM 2619 C C . VAL A 1 355 ? 12.662 5.611 1.936 1.00 95.56 355 VAL A C 1
ATOM 2621 O O . VAL A 1 355 ? 12.743 6.836 1.998 1.00 95.56 355 VAL A O 1
ATOM 2624 N N . SER A 1 356 ? 11.676 4.925 2.523 1.00 95.44 356 SER A N 1
ATOM 2625 C CA . SER A 1 356 ? 10.607 5.539 3.316 1.00 95.44 356 SER A CA 1
ATOM 2626 C C . SER A 1 356 ? 10.898 5.609 4.815 1.00 95.44 356 SER A C 1
ATOM 2628 O O . SER A 1 356 ? 10.116 6.224 5.526 1.00 95.44 356 SER A O 1
ATOM 2630 N N . ASP A 1 357 ? 12.015 5.070 5.309 1.00 94.81 357 ASP A N 1
ATOM 2631 C CA . ASP A 1 357 ? 12.334 4.971 6.743 1.00 94.81 357 ASP A CA 1
ATOM 2632 C C . ASP A 1 357 ? 12.042 6.254 7.551 1.00 94.81 357 ASP A C 1
ATOM 2634 O O . ASP A 1 357 ? 11.117 6.287 8.360 1.00 94.81 357 ASP A O 1
ATOM 2638 N N . GLN A 1 358 ? 12.757 7.349 7.283 1.00 93.88 358 GLN A N 1
ATOM 2639 C CA . GLN A 1 358 ? 12.540 8.621 7.992 1.00 93.88 358 GLN A CA 1
ATOM 2640 C C . GLN A 1 358 ? 11.270 9.353 7.544 1.00 93.88 358 GLN A C 1
ATOM 2642 O O . GLN A 1 358 ? 10.634 10.062 8.325 1.00 93.88 358 GLN A O 1
ATOM 2647 N N . LEU A 1 359 ? 10.916 9.208 6.268 1.00 94.12 359 LEU A N 1
ATOM 2648 C CA . LEU A 1 359 ? 9.817 9.942 5.645 1.00 94.12 359 LEU A CA 1
ATOM 2649 C C . LEU A 1 359 ? 8.459 9.441 6.134 1.00 94.12 359 LEU A C 1
ATOM 2651 O O . LEU A 1 359 ? 7.563 10.243 6.364 1.00 94.12 359 LEU A O 1
ATOM 2655 N N . SER A 1 360 ? 8.333 8.133 6.342 1.00 93.94 360 SER A N 1
ATOM 2656 C CA . SER A 1 360 ? 7.121 7.480 6.825 1.00 93.94 360 SER A CA 1
ATOM 2657 C C . SER A 1 360 ? 6.720 8.001 8.197 1.00 93.94 360 SER A C 1
ATOM 2659 O O . SER A 1 360 ? 5.543 8.241 8.431 1.00 93.94 360 SER A O 1
ATOM 2661 N N . VAL A 1 361 ? 7.678 8.239 9.097 1.00 91.94 361 VAL A N 1
ATOM 2662 C CA . VAL A 1 361 ? 7.402 8.813 10.420 1.00 91.94 361 VAL A CA 1
ATOM 2663 C C . VAL A 1 361 ? 6.913 10.256 10.289 1.00 91.94 361 VAL A C 1
ATOM 2665 O O . VAL A 1 361 ? 5.913 10.612 10.902 1.00 91.94 361 VAL A O 1
ATOM 2668 N N . ALA A 1 362 ? 7.570 11.072 9.458 1.00 91.50 362 ALA A N 1
ATOM 2669 C CA . ALA A 1 362 ? 7.191 12.474 9.251 1.00 91.50 362 ALA A CA 1
ATOM 2670 C C . ALA A 1 362 ? 5.826 12.639 8.549 1.00 91.50 362 ALA A C 1
ATOM 2672 O O . ALA A 1 362 ? 5.072 13.576 8.833 1.00 91.50 362 ALA A O 1
ATOM 2673 N N . ASP A 1 363 ? 5.500 11.720 7.641 1.00 92.25 363 ASP A N 1
ATOM 2674 C CA . ASP A 1 363 ? 4.267 11.715 6.849 1.00 92.25 363 ASP A CA 1
ATOM 2675 C C . ASP A 1 363 ? 3.167 10.827 7.441 1.00 92.25 363 ASP A C 1
ATOM 2677 O O . ASP A 1 363 ? 2.189 10.498 6.773 1.00 92.25 363 ASP A O 1
ATOM 2681 N N . THR A 1 364 ? 3.307 10.447 8.706 1.00 91.69 364 THR A N 1
ATOM 2682 C CA . THR A 1 364 ? 2.273 9.748 9.462 1.00 91.69 364 THR A CA 1
ATOM 2683 C C . THR A 1 364 ? 1.715 10.673 10.532 1.00 91.69 364 THR A C 1
ATOM 2685 O O . THR A 1 364 ? 2.442 11.476 11.115 1.00 91.69 364 THR A O 1
ATOM 2688 N N . GLU A 1 365 ? 0.417 10.567 10.780 1.00 90.62 365 GLU A N 1
ATOM 2689 C CA . GLU A 1 365 ? -0.217 11.184 11.934 1.00 90.62 365 GLU A CA 1
ATOM 2690 C C . GLU A 1 365 ? -0.460 10.125 13.011 1.00 90.62 365 GLU A C 1
ATOM 2692 O O . GLU A 1 365 ? -1.029 9.066 12.733 1.00 90.62 365 GLU A O 1
ATOM 2697 N N . LEU A 1 366 ? -0.012 10.406 14.235 1.00 89.44 366 LEU A N 1
ATOM 2698 C CA . LEU A 1 366 ? -0.307 9.573 15.393 1.00 89.44 366 LEU A CA 1
ATOM 2699 C C . LEU A 1 366 ? -1.743 9.842 15.848 1.00 89.44 366 LEU A C 1
ATOM 2701 O O . LEU A 1 366 ? -2.092 10.978 16.155 1.00 89.44 366 LEU A O 1
ATOM 2705 N N . VAL A 1 367 ? -2.548 8.787 15.912 1.00 83.75 367 VAL A N 1
ATOM 2706 C CA . VAL A 1 367 ? -3.950 8.868 16.328 1.00 83.75 367 VAL A CA 1
ATOM 2707 C C . VAL A 1 367 ? -4.044 8.938 17.845 1.00 83.75 367 VAL A C 1
ATOM 2709 O O . VAL A 1 367 ? -4.639 9.868 18.386 1.00 83.75 367 VAL A O 1
ATOM 2712 N N . ASP A 1 368 ? -3.442 7.956 18.516 1.00 80.00 368 ASP A N 1
ATOM 2713 C CA . ASP A 1 368 ? -3.425 7.849 19.970 1.00 80.00 368 ASP A CA 1
ATOM 2714 C C . ASP A 1 368 ? -2.185 7.050 20.419 1.00 80.00 368 ASP A C 1
ATOM 2716 O O . ASP A 1 368 ? -1.976 5.952 19.895 1.00 80.00 368 ASP A O 1
ATOM 2720 N N . PRO A 1 369 ? -1.346 7.576 21.334 1.00 82.31 369 PRO A N 1
ATOM 2721 C CA . PRO A 1 369 ? -0.241 6.836 21.952 1.00 82.31 369 PRO A CA 1
ATOM 2722 C C . PRO A 1 369 ? -0.663 5.842 23.050 1.00 82.31 369 PRO A C 1
ATOM 2724 O O . PRO A 1 369 ? 0.204 5.147 23.574 1.00 82.31 369 PRO A O 1
ATOM 2727 N N . PHE A 1 370 ? -1.936 5.827 23.457 1.00 86.75 370 PHE A N 1
ATOM 2728 C CA . PHE A 1 370 ? -2.493 4.952 24.491 1.00 86.75 370 PHE A CA 1
ATOM 2729 C C . PHE A 1 370 ? -3.890 4.477 24.089 1.00 86.75 370 PHE A C 1
ATOM 2731 O O . PHE A 1 370 ? -4.904 4.932 24.620 1.00 86.75 370 PHE A O 1
ATOM 2738 N N . VAL A 1 371 ? -3.938 3.530 23.156 1.00 92.62 371 VAL A N 1
ATOM 2739 C CA . VAL A 1 371 ? -5.200 3.058 22.577 1.00 92.62 371 VAL A CA 1
ATOM 2740 C C . VAL A 1 371 ? -6.136 2.514 23.656 1.00 92.62 371 VAL A C 1
ATOM 2742 O O . VAL A 1 371 ? -5.818 1.558 24.365 1.00 92.62 371 VAL A O 1
ATOM 2745 N N . THR A 1 372 ? -7.340 3.074 23.741 1.00 94.25 372 THR A N 1
ATOM 2746 C CA . THR A 1 372 ? -8.452 2.499 24.505 1.00 94.25 372 THR A CA 1
ATOM 2747 C C . THR A 1 372 ? -9.386 1.696 23.586 1.00 94.25 372 THR A C 1
ATOM 2749 O O . THR A 1 372 ? -9.328 1.825 22.359 1.00 94.25 372 THR A O 1
ATOM 2752 N N . PRO A 1 373 ? -10.330 0.903 24.133 1.00 96.56 373 PRO A N 1
ATOM 2753 C CA . PRO A 1 373 ? -11.361 0.252 23.320 1.00 96.56 373 PRO A CA 1
ATOM 2754 C C . PRO A 1 373 ? -12.119 1.232 22.408 1.00 96.56 373 PRO A C 1
ATOM 2756 O O . PRO A 1 373 ? -12.445 0.911 21.264 1.00 96.56 373 PRO A O 1
ATOM 2759 N N . ARG A 1 374 ? -12.382 2.454 22.895 1.00 95.75 374 ARG A N 1
ATOM 2760 C CA . ARG A 1 374 ? -13.057 3.497 22.113 1.00 95.75 374 ARG A CA 1
ATOM 2761 C C . ARG A 1 374 ? -12.214 3.935 20.918 1.00 95.75 374 ARG A C 1
ATOM 2763 O O . ARG A 1 374 ? -12.786 4.140 19.849 1.00 95.75 374 ARG A O 1
ATOM 2770 N N . ASP A 1 375 ? -10.899 4.026 21.074 1.00 94.62 375 ASP A N 1
ATOM 2771 C CA . ASP A 1 375 ? -10.004 4.513 20.022 1.00 94.62 375 ASP A CA 1
ATOM 2772 C C . ASP A 1 375 ? -9.798 3.459 18.930 1.00 94.62 375 ASP A C 1
ATOM 2774 O O . ASP A 1 375 ? -9.784 3.822 17.757 1.00 94.62 375 ASP A O 1
ATOM 2778 N N . ILE A 1 376 ? -9.786 2.155 19.265 1.00 95.44 376 ILE A N 1
ATOM 2779 C CA . ILE A 1 376 ? -9.892 1.081 18.251 1.00 95.44 376 ILE A CA 1
ATOM 2780 C C . ILE A 1 376 ? -11.169 1.252 17.432 1.00 95.44 376 ILE A C 1
ATOM 2782 O O . ILE A 1 376 ? -11.130 1.246 16.201 1.00 95.44 376 ILE A O 1
ATOM 2786 N N . LEU A 1 377 ? -12.316 1.375 18.107 1.00 96.56 377 LEU A N 1
ATOM 2787 C CA . LEU A 1 377 ? -13.609 1.473 17.437 1.00 96.56 377 LEU A CA 1
ATOM 2788 C C . LEU A 1 377 ? -13.664 2.703 16.516 1.00 96.56 377 LEU A C 1
ATOM 2790 O O . LEU A 1 377 ? -14.068 2.586 15.357 1.00 96.56 377 LEU A O 1
ATOM 2794 N N . LEU A 1 378 ? -13.238 3.869 17.006 1.00 95.31 378 LEU A N 1
ATOM 2795 C CA . LEU A 1 378 ? -13.161 5.089 16.203 1.00 95.31 378 LEU A CA 1
ATOM 2796 C C . LEU A 1 378 ? -12.191 4.924 15.039 1.00 95.31 378 LEU A C 1
ATOM 2798 O O . LEU A 1 378 ? -12.561 5.203 13.902 1.00 95.31 378 LEU A O 1
ATOM 2802 N N . GLY A 1 379 ? -10.999 4.394 15.297 1.00 93.44 379 GLY A N 1
ATOM 2803 C CA . GLY A 1 379 ? -9.976 4.290 14.278 1.00 93.44 379 GLY A CA 1
ATOM 2804 C C . GLY A 1 379 ? -10.370 3.362 13.134 1.00 93.44 379 GLY A C 1
ATOM 2805 O O . GLY A 1 379 ? -10.297 3.731 11.959 1.00 93.44 379 GLY A O 1
ATOM 2806 N N . VAL A 1 380 ? -10.859 2.166 13.458 1.00 94.81 380 VAL A N 1
ATOM 2807 C CA . VAL A 1 380 ? -11.314 1.205 12.447 1.00 94.81 380 VAL A CA 1
ATOM 2808 C C . VAL A 1 380 ? -12.492 1.772 11.653 1.00 94.81 380 VAL A C 1
ATOM 2810 O O . VAL A 1 380 ? -12.501 1.698 10.422 1.00 94.81 380 VAL A O 1
ATOM 2813 N N . THR A 1 381 ? -13.477 2.377 12.323 1.00 94.69 381 THR A N 1
ATOM 2814 C CA . THR A 1 381 ? -14.655 2.912 11.622 1.00 94.69 381 THR A CA 1
ATOM 2815 C C . THR A 1 381 ? -14.313 4.113 10.747 1.00 94.69 381 THR A C 1
ATOM 2817 O O . THR A 1 381 ? -14.775 4.176 9.607 1.00 94.69 381 THR A O 1
ATOM 2820 N N . GLN A 1 382 ? -13.474 5.034 11.220 1.00 91.75 382 GLN A N 1
ATOM 2821 C CA . GLN A 1 382 ? -13.067 6.216 10.468 1.00 91.75 382 GLN A CA 1
ATOM 2822 C C . GLN A 1 382 ? -12.145 5.857 9.302 1.00 91.75 382 GLN A C 1
ATOM 2824 O O . GLN A 1 382 ? -12.458 6.201 8.161 1.00 91.75 382 GLN A O 1
ATOM 2829 N N . TRP A 1 383 ? -11.031 5.165 9.554 1.00 90.19 383 TRP A N 1
ATOM 2830 C CA . TRP A 1 383 ? -9.976 5.030 8.547 1.00 90.19 383 TRP A CA 1
ATOM 2831 C C . TRP A 1 383 ? -10.059 3.772 7.692 1.00 90.19 383 TRP A C 1
ATOM 2833 O O . TRP A 1 383 ? -9.741 3.818 6.505 1.00 90.19 383 TRP A O 1
ATOM 2843 N N . VAL A 1 384 ? -10.516 2.651 8.248 1.00 90.00 384 VAL A N 1
ATOM 2844 C CA . VAL A 1 384 ? -10.636 1.404 7.475 1.00 90.00 384 VAL A CA 1
ATOM 2845 C C . VAL A 1 384 ? -11.981 1.358 6.754 1.00 90.00 384 VAL A C 1
ATOM 2847 O O . VAL A 1 384 ? -12.026 1.121 5.550 1.00 90.00 384 VAL A O 1
ATOM 2850 N N . MET A 1 385 ? -13.081 1.615 7.468 1.00 90.75 385 MET A N 1
ATOM 2851 C CA . MET A 1 385 ? -14.432 1.452 6.913 1.00 90.75 385 MET A CA 1
ATOM 2852 C C . MET A 1 385 ? -14.940 2.678 6.149 1.00 90.75 385 MET A C 1
ATOM 2854 O O . MET A 1 385 ? -15.563 2.522 5.097 1.00 90.75 385 MET A O 1
ATOM 2858 N N . THR A 1 386 ? -14.696 3.886 6.671 1.00 86.31 386 THR A N 1
ATOM 2859 C CA . THR A 1 386 ? -15.270 5.120 6.106 1.00 86.31 386 THR A CA 1
ATOM 2860 C C . THR A 1 386 ? -14.334 5.816 5.120 1.00 86.31 386 THR A C 1
ATOM 2862 O O . THR A 1 386 ? -14.820 6.323 4.118 1.00 86.31 386 THR A O 1
ATOM 2865 N N . SER A 1 387 ? -13.021 5.887 5.368 1.00 83.44 387 SER A N 1
ATOM 2866 C CA . SER A 1 387 ? -12.087 6.598 4.474 1.00 83.44 387 SER A CA 1
ATOM 2867 C C . SER A 1 387 ? -11.305 5.690 3.522 1.00 83.44 387 SER A C 1
ATOM 2869 O O . SER A 1 387 ? -10.806 6.174 2.506 1.00 83.44 387 SER A O 1
ATOM 2871 N N . GLY A 1 388 ? -11.203 4.392 3.829 1.00 84.31 388 GLY A N 1
ATOM 2872 C CA . GLY A 1 388 ? -10.454 3.428 3.024 1.00 84.31 388 GLY A CA 1
ATOM 2873 C C . GLY A 1 388 ? -8.942 3.690 2.984 1.00 84.31 388 GLY A C 1
ATOM 2874 O O . GLY A 1 388 ? -8.315 3.361 1.982 1.00 84.31 388 GLY A O 1
ATOM 2875 N N . LEU A 1 389 ? -8.369 4.303 4.028 1.00 83.88 389 LEU A N 1
ATOM 2876 C CA . LEU A 1 389 ? -6.934 4.620 4.143 1.00 83.88 389 LEU A CA 1
ATOM 2877 C C . LEU A 1 389 ? -6.140 3.582 4.954 1.00 83.88 389 LEU A C 1
ATOM 2879 O O . LEU A 1 389 ? -4.927 3.479 4.797 1.00 83.88 389 LEU A O 1
ATOM 2883 N N . GLY A 1 390 ? -6.820 2.800 5.797 1.00 91.06 390 GLY A N 1
ATOM 2884 C CA . GLY A 1 390 ? -6.187 1.769 6.622 1.00 91.06 390 GLY A CA 1
ATOM 2885 C C . GLY A 1 390 ? -5.459 2.364 7.828 1.00 91.06 390 GLY A C 1
ATOM 2886 O O . GLY A 1 390 ? -5.501 3.574 8.054 1.00 91.06 390 GLY A O 1
ATOM 2887 N N . LEU A 1 391 ? -4.836 1.513 8.644 1.00 93.75 391 LEU A N 1
ATOM 2888 C CA . LEU A 1 391 ? -4.164 1.930 9.879 1.00 93.75 391 LEU A CA 1
ATOM 2889 C C . LEU A 1 391 ? -2.827 1.234 10.056 1.00 93.75 391 LEU A C 1
ATOM 2891 O O . LEU A 1 391 ? -2.704 0.047 9.793 1.00 93.75 391 LEU A O 1
ATOM 2895 N N . ARG A 1 392 ? -1.843 1.956 10.578 1.00 94.81 392 ARG A N 1
ATOM 2896 C CA . ARG A 1 392 ? -0.634 1.373 11.149 1.00 94.81 392 ARG A CA 1
ATOM 2897 C C . ARG A 1 392 ? -0.866 1.162 12.636 1.00 94.81 392 ARG A C 1
ATOM 2899 O O . ARG A 1 392 ? -1.242 2.105 13.329 1.00 94.81 392 ARG A O 1
ATOM 2906 N N . ALA A 1 393 ? -0.623 -0.046 13.109 1.00 93.88 393 ALA A N 1
ATOM 2907 C CA . ALA A 1 393 ? -0.842 -0.431 14.492 1.00 93.88 393 ALA A CA 1
ATOM 2908 C C . ALA A 1 393 ? 0.400 -1.096 15.062 1.00 93.88 393 ALA A C 1
ATOM 2910 O O . ALA A 1 393 ? 1.036 -1.881 14.359 1.00 93.88 393 ALA A O 1
ATOM 2911 N N . ASP A 1 394 ? 0.716 -0.815 16.321 1.00 94.12 394 ASP A N 1
ATOM 2912 C CA . ASP A 1 394 ? 1.658 -1.647 17.063 1.00 94.12 394 ASP A CA 1
ATOM 2913 C C . ASP A 1 394 ? 0.927 -2.869 17.613 1.00 94.12 394 ASP A C 1
ATOM 2915 O O . ASP A 1 394 ? 0.261 -2.797 18.644 1.00 94.12 394 ASP A O 1
ATOM 2919 N N . MET A 1 395 ? 0.970 -3.976 16.873 1.00 89.75 395 MET A N 1
ATOM 2920 C CA . MET A 1 395 ? 0.148 -5.153 17.178 1.00 89.75 395 MET A CA 1
ATOM 2921 C C . MET A 1 395 ? 0.668 -5.955 18.375 1.00 89.75 395 MET A C 1
ATOM 2923 O O . MET A 1 395 ? 0.000 -6.890 18.827 1.00 89.75 395 MET A O 1
ATOM 2927 N N . PHE A 1 396 ? 1.843 -5.611 18.902 1.00 84.62 396 PHE A N 1
ATOM 2928 C CA . PHE A 1 396 ? 2.448 -6.308 20.021 1.00 84.62 396 PHE A CA 1
ATOM 2929 C C . PHE A 1 396 ? 2.399 -5.429 21.267 1.00 84.62 396 PHE A C 1
ATOM 2931 O O . PHE A 1 396 ? 3.190 -4.516 21.416 1.00 84.62 396 PHE A O 1
ATOM 2938 N N . ASN A 1 397 ? 1.469 -5.722 22.183 1.00 79.31 397 ASN A N 1
ATOM 2939 C CA . ASN A 1 397 ? 1.423 -5.020 23.464 1.00 79.31 397 ASN A CA 1
ATOM 2940 C C . ASN A 1 397 ? 2.627 -5.420 24.328 1.00 79.31 397 ASN A C 1
ATOM 2942 O O . ASN A 1 397 ? 2.639 -6.474 24.982 1.00 79.31 397 ASN A O 1
ATOM 2946 N N . ASP A 1 398 ? 3.652 -4.582 24.298 1.00 74.69 398 ASP A N 1
ATOM 2947 C CA . ASP A 1 398 ? 4.927 -4.805 24.969 1.00 74.69 398 ASP A CA 1
ATOM 2948 C C . ASP A 1 398 ? 4.805 -4.767 26.491 1.00 74.69 398 ASP A C 1
ATOM 2950 O O . ASP A 1 398 ? 5.473 -5.520 27.213 1.00 74.69 398 ASP A O 1
ATOM 2954 N N . VAL A 1 399 ? 3.917 -3.904 26.989 1.00 71.06 399 VAL A N 1
ATOM 2955 C CA . VAL A 1 399 ? 3.728 -3.659 28.423 1.00 71.06 399 VAL A CA 1
ATOM 2956 C C . VAL A 1 399 ? 3.277 -4.930 29.137 1.00 71.06 399 VAL A C 1
ATOM 2958 O O . VAL A 1 399 ? 3.738 -5.213 30.247 1.00 71.06 399 VAL A O 1
ATOM 2961 N N . GLU A 1 400 ? 2.423 -5.733 28.505 1.00 72.81 400 GLU A N 1
ATOM 2962 C CA . GLU A 1 400 ? 1.966 -7.007 29.069 1.00 72.81 400 GLU A CA 1
ATOM 2963 C C . GLU A 1 400 ? 3.033 -8.110 29.020 1.00 72.81 400 GLU A C 1
ATOM 2965 O O . GLU A 1 400 ? 3.007 -9.032 29.842 1.00 72.81 400 GLU A O 1
ATOM 2970 N N . LYS A 1 401 ? 3.988 -8.021 28.088 1.00 74.62 401 LYS A N 1
ATOM 2971 C CA . LYS A 1 401 ? 4.987 -9.071 27.827 1.00 74.62 401 LYS A CA 1
ATOM 2972 C C . LYS A 1 401 ? 6.369 -8.774 28.408 1.00 74.62 401 LYS A C 1
ATOM 2974 O O . LYS A 1 401 ? 7.210 -9.671 28.463 1.00 74.62 401 LYS A O 1
ATOM 2979 N N . GLY A 1 402 ? 6.592 -7.558 28.907 1.00 82.38 402 GLY A N 1
ATOM 2980 C CA . GLY A 1 402 ? 7.871 -7.139 29.484 1.00 82.38 402 GLY A CA 1
ATOM 2981 C C . GLY A 1 402 ? 8.974 -6.938 28.441 1.00 82.38 402 GLY A C 1
ATOM 2982 O O . GLY A 1 402 ? 10.154 -6.988 28.795 1.00 82.38 402 GLY A O 1
ATOM 2983 N N . SER A 1 403 ? 8.591 -6.742 27.180 1.00 81.62 403 SER A N 1
ATOM 2984 C CA . SER A 1 403 ? 9.459 -6.349 26.070 1.00 81.62 403 SER A CA 1
ATOM 2985 C C . SER A 1 403 ? 9.338 -4.845 25.803 1.00 81.62 403 SER A C 1
ATOM 2987 O O . SER A 1 403 ? 8.614 -4.132 26.493 1.00 81.62 403 SER A O 1
ATOM 2989 N N . SER A 1 404 ? 10.130 -4.347 24.859 1.00 83.75 404 SER A N 1
ATOM 2990 C CA . SER A 1 404 ? 10.065 -2.973 24.350 1.00 83.75 404 SER A CA 1
ATOM 2991 C C . SER A 1 404 ? 10.247 -2.986 22.825 1.00 83.75 404 SER A C 1
ATOM 2993 O O . SER A 1 404 ? 11.026 -2.197 22.283 1.00 83.75 404 SER A O 1
ATOM 2995 N N . GLU A 1 405 ? 9.668 -4.000 22.182 1.00 90.75 405 GLU A N 1
ATOM 2996 C CA . GLU A 1 405 ? 9.699 -4.242 20.747 1.00 90.75 405 GLU A CA 1
ATOM 2997 C C . GLU A 1 405 ? 8.463 -3.637 20.064 1.00 90.75 405 GLU A C 1
ATOM 2999 O O . GLU A 1 405 ? 7.358 -4.151 20.175 1.00 90.75 405 GLU A O 1
ATOM 3004 N N . VAL A 1 406 ? 8.665 -2.605 19.248 1.00 91.50 406 VAL A N 1
ATOM 3005 C CA . VAL A 1 406 ? 7.568 -1.995 18.484 1.00 91.50 406 VAL A CA 1
ATOM 3006 C C . VAL A 1 406 ? 7.366 -2.738 17.161 1.00 91.50 406 VAL A C 1
ATOM 3008 O O . VAL A 1 406 ? 8.247 -2.714 16.292 1.00 91.50 406 VAL A O 1
ATOM 3011 N N . TRP A 1 407 ? 6.183 -3.321 16.954 1.00 93.31 407 TRP A N 1
ATOM 3012 C CA . TRP A 1 407 ? 5.836 -4.106 15.764 1.00 93.31 407 TRP A CA 1
ATOM 3013 C C . TRP A 1 407 ? 4.714 -3.444 14.962 1.00 93.31 407 TRP A C 1
ATOM 3015 O O . TRP A 1 407 ? 3.529 -3.735 15.116 1.00 93.31 407 TRP A O 1
ATOM 3025 N N . ASN A 1 408 ? 5.108 -2.567 14.037 1.00 95.00 408 ASN A N 1
ATOM 3026 C CA . ASN A 1 408 ? 4.177 -1.865 13.160 1.00 95.00 408 ASN A CA 1
ATOM 3027 C C . ASN A 1 408 ? 3.616 -2.786 12.080 1.00 95.00 408 ASN A C 1
ATOM 3029 O O . ASN A 1 408 ? 4.378 -3.279 11.249 1.00 95.00 408 ASN A O 1
ATOM 3033 N N . GLN A 1 409 ? 2.293 -2.920 12.042 1.00 95.19 409 GLN A N 1
ATOM 3034 C CA . GLN A 1 409 ? 1.585 -3.699 11.036 1.00 95.19 409 GLN A CA 1
ATOM 3035 C C . GLN A 1 409 ? 0.484 -2.867 10.351 1.00 95.19 409 GLN A C 1
ATOM 3037 O O . GLN A 1 409 ? -0.185 -2.060 11.010 1.00 95.19 409 GLN A O 1
ATOM 3042 N N . PRO A 1 410 ? 0.265 -3.049 9.037 1.00 95.81 410 PRO A N 1
ATOM 3043 C CA . PRO A 1 410 ? -0.792 -2.376 8.290 1.00 95.81 410 PRO A CA 1
ATOM 3044 C C . PRO A 1 410 ? -2.134 -3.121 8.402 1.00 95.81 410 PRO A C 1
ATOM 3046 O O . PRO A 1 410 ? -2.321 -4.179 7.805 1.00 95.81 410 PRO A O 1
ATOM 3049 N N . ILE A 1 411 ? -3.111 -2.549 9.103 1.00 96.25 411 ILE A N 1
ATOM 3050 C CA . ILE A 1 411 ? -4.515 -2.980 9.080 1.00 96.25 411 ILE A CA 1
ATOM 3051 C C . ILE A 1 411 ? -5.152 -2.518 7.770 1.00 96.25 411 ILE A C 1
ATOM 3053 O O . ILE A 1 411 ? -5.301 -1.318 7.517 1.00 96.25 411 ILE A O 1
ATOM 3057 N N . ILE A 1 412 ? -5.569 -3.483 6.956 1.00 94.38 412 ILE A N 1
ATOM 3058 C CA . ILE A 1 412 ? -6.061 -3.259 5.589 1.00 94.38 412 ILE A CA 1
ATOM 3059 C C . ILE A 1 412 ? -7.544 -3.583 5.413 1.00 94.38 412 ILE A C 1
ATOM 3061 O O . ILE A 1 412 ? -8.170 -3.161 4.435 1.00 94.38 412 ILE A O 1
ATOM 3065 N N . ALA A 1 413 ? -8.125 -4.334 6.343 1.00 95.31 413 ALA A N 1
ATOM 3066 C CA . ALA A 1 413 ? -9.550 -4.615 6.364 1.00 95.31 413 ALA A CA 1
ATOM 3067 C C . ALA A 1 413 ? -10.037 -4.855 7.789 1.00 95.31 413 ALA A C 1
ATOM 3069 O O . ALA A 1 413 ? -9.257 -5.179 8.685 1.00 95.31 413 ALA A O 1
ATOM 3070 N N . ALA A 1 414 ? -11.340 -4.710 7.992 1.00 96.88 414 ALA A N 1
ATOM 3071 C CA . ALA A 1 414 ? -11.989 -5.062 9.237 1.00 96.88 414 ALA A CA 1
ATOM 3072 C C . ALA A 1 414 ? -13.444 -5.470 9.008 1.00 96.88 414 ALA A C 1
ATOM 3074 O O . ALA A 1 414 ? -14.167 -4.826 8.244 1.00 96.88 414 ALA A O 1
ATOM 3075 N N . ASP A 1 415 ? -13.882 -6.477 9.753 1.00 97.19 415 ASP A N 1
ATOM 3076 C CA . ASP A 1 415 ? -15.288 -6.795 9.960 1.00 97.19 415 ASP A CA 1
ATOM 3077 C C . ASP A 1 415 ? -15.702 -6.333 11.353 1.00 97.19 415 ASP A C 1
ATOM 3079 O O . ASP A 1 415 ? -15.001 -6.571 12.335 1.00 97.19 415 ASP A O 1
ATOM 3083 N N . MET A 1 416 ? -16.860 -5.693 11.460 1.00 97.81 416 MET A N 1
ATOM 3084 C CA . MET A 1 416 ? -17.430 -5.257 12.727 1.00 97.81 416 MET A CA 1
ATOM 3085 C C . MET A 1 416 ? -18.835 -5.813 12.889 1.00 97.81 416 MET A C 1
ATOM 3087 O O . MET A 1 416 ? -19.699 -5.636 12.030 1.00 97.81 416 MET A O 1
ATOM 3091 N N . LYS A 1 417 ? -19.092 -6.420 14.045 1.00 98.25 417 LYS A N 1
ATOM 3092 C CA . LYS A 1 417 ? -20.422 -6.836 14.481 1.00 98.25 417 LYS A CA 1
ATOM 3093 C C . LYS A 1 417 ? -20.812 -6.088 15.745 1.00 98.25 417 LYS A C 1
ATOM 3095 O O . LYS A 1 417 ? -20.107 -6.151 16.749 1.00 98.25 417 LYS A O 1
ATOM 3100 N N . VAL A 1 418 ? -21.969 -5.437 15.712 1.00 98.50 418 VAL A N 1
ATOM 3101 C CA . VAL A 1 418 ? -22.571 -4.765 16.867 1.00 98.50 418 VAL A CA 1
ATOM 3102 C C . VAL A 1 418 ? -23.814 -5.536 17.286 1.00 98.50 418 VAL A C 1
ATOM 3104 O O . VAL A 1 418 ? -24.652 -5.887 16.453 1.00 98.50 418 VAL A O 1
ATOM 3107 N N . SER A 1 419 ? -23.925 -5.831 18.577 1.00 98.44 419 SER A N 1
ATOM 3108 C CA . SER A 1 419 ? -25.064 -6.557 19.136 1.00 98.44 419 SER A CA 1
ATOM 3109 C C . SER A 1 419 ? -25.422 -6.082 20.539 1.00 98.44 419 SER A C 1
ATOM 3111 O O . SER A 1 419 ? -24.576 -5.591 21.290 1.00 98.44 419 SER A O 1
ATOM 3113 N N . THR A 1 420 ? -26.686 -6.245 20.917 1.00 98.50 420 THR A N 1
ATOM 3114 C CA . THR A 1 420 ? -27.154 -5.976 22.279 1.00 98.50 420 THR A CA 1
ATOM 3115 C C . THR A 1 420 ? -26.962 -7.225 23.150 1.00 98.50 420 THR A C 1
ATOM 3117 O O . THR A 1 420 ? -27.541 -8.266 22.833 1.00 98.50 420 THR A O 1
ATOM 3120 N N . PRO A 1 421 ? -26.173 -7.176 24.242 1.00 98.25 421 PRO A N 1
ATOM 3121 C CA . PRO A 1 421 ? -26.060 -8.308 25.157 1.00 98.25 421 PRO A CA 1
ATOM 3122 C C . PRO A 1 421 ? -27.368 -8.518 25.948 1.00 98.25 421 PRO A C 1
ATOM 3124 O O . PRO A 1 421 ? -28.203 -7.611 26.010 1.00 98.25 421 PRO A O 1
ATOM 3127 N N . PRO A 1 422 ? -27.559 -9.686 26.595 1.00 98.25 422 PRO A N 1
ATOM 3128 C CA . PRO A 1 422 ? -28.722 -9.919 27.452 1.00 98.25 422 PRO A CA 1
ATOM 3129 C C . PRO A 1 422 ? -28.879 -8.832 28.534 1.00 98.25 422 PRO A C 1
ATOM 3131 O O . PRO A 1 422 ? -27.862 -8.387 29.073 1.00 98.25 422 PRO A O 1
ATOM 3134 N N . PRO A 1 423 ? -30.113 -8.440 28.924 1.00 97.94 423 PRO A N 1
ATOM 3135 C CA . PRO A 1 423 ? -30.332 -7.363 29.897 1.00 97.94 423 PRO A CA 1
ATOM 3136 C C . PRO A 1 423 ? -29.579 -7.552 31.219 1.00 97.94 423 PRO A C 1
ATOM 3138 O O . PRO A 1 423 ? -28.930 -6.629 31.692 1.00 97.94 423 PRO A O 1
ATOM 3141 N N . SER A 1 424 ? -29.559 -8.776 31.756 1.00 97.75 424 SER A N 1
ATOM 3142 C CA . SER A 1 424 ? -28.825 -9.096 32.988 1.00 97.75 424 SER A CA 1
ATOM 3143 C C . SER A 1 424 ? -27.316 -8.855 32.880 1.00 97.75 424 SER A C 1
ATOM 3145 O O . SER A 1 424 ? -26.675 -8.476 33.857 1.00 97.75 424 SER A O 1
ATOM 3147 N N . VAL A 1 425 ? -26.743 -9.058 31.692 1.00 98.31 425 VAL A N 1
ATOM 3148 C CA . VAL A 1 425 ? -25.328 -8.795 31.415 1.00 98.31 425 VAL A CA 1
ATOM 3149 C C . VAL A 1 425 ? -25.089 -7.296 31.266 1.00 98.31 425 VAL A C 1
ATOM 3151 O O . VAL A 1 425 ? -24.130 -6.776 31.831 1.00 98.31 425 VAL A O 1
ATOM 3154 N N . ALA A 1 426 ? -25.968 -6.591 30.548 1.00 98.06 426 ALA A N 1
ATOM 3155 C CA . ALA A 1 426 ? -25.901 -5.138 30.407 1.00 98.06 426 ALA A CA 1
ATOM 3156 C C . ALA A 1 426 ? -25.946 -4.433 31.775 1.00 98.06 426 ALA A C 1
ATOM 3158 O O . ALA A 1 426 ? -25.107 -3.572 32.051 1.00 98.06 426 ALA A O 1
ATOM 3159 N N . ASP A 1 427 ? -26.857 -4.856 32.654 1.00 97.81 427 ASP A N 1
ATOM 3160 C CA . ASP A 1 427 ? -26.989 -4.332 34.016 1.00 97.81 427 ASP A CA 1
ATOM 3161 C C . ASP A 1 427 ? -25.716 -4.568 34.841 1.00 97.81 427 ASP A C 1
ATOM 3163 O O . ASP A 1 427 ? -25.252 -3.670 35.547 1.00 97.81 427 ASP A O 1
ATOM 3167 N N . ALA A 1 428 ? -25.110 -5.753 34.723 1.00 98.12 428 ALA A N 1
ATOM 3168 C CA . ALA A 1 428 ? -23.880 -6.093 35.432 1.00 98.12 428 ALA A CA 1
ATOM 3169 C C . ALA A 1 428 ? -22.662 -5.294 34.927 1.00 98.12 428 ALA A C 1
ATOM 3171 O O . ALA A 1 428 ? -21.861 -4.822 35.737 1.00 98.12 428 ALA A O 1
ATOM 3172 N N . ILE A 1 429 ? -22.544 -5.082 33.611 1.00 98.12 429 ILE A N 1
ATOM 3173 C CA . ILE A 1 429 ? -21.503 -4.222 33.020 1.00 98.12 429 ILE A CA 1
ATOM 3174 C C . ILE A 1 429 ? -21.670 -2.784 33.512 1.00 98.12 429 ILE A C 1
ATOM 3176 O O . ILE A 1 429 ? -20.697 -2.149 33.918 1.00 98.12 429 ILE A O 1
ATOM 3180 N N . PHE A 1 430 ? -22.900 -2.271 33.533 1.00 97.50 430 PHE A N 1
ATOM 3181 C CA . PHE A 1 430 ? -23.155 -0.923 34.023 1.00 97.50 430 PHE A CA 1
ATOM 3182 C C . PHE A 1 430 ? -22.869 -0.771 35.520 1.00 97.50 430 PHE A C 1
ATOM 3184 O O . PHE A 1 430 ? -22.314 0.244 35.945 1.00 97.50 430 PHE A O 1
ATOM 3191 N N . ALA A 1 431 ? -23.216 -1.777 36.327 1.00 97.44 431 ALA A N 1
ATOM 3192 C CA . ALA A 1 431 ? -22.882 -1.799 37.746 1.00 97.44 431 ALA A CA 1
ATOM 3193 C C . ALA A 1 431 ? -21.362 -1.753 37.966 1.00 97.44 431 ALA A C 1
ATOM 3195 O O . ALA A 1 431 ? -20.899 -0.970 38.793 1.00 97.44 431 ALA A O 1
ATOM 3196 N N . TYR A 1 432 ? -20.592 -2.518 37.185 1.00 97.88 432 TYR A N 1
ATOM 3197 C CA . TYR A 1 432 ? -19.131 -2.460 37.215 1.00 97.88 432 TYR A CA 1
ATOM 3198 C C . TYR A 1 432 ? -18.610 -1.067 36.837 1.00 97.88 432 TYR A C 1
ATOM 3200 O O . TYR A 1 432 ? -17.826 -0.490 37.591 1.00 97.88 432 TYR A O 1
ATOM 3208 N N . ALA A 1 433 ? -19.108 -0.487 35.740 1.00 97.19 433 ALA A N 1
ATOM 3209 C CA . ALA A 1 433 ? -18.675 0.824 35.254 1.00 97.19 433 ALA A CA 1
ATOM 3210 C C . ALA A 1 433 ? -18.845 1.946 36.295 1.00 97.19 433 ALA A C 1
ATOM 3212 O O . ALA A 1 433 ? -18.031 2.864 36.349 1.00 97.19 433 ALA A O 1
ATOM 3213 N N . LYS A 1 434 ? -19.868 1.869 37.159 1.00 96.81 434 LYS A N 1
ATOM 3214 C CA . LYS A 1 434 ? -20.072 2.825 38.268 1.00 96.81 434 LYS A CA 1
ATOM 3215 C C . LYS A 1 434 ? -18.999 2.753 39.351 1.00 96.81 434 LYS A C 1
ATOM 3217 O O . LYS A 1 434 ? -18.814 3.718 40.085 1.00 96.81 434 LYS A O 1
ATOM 3222 N N . THR A 1 435 ? -18.366 1.596 39.503 1.00 97.12 435 THR A N 1
ATOM 3223 C CA . THR A 1 435 ? -17.356 1.338 40.539 1.00 97.12 435 THR A CA 1
ATOM 3224 C C . THR A 1 435 ? -15.929 1.405 40.012 1.00 97.12 435 THR A C 1
ATOM 3226 O O . THR A 1 435 ? -14.988 1.406 40.803 1.00 97.12 435 THR A O 1
ATOM 3229 N N . ASP A 1 436 ? -15.759 1.451 38.692 1.00 96.44 436 ASP A N 1
ATOM 3230 C CA . ASP A 1 436 ? -14.450 1.521 38.067 1.00 96.44 436 ASP A CA 1
ATOM 3231 C C . ASP A 1 436 ? -13.849 2.918 38.227 1.00 96.44 436 ASP A C 1
ATOM 3233 O O . ASP A 1 436 ? -14.243 3.875 37.564 1.00 96.44 436 ASP A O 1
ATOM 3237 N N . THR A 1 437 ? -12.848 3.023 39.096 1.00 92.81 437 THR A N 1
ATOM 3238 C CA . THR A 1 437 ? -12.153 4.279 39.390 1.00 92.81 437 THR A CA 1
ATOM 3239 C C . THR A 1 437 ? -11.339 4.812 38.214 1.00 92.81 437 THR A C 1
ATOM 3241 O O . THR A 1 437 ? -10.883 5.951 38.274 1.00 92.81 437 THR A O 1
ATOM 3244 N N . LYS A 1 438 ? -11.098 4.000 37.176 1.00 90.88 438 LYS A N 1
ATOM 3245 C CA . LYS A 1 438 ? -10.420 4.450 35.953 1.00 90.88 438 LYS A CA 1
ATOM 3246 C C . LYS A 1 438 ? -11.357 5.214 35.022 1.00 90.88 438 LYS A C 1
ATOM 3248 O O . LYS A 1 438 ? -10.877 5.957 34.173 1.00 90.88 438 LYS A O 1
ATOM 3253 N N . ASN A 1 439 ? -12.670 5.047 35.177 1.00 89.44 439 ASN A N 1
ATOM 3254 C CA . ASN A 1 439 ? -13.641 5.783 34.389 1.00 89.44 439 ASN A CA 1
ATOM 3255 C C . ASN A 1 439 ? -13.763 7.220 34.913 1.00 89.44 439 ASN A C 1
ATOM 3257 O O . ASN A 1 439 ? -14.236 7.456 36.026 1.00 89.44 439 ASN A O 1
ATOM 3261 N N . THR A 1 440 ? -13.344 8.182 34.099 1.00 88.56 440 THR A N 1
ATOM 3262 C CA . THR A 1 440 ? -13.439 9.614 34.403 1.00 88.56 440 THR A CA 1
ATOM 3263 C C . THR A 1 440 ? -14.682 10.265 33.795 1.00 88.56 440 THR A C 1
ATOM 3265 O O . THR A 1 440 ? -15.007 11.400 34.148 1.00 88.56 440 THR A O 1
ATOM 3268 N N . GLU A 1 441 ? -15.404 9.565 32.914 1.00 89.19 441 GLU A N 1
ATOM 3269 C CA . GLU A 1 441 ? -16.591 10.096 32.252 1.00 89.19 441 GLU A CA 1
ATOM 3270 C C . GLU A 1 441 ? -17.861 9.908 33.092 1.00 89.19 441 GLU A C 1
ATOM 3272 O O . GLU A 1 441 ? -18.099 8.871 33.719 1.00 89.19 441 GLU A O 1
ATOM 3277 N N . ALA A 1 442 ? -18.730 10.924 33.070 1.00 92.44 442 ALA A N 1
ATOM 3278 C CA . ALA A 1 442 ? -20.023 10.863 33.735 1.00 92.44 442 ALA A CA 1
ATOM 3279 C C . ALA A 1 442 ? -20.927 9.821 33.061 1.00 92.44 442 ALA A C 1
ATOM 3281 O O . ALA A 1 442 ? -21.308 9.954 31.896 1.00 92.44 442 ALA A O 1
ATOM 3282 N N . LEU A 1 443 ? -21.314 8.793 33.817 1.00 95.88 443 LEU A N 1
ATOM 3283 C CA . LEU A 1 443 ? -22.206 7.756 33.317 1.00 95.88 443 LEU A CA 1
ATOM 3284 C C . LEU A 1 443 ? -23.652 8.265 33.173 1.00 95.88 443 LEU A C 1
ATOM 3286 O O . LEU A 1 443 ? -24.156 8.970 34.052 1.00 95.88 443 LEU A O 1
ATOM 3290 N N . PRO A 1 444 ? -24.363 7.875 32.102 1.00 94.06 444 PRO A N 1
ATOM 3291 C CA . PRO A 1 444 ? -25.752 8.269 31.886 1.00 94.06 444 PRO A CA 1
ATOM 3292 C C . PRO A 1 444 ? -26.690 7.596 32.900 1.00 94.06 444 PRO A C 1
ATOM 3294 O O . PRO A 1 444 ? -26.475 6.457 33.307 1.00 94.06 444 PRO A O 1
ATOM 3297 N N . ALA A 1 445 ? -27.788 8.270 33.259 1.00 93.00 445 ALA A N 1
ATOM 3298 C CA . ALA A 1 445 ? -28.795 7.720 34.175 1.00 93.00 445 ALA A CA 1
ATOM 3299 C C . ALA A 1 445 ? -29.532 6.491 33.603 1.00 93.00 445 ALA A C 1
ATOM 3301 O O . ALA A 1 445 ? -29.944 5.607 34.352 1.00 93.00 445 ALA A O 1
ATOM 3302 N N . SER A 1 446 ? -29.678 6.432 32.277 1.00 93.50 446 SER A N 1
ATOM 3303 C CA . SER A 1 446 ? -30.313 5.331 31.545 1.00 93.50 446 SER A CA 1
ATOM 3304 C C . SER A 1 446 ? -29.365 4.842 30.447 1.00 93.50 446 SER A C 1
ATOM 3306 O O . SER A 1 446 ? -29.503 5.253 29.291 1.00 93.50 446 SER A O 1
ATOM 3308 N N . PRO A 1 447 ? -28.347 4.043 30.804 1.00 94.38 447 PRO A N 1
ATOM 3309 C CA . PRO A 1 447 ? -27.371 3.550 29.846 1.00 94.38 447 PRO A CA 1
ATOM 3310 C C . PRO A 1 447 ? -27.995 2.531 28.895 1.00 94.38 447 PRO A C 1
ATOM 3312 O O . PRO A 1 447 ? -28.927 1.803 29.242 1.00 94.38 447 PRO A O 1
ATOM 3315 N N . LYS A 1 448 ? -27.395 2.409 27.718 1.00 97.75 448 LYS A N 1
ATOM 3316 C CA . LYS A 1 448 ? -27.487 1.191 26.906 1.00 97.75 448 LYS A CA 1
ATOM 3317 C C . LYS A 1 448 ? -26.128 0.504 26.924 1.00 97.75 448 LYS A C 1
ATOM 3319 O O . LYS A 1 448 ? -25.118 1.156 27.173 1.00 97.75 448 LYS A O 1
ATOM 3324 N N . VAL A 1 449 ? -26.093 -0.794 26.647 1.00 98.19 449 VAL A N 1
ATOM 3325 C CA . VAL A 1 449 ? -24.835 -1.527 26.471 1.00 98.19 449 VAL A CA 1
ATOM 3326 C C . VAL A 1 449 ? -24.837 -2.209 25.112 1.00 98.19 449 VAL A C 1
ATOM 3328 O O . VAL A 1 449 ? -25.861 -2.754 24.698 1.00 98.19 449 VAL A O 1
ATOM 3331 N N . LYS A 1 450 ? -23.698 -2.178 24.420 1.00 98.50 450 LYS A N 1
ATOM 3332 C CA . LYS A 1 450 ? -23.464 -2.930 23.182 1.00 98.50 450 LYS A CA 1
ATOM 3333 C C . LYS A 1 450 ? -22.198 -3.765 23.299 1.00 98.50 450 LYS A C 1
ATOM 3335 O O . LYS A 1 450 ? -21.206 -3.306 23.855 1.00 98.50 450 LYS A O 1
ATOM 3340 N N . LEU A 1 451 ? -22.249 -4.970 22.747 1.00 98.62 451 LEU A N 1
ATOM 3341 C CA . LEU A 1 451 ? -21.084 -5.775 22.408 1.00 98.62 451 LEU A CA 1
ATOM 3342 C C . LEU A 1 451 ? -20.672 -5.420 20.979 1.00 98.62 451 LEU A C 1
ATOM 3344 O O . LEU A 1 451 ? -21.479 -5.530 20.053 1.00 98.62 451 LEU A O 1
ATOM 3348 N N . VAL A 1 452 ? -19.420 -5.016 20.819 1.00 98.62 452 VAL A N 1
ATOM 3349 C CA . VAL A 1 452 ? -18.768 -4.744 19.543 1.00 98.62 452 VAL A CA 1
ATOM 3350 C C . VAL A 1 452 ? -17.665 -5.777 19.354 1.00 98.62 452 VAL A C 1
ATOM 3352 O O . VAL A 1 452 ? -16.787 -5.907 20.201 1.00 98.62 452 VAL A O 1
ATOM 3355 N N . GLN A 1 453 ? -17.720 -6.518 18.256 1.00 98.38 453 GLN A N 1
ATOM 3356 C CA . GLN A 1 453 ? -16.702 -7.491 17.874 1.00 98.38 453 GLN A CA 1
ATOM 3357 C C . GLN A 1 453 ? -16.056 -7.004 16.584 1.00 98.38 453 GLN A C 1
ATOM 3359 O O . GLN A 1 453 ? -16.743 -6.928 15.563 1.00 98.38 453 GLN A O 1
ATOM 3364 N N . ILE A 1 454 ? -14.778 -6.644 16.640 1.00 98.31 454 ILE A N 1
ATOM 3365 C CA . ILE A 1 454 ? -13.992 -6.243 15.476 1.00 98.31 454 ILE A CA 1
ATOM 3366 C C . ILE A 1 454 ? -13.013 -7.362 15.161 1.00 98.31 454 ILE A C 1
ATOM 3368 O O . ILE A 1 454 ? -12.205 -7.730 16.005 1.00 98.31 454 ILE A O 1
ATOM 3372 N N . ARG A 1 455 ? -13.077 -7.863 13.934 1.00 98.12 455 ARG A N 1
ATOM 3373 C CA . ARG A 1 455 ? -12.069 -8.732 13.342 1.00 98.12 455 ARG A CA 1
ATOM 3374 C C . ARG A 1 455 ? -11.257 -7.903 12.359 1.00 98.12 455 ARG A C 1
ATOM 3376 O O . ARG A 1 455 ? -11.760 -7.570 11.289 1.00 98.12 455 ARG A O 1
ATOM 3383 N N . ALA A 1 456 ? -10.040 -7.531 12.732 1.00 97.12 456 ALA A N 1
ATOM 3384 C CA . ALA A 1 456 ? -9.134 -6.751 11.900 1.00 97.12 456 ALA A CA 1
ATOM 3385 C C . ALA A 1 456 ? -8.162 -7.670 11.156 1.00 97.12 456 ALA A C 1
ATOM 3387 O O . ALA A 1 456 ? -7.572 -8.567 11.752 1.00 97.12 456 ALA A O 1
ATOM 3388 N N . TYR A 1 457 ? -7.984 -7.418 9.863 1.00 96.25 457 TYR A N 1
ATOM 3389 C CA . TYR A 1 457 ? -7.034 -8.111 9.002 1.00 96.25 457 TYR A CA 1
ATOM 3390 C C . TYR A 1 457 ? -5.846 -7.193 8.764 1.00 96.25 457 TYR A C 1
ATOM 3392 O O . TYR A 1 457 ? -6.014 -6.070 8.269 1.00 96.25 457 TYR A O 1
ATOM 3400 N N . TRP A 1 458 ? -4.655 -7.667 9.100 1.00 95.75 458 TRP A N 1
ATOM 3401 C CA . TRP A 1 458 ? -3.427 -6.904 8.944 1.00 95.75 458 TRP A CA 1
ATOM 3402 C C . TRP A 1 458 ? -2.421 -7.673 8.097 1.00 95.75 458 TRP A C 1
ATOM 3404 O O . TRP A 1 458 ? -2.372 -8.902 8.125 1.00 95.75 458 TRP A O 1
ATOM 3414 N N . GLY A 1 459 ? -1.666 -6.942 7.276 1.00 93.56 459 GLY A N 1
ATOM 3415 C CA . GLY A 1 459 ? -0.579 -7.541 6.510 1.00 93.56 459 GLY A CA 1
ATOM 3416 C C . GLY A 1 459 ? 0.502 -7.993 7.465 1.00 93.56 459 GLY A C 1
ATOM 3417 O O . GLY A 1 459 ? 0.925 -7.181 8.268 1.00 93.56 459 GLY A O 1
ATOM 3418 N N . ALA A 1 460 ? 0.924 -9.246 7.370 1.00 92.50 460 ALA A N 1
ATOM 3419 C CA . ALA A 1 460 ? 1.947 -9.840 8.213 1.00 92.50 460 ALA A CA 1
ATOM 3420 C C . ALA A 1 460 ? 3.208 -10.111 7.402 1.00 92.50 460 ALA A C 1
ATOM 3422 O O . ALA A 1 460 ? 3.150 -10.446 6.215 1.00 92.50 460 ALA A O 1
ATOM 3423 N N . GLU A 1 461 ? 4.354 -9.973 8.049 1.00 89.75 461 GLU A N 1
ATOM 3424 C CA . GLU A 1 461 ? 5.646 -10.239 7.433 1.00 89.75 461 GLU A CA 1
ATOM 3425 C C . GLU A 1 461 ? 5.824 -11.742 7.177 1.00 89.75 461 GLU A C 1
ATOM 3427 O O . GLU A 1 461 ? 5.371 -12.577 7.957 1.00 89.75 461 GLU A O 1
ATOM 3432 N N . ILE A 1 462 ? 6.482 -12.103 6.071 1.00 88.75 462 ILE A N 1
ATOM 3433 C CA . ILE A 1 462 ? 6.757 -13.512 5.732 1.00 88.75 462 ILE A CA 1
ATOM 3434 C C . ILE A 1 462 ? 8.265 -13.751 5.683 1.00 88.75 462 ILE A C 1
ATOM 3436 O O . ILE A 1 462 ? 8.846 -14.312 6.605 1.00 88.75 462 ILE A O 1
ATOM 3440 N N . ASP A 1 463 ? 8.888 -13.351 4.576 1.00 87.12 463 ASP A N 1
ATOM 3441 C CA . ASP A 1 463 ? 10.309 -13.533 4.306 1.00 87.12 463 ASP A CA 1
ATOM 3442 C C . ASP A 1 463 ? 10.775 -12.480 3.294 1.00 87.12 463 ASP A C 1
ATOM 3444 O O . ASP A 1 463 ? 10.003 -12.033 2.436 1.00 87.12 463 ASP A O 1
ATOM 3448 N N . ASP A 1 464 ? 12.040 -12.077 3.392 1.00 80.81 464 ASP A N 1
ATOM 3449 C CA . ASP A 1 464 ? 12.622 -11.026 2.553 1.00 80.81 464 ASP A CA 1
ATOM 3450 C C . ASP A 1 464 ? 12.810 -11.466 1.091 1.00 80.81 464 ASP A C 1
ATOM 3452 O O . ASP A 1 464 ? 12.825 -10.613 0.200 1.00 80.81 464 ASP A O 1
ATOM 3456 N N . ALA A 1 465 ? 12.885 -12.776 0.817 1.00 82.88 465 ALA A N 1
ATOM 3457 C CA . ALA A 1 465 ? 12.933 -13.338 -0.533 1.00 82.88 465 ALA A CA 1
ATOM 3458 C C . ALA A 1 465 ? 11.555 -13.797 -1.049 1.00 82.88 465 ALA A C 1
ATOM 3460 O O . ALA A 1 465 ? 11.465 -14.380 -2.136 1.00 82.88 465 ALA A O 1
ATOM 3461 N N . HIS A 1 466 ? 10.475 -13.539 -0.303 1.00 84.06 466 HIS A N 1
ATOM 3462 C CA . HIS A 1 466 ? 9.142 -14.035 -0.634 1.00 84.06 466 HIS A CA 1
ATOM 3463 C C . HIS A 1 466 ? 8.561 -13.401 -1.901 1.00 84.06 466 HIS A C 1
ATOM 3465 O O . HIS A 1 466 ? 8.209 -12.219 -1.947 1.00 84.06 466 HIS A O 1
ATOM 3471 N N . GLU A 1 467 ? 8.355 -14.235 -2.919 1.00 83.81 467 GLU A N 1
ATOM 3472 C CA . GLU A 1 467 ? 7.742 -13.847 -4.195 1.00 83.81 467 GLU A CA 1
ATOM 3473 C C . GLU A 1 467 ? 6.249 -14.204 -4.298 1.00 83.81 467 GLU A C 1
ATOM 3475 O O . GLU A 1 467 ? 5.612 -13.938 -5.321 1.00 83.81 467 GLU A O 1
ATOM 3480 N N . GLY A 1 468 ? 5.683 -14.820 -3.256 1.00 83.25 468 GLY A N 1
ATOM 3481 C CA . GLY A 1 468 ? 4.307 -15.311 -3.239 1.00 83.25 468 GLY A CA 1
ATOM 3482 C C . GLY A 1 468 ? 3.257 -14.273 -2.830 1.00 83.25 468 GLY A C 1
ATOM 3483 O O . GLY A 1 468 ? 3.491 -13.060 -2.831 1.00 83.25 468 GLY A O 1
ATOM 3484 N N . ALA A 1 469 ? 2.071 -14.790 -2.497 1.00 84.38 469 ALA A N 1
ATOM 3485 C CA . ALA A 1 469 ? 0.937 -14.004 -2.017 1.00 84.38 469 ALA A CA 1
ATOM 3486 C C . ALA A 1 469 ? 1.250 -13.326 -0.673 1.00 84.38 469 ALA A C 1
ATOM 3488 O O . ALA A 1 469 ? 2.026 -13.880 0.109 1.00 84.38 469 ALA A O 1
ATOM 3489 N N . PRO A 1 470 ? 0.661 -12.153 -0.401 1.00 86.56 470 PRO A N 1
ATOM 3490 C CA . PRO A 1 470 ? 0.877 -11.450 0.848 1.00 86.56 470 PRO A CA 1
ATOM 3491 C C . PRO A 1 470 ? 0.433 -12.276 2.067 1.00 86.56 470 PRO A C 1
ATOM 3493 O O . PRO A 1 470 ? -0.576 -12.980 2.014 1.00 86.56 470 PRO A O 1
ATOM 3496 N N . GLY A 1 471 ? 1.188 -12.186 3.157 1.00 91.31 471 GLY A N 1
ATOM 3497 C CA . GLY A 1 471 ? 0.826 -12.705 4.470 1.00 91.31 471 GLY A CA 1
ATOM 3498 C C . GLY A 1 471 ? -0.234 -11.825 5.100 1.00 91.31 471 GLY A C 1
ATOM 3499 O O . GLY A 1 471 ? -0.096 -10.605 5.102 1.00 91.31 471 GLY A O 1
ATOM 3500 N N . ILE A 1 472 ? -1.291 -12.446 5.615 1.00 94.06 472 ILE A N 1
ATOM 3501 C CA . ILE A 1 472 ? -2.374 -11.769 6.322 1.00 94.06 472 ILE A CA 1
ATOM 3502 C C . ILE A 1 472 ? -2.589 -12.491 7.643 1.00 94.06 472 ILE A C 1
ATOM 3504 O O . ILE A 1 472 ? -2.790 -13.708 7.662 1.00 94.06 472 ILE A O 1
ATOM 3508 N N . GLU A 1 473 ? -2.599 -11.727 8.722 1.00 95.50 473 GLU A N 1
ATOM 3509 C CA . GLU A 1 473 ? -2.991 -12.183 10.047 1.00 95.50 473 GLU A CA 1
ATOM 3510 C C . GLU A 1 473 ? -4.257 -11.464 10.514 1.00 95.50 473 GLU A C 1
ATOM 3512 O O . GLU A 1 473 ? -4.783 -10.557 9.857 1.00 95.50 473 GLU A O 1
ATOM 3517 N N . VAL A 1 474 ? -4.802 -11.944 11.630 1.00 96.62 474 VAL A N 1
ATOM 3518 C CA . VAL A 1 474 ? -6.081 -11.494 12.169 1.00 96.62 474 VAL A CA 1
ATOM 3519 C C . VAL A 1 474 ? -5.915 -11.127 13.633 1.00 96.62 474 VAL A C 1
ATOM 3521 O O . VAL A 1 474 ? -5.248 -11.843 14.373 1.00 96.62 474 VAL A O 1
ATOM 3524 N N . ALA A 1 475 ? -6.549 -10.031 14.039 1.00 96.88 475 ALA A N 1
ATOM 3525 C CA . ALA A 1 475 ? -6.781 -9.694 15.436 1.00 96.88 475 ALA A CA 1
ATOM 3526 C C . ALA A 1 475 ? -8.287 -9.587 15.706 1.00 96.88 475 ALA A C 1
ATOM 3528 O O . ALA A 1 475 ? -9.014 -8.907 14.976 1.00 96.88 475 ALA A O 1
ATOM 3529 N N . ASP A 1 476 ? -8.752 -10.251 16.758 1.00 97.81 476 ASP A N 1
ATOM 3530 C CA . ASP A 1 476 ? -10.134 -10.259 17.220 1.00 97.81 476 ASP A CA 1
ATOM 3531 C C . ASP A 1 476 ? -10.262 -9.405 18.500 1.00 97.81 476 ASP A C 1
ATOM 3533 O O . ASP A 1 476 ? -9.992 -9.849 19.622 1.00 97.81 476 ASP A O 1
ATOM 3537 N N . TRP A 1 477 ? -10.740 -8.167 18.345 1.00 97.94 477 TRP A N 1
ATOM 3538 C CA . TRP A 1 477 ? -11.039 -7.255 19.450 1.00 97.94 477 TRP A CA 1
ATOM 3539 C C . TRP A 1 477 ? -12.516 -7.311 19.830 1.00 97.94 477 TRP A C 1
ATOM 3541 O O . TRP A 1 477 ? -13.392 -6.803 19.124 1.00 97.94 477 TRP A O 1
ATOM 3551 N N . ASN A 1 478 ? -12.806 -7.901 20.988 1.00 98.44 478 ASN A N 1
ATOM 3552 C CA . ASN A 1 478 ? -14.156 -7.980 21.536 1.00 98.44 478 ASN A CA 1
ATOM 3553 C C . ASN A 1 478 ? -14.301 -6.978 22.681 1.00 98.44 478 ASN A C 1
ATOM 3555 O O . ASN A 1 478 ? -13.564 -7.027 23.666 1.00 98.44 478 ASN A O 1
ATOM 3559 N N . MET A 1 479 ? -15.267 -6.072 22.561 1.00 98.50 479 MET A N 1
ATOM 3560 C CA . MET A 1 479 ? -15.409 -4.908 23.430 1.00 98.50 479 MET A CA 1
ATOM 3561 C C . MET A 1 479 ? -16.859 -4.701 23.859 1.00 98.50 479 MET A C 1
ATOM 3563 O O . MET A 1 479 ? -17.789 -4.913 23.084 1.00 98.50 479 MET A O 1
ATOM 3567 N N . TYR A 1 480 ? -17.066 -4.226 25.082 1.00 98.50 480 TYR A N 1
ATOM 3568 C CA . TYR A 1 480 ? -18.376 -3.819 25.582 1.00 98.50 480 TYR A CA 1
ATOM 3569 C C . TYR A 1 480 ? -18.393 -2.317 25.827 1.00 98.50 480 TYR A C 1
ATOM 3571 O O . TYR A 1 480 ? -17.533 -1.798 26.536 1.00 98.50 480 TYR A O 1
ATOM 3579 N N . PHE A 1 481 ? -19.394 -1.635 25.278 1.00 98.50 481 PHE A N 1
ATOM 3580 C CA . PHE A 1 481 ? -19.551 -0.190 25.395 1.00 98.50 481 PHE A CA 1
ATOM 3581 C C . PHE A 1 481 ? -20.800 0.171 26.180 1.00 98.50 481 PHE A C 1
ATOM 3583 O O . PHE A 1 481 ? -21.890 -0.305 25.859 1.00 98.50 481 PHE A O 1
ATOM 3590 N N . VAL A 1 482 ? -20.645 1.056 27.163 1.00 98.19 482 VAL A N 1
ATOM 3591 C CA . VAL A 1 482 ? -21.756 1.760 27.808 1.00 98.19 482 VAL A CA 1
ATOM 3592 C C . VAL A 1 482 ? -22.043 3.023 27.007 1.00 98.19 482 VAL A C 1
ATOM 3594 O O . VAL A 1 482 ? -21.144 3.815 26.715 1.00 98.19 482 VAL A O 1
ATOM 3597 N N . LEU A 1 483 ? -23.308 3.201 26.647 1.00 98.06 483 LEU A N 1
ATOM 3598 C CA . LEU A 1 483 ? -23.777 4.272 25.782 1.00 98.06 483 LEU A CA 1
ATOM 3599 C C . LEU A 1 483 ? -24.705 5.219 26.530 1.00 98.06 483 LEU A C 1
ATOM 3601 O O . LEU A 1 483 ? -25.471 4.790 27.399 1.00 98.06 483 LEU A O 1
ATOM 3605 N N . ASN A 1 484 ? -24.710 6.486 26.123 1.00 96.62 484 ASN A N 1
ATOM 3606 C CA . ASN A 1 484 ? -25.749 7.431 26.527 1.00 96.62 484 ASN A CA 1
ATOM 3607 C C . ASN A 1 484 ? -27.109 7.105 25.851 1.00 96.62 484 ASN A C 1
ATOM 3609 O O . ASN A 1 484 ? -27.172 6.231 24.978 1.00 96.62 484 ASN A O 1
ATOM 3613 N N . PRO A 1 485 ? -28.218 7.776 26.228 1.00 95.75 485 PRO A N 1
ATOM 3614 C CA . PRO A 1 485 ? -29.534 7.515 25.634 1.00 95.75 485 PRO A CA 1
ATOM 3615 C C . PRO A 1 485 ? -29.572 7.649 24.102 1.00 95.75 485 PRO A C 1
ATOM 3617 O O . PRO A 1 485 ? -30.258 6.858 23.441 1.00 95.75 485 PRO A O 1
ATOM 3620 N N . ASP A 1 486 ? -28.772 8.570 23.555 1.00 95.56 486 ASP A N 1
ATOM 3621 C CA . ASP A 1 486 ? -28.618 8.836 22.117 1.00 95.56 486 ASP A CA 1
ATOM 3622 C C . ASP A 1 486 ? -27.736 7.799 21.397 1.00 95.56 486 ASP A C 1
ATOM 3624 O O . ASP A 1 486 ? -27.572 7.853 20.180 1.00 95.56 486 ASP A O 1
ATOM 3628 N N . GLY A 1 487 ? -27.154 6.847 22.132 1.00 96.69 487 GLY A N 1
ATOM 3629 C CA . GLY A 1 487 ? -26.294 5.794 21.596 1.00 96.69 487 GLY A CA 1
ATOM 3630 C C . GLY A 1 487 ? -24.816 6.168 21.477 1.00 96.69 487 GLY A C 1
ATOM 3631 O O . GLY A 1 487 ? -24.043 5.345 20.993 1.00 96.69 487 GLY A O 1
ATOM 3632 N N . LYS A 1 488 ? -24.390 7.358 21.923 1.00 97.38 488 LYS A N 1
ATOM 3633 C CA . LYS A 1 488 ? -22.970 7.749 21.954 1.00 97.38 488 LYS A CA 1
ATOM 3634 C C . LYS A 1 488 ? -22.194 6.811 22.876 1.00 97.38 488 LYS A C 1
ATOM 3636 O O . LYS A 1 488 ? -22.598 6.642 24.027 1.00 97.38 488 LYS A O 1
ATOM 3641 N N . ALA A 1 489 ? -21.080 6.261 22.402 1.00 97.31 489 ALA A N 1
ATOM 3642 C CA . ALA A 1 489 ? -20.154 5.498 23.233 1.00 97.31 489 ALA A CA 1
ATOM 3643 C C . ALA A 1 489 ? -19.470 6.416 24.261 1.00 97.31 489 ALA A C 1
ATOM 3645 O O . ALA A 1 489 ? -18.855 7.411 23.878 1.00 97.31 489 ALA A O 1
ATOM 3646 N N . VAL A 1 490 ? -19.625 6.086 25.548 1.00 95.50 490 VAL A N 1
ATOM 3647 C CA . VAL A 1 490 ? -19.091 6.852 26.692 1.00 95.50 490 VAL A CA 1
ATOM 3648 C C . VAL A 1 490 ? -17.874 6.134 27.269 1.00 95.50 490 VAL A C 1
ATOM 3650 O O . VAL A 1 490 ? -16.780 6.672 27.297 1.00 95.50 490 VAL A O 1
ATOM 3653 N N . VAL A 1 491 ? -18.035 4.866 27.655 1.00 96.31 491 VAL A N 1
ATOM 3654 C CA . VAL A 1 491 ? -16.930 4.044 28.170 1.00 96.31 491 VAL A CA 1
ATOM 3655 C C . VAL A 1 491 ? -16.917 2.686 27.484 1.00 96.31 491 VAL A C 1
ATOM 3657 O O . VAL A 1 491 ? -17.975 2.116 27.203 1.00 96.31 491 VAL A O 1
ATOM 3660 N N . GLY A 1 492 ? -15.718 2.184 27.193 1.00 97.25 492 GLY A N 1
ATOM 3661 C CA . GLY A 1 492 ? -15.487 0.897 26.550 1.00 97.25 492 GLY A CA 1
ATOM 3662 C C . GLY A 1 492 ? -14.574 0.005 27.383 1.00 97.25 492 GLY A C 1
ATOM 3663 O O . GLY A 1 492 ? -13.659 0.484 28.049 1.00 97.25 492 GLY A O 1
ATOM 3664 N N . TYR A 1 493 ? -14.807 -1.301 27.316 1.00 97.62 493 TYR A N 1
ATOM 3665 C CA . TYR A 1 493 ? -14.026 -2.311 28.022 1.00 97.62 493 TYR A CA 1
ATOM 3666 C C . TYR A 1 493 ? -13.687 -3.480 27.105 1.00 97.62 493 TYR A C 1
ATOM 3668 O O . TYR A 1 493 ? -14.573 -3.992 26.422 1.00 97.62 493 TYR A O 1
ATOM 3676 N N . MET A 1 494 ? -12.445 -3.964 27.154 1.00 97.44 494 MET A N 1
ATOM 3677 C CA . MET A 1 494 ? -12.082 -5.235 26.517 1.00 97.44 494 MET A CA 1
ATOM 3678 C C . MET A 1 494 ? -12.796 -6.405 27.200 1.00 97.44 494 MET A C 1
ATOM 3680 O O . MET A 1 494 ? -12.940 -6.430 28.428 1.00 97.44 494 MET A O 1
ATOM 3684 N N . ALA A 1 495 ? -13.219 -7.397 26.418 1.00 98.00 495 ALA A N 1
ATOM 3685 C CA . ALA A 1 495 ? -13.945 -8.561 26.917 1.00 98.00 495 ALA A CA 1
ATOM 3686 C C . ALA A 1 495 ? -13.140 -9.338 27.970 1.00 98.00 495 ALA A C 1
ATOM 3688 O O . ALA A 1 495 ? -13.691 -9.670 29.022 1.00 98.00 495 ALA A O 1
ATOM 3689 N N . HIS A 1 496 ? -11.836 -9.544 27.745 1.00 96.12 496 HIS A N 1
ATOM 3690 C CA . HIS A 1 496 ? -10.983 -10.292 28.676 1.00 96.12 496 HIS A CA 1
ATOM 3691 C C . HIS A 1 496 ? -10.811 -9.559 30.016 1.00 96.12 496 HIS A C 1
ATOM 3693 O O . HIS A 1 496 ? -10.772 -10.196 31.069 1.00 96.12 496 HIS A O 1
ATOM 3699 N N . HIS A 1 497 ? -10.818 -8.219 30.015 1.00 95.44 497 HIS A N 1
ATOM 3700 C CA . HIS A 1 497 ? -10.795 -7.421 31.243 1.00 95.44 497 HIS A CA 1
ATOM 3701 C C . HIS A 1 497 ? -12.092 -7.568 32.050 1.00 95.44 497 HIS A C 1
ATOM 3703 O O . HIS A 1 497 ? -12.050 -7.687 33.279 1.00 95.44 497 HIS A O 1
ATOM 3709 N N . LEU A 1 498 ? -13.250 -7.600 31.381 1.00 97.38 498 LEU A N 1
ATOM 3710 C CA . LEU A 1 498 ? -14.541 -7.786 32.051 1.00 97.38 498 LEU A CA 1
ATOM 3711 C C . LEU A 1 498 ? -14.794 -9.227 32.490 1.00 97.38 498 LEU A C 1
ATOM 3713 O O . LEU A 1 498 ? -15.526 -9.430 33.458 1.00 97.38 498 LEU A O 1
ATOM 3717 N N . ALA A 1 499 ? -14.206 -10.225 31.829 1.00 97.56 499 ALA A N 1
ATOM 3718 C CA . ALA A 1 499 ? -14.472 -11.640 32.097 1.00 97.56 499 ALA A CA 1
ATOM 3719 C C . ALA A 1 499 ? -14.205 -12.053 33.555 1.00 97.56 499 ALA A C 1
ATOM 3721 O O . ALA A 1 499 ? -14.885 -12.935 34.079 1.00 97.56 499 ALA A O 1
ATOM 3722 N N . ALA A 1 500 ? -13.269 -11.383 34.234 1.00 96.00 500 ALA A N 1
ATOM 3723 C CA . ALA A 1 500 ? -12.971 -11.604 35.650 1.00 96.00 500 ALA A CA 1
ATOM 3724 C C . ALA A 1 500 ? -13.893 -10.835 36.620 1.00 96.00 500 ALA A C 1
ATOM 3726 O O . ALA A 1 500 ? -13.815 -11.039 37.832 1.00 96.00 500 ALA A O 1
ATOM 3727 N N . LYS A 1 501 ? -14.718 -9.909 36.118 1.00 97.50 501 LYS A N 1
ATOM 3728 C CA . LYS A 1 501 ? -15.503 -8.946 36.914 1.00 97.50 501 LYS A CA 1
ATOM 3729 C C . LYS A 1 501 ? -17.011 -9.077 36.712 1.00 97.50 501 LYS A C 1
ATOM 3731 O O . LYS A 1 501 ? -17.770 -8.738 37.614 1.00 97.50 501 LYS A O 1
ATOM 3736 N N . VAL A 1 502 ? -17.441 -9.576 35.556 1.00 98.00 502 VAL A N 1
ATOM 3737 C CA . VAL A 1 502 ? -18.845 -9.674 35.154 1.00 98.00 502 VAL A CA 1
ATOM 3738 C C . VAL A 1 502 ? -19.166 -11.103 34.718 1.00 98.00 502 VAL A C 1
ATOM 3740 O O . VAL A 1 502 ? -18.528 -11.663 33.829 1.00 98.00 502 VAL A O 1
ATOM 3743 N N . ALA A 1 503 ? -20.185 -11.704 35.334 1.00 97.62 503 ALA A N 1
ATOM 3744 C CA . ALA A 1 503 ? -20.665 -13.032 34.967 1.00 97.62 503 ALA A CA 1
ATOM 3745 C C . ALA A 1 503 ? -21.593 -12.987 33.738 1.00 97.62 503 ALA A C 1
ATOM 3747 O O . ALA A 1 503 ? -22.262 -11.992 33.479 1.00 97.62 503 ALA A O 1
ATOM 3748 N N . GLY A 1 504 ? -21.667 -14.098 32.997 1.00 97.56 504 GLY A N 1
ATOM 3749 C CA . GLY A 1 504 ? -22.629 -14.265 31.899 1.00 97.56 504 GLY A CA 1
ATOM 3750 C C . GLY A 1 504 ? -22.293 -13.540 30.591 1.00 97.56 504 GLY A C 1
ATOM 3751 O O . GLY A 1 504 ? -23.132 -13.536 29.696 1.00 97.56 504 GLY A O 1
ATOM 3752 N N . LEU A 1 505 ? -21.094 -12.955 30.454 1.00 98.31 505 LEU A N 1
ATOM 3753 C CA . LEU A 1 505 ? -20.652 -12.322 29.204 1.00 98.31 505 LEU A CA 1
ATOM 3754 C C . LEU A 1 505 ? -20.785 -13.287 28.004 1.00 98.31 505 LEU A C 1
ATOM 3756 O O . LEU A 1 505 ? -20.248 -14.398 28.085 1.00 98.31 505 LEU A O 1
ATOM 3760 N N . PRO A 1 506 ? -21.439 -12.872 26.897 1.00 98.19 506 PRO A N 1
ATOM 3761 C CA . PRO A 1 506 ? -21.533 -13.675 25.675 1.00 98.19 506 PRO A CA 1
ATOM 3762 C C . PRO A 1 506 ? -20.174 -14.019 25.059 1.00 98.19 506 PRO A C 1
ATOM 3764 O O . PRO A 1 506 ? -19.996 -15.112 24.530 1.00 98.19 506 PRO A O 1
ATOM 3767 N N . VAL A 1 507 ? -19.222 -13.087 25.139 1.00 98.12 507 VAL A N 1
ATOM 3768 C CA . VAL A 1 507 ? -17.846 -13.233 24.645 1.00 98.12 507 VAL A CA 1
ATOM 3769 C C . VAL A 1 507 ? -16.887 -12.761 25.728 1.00 98.12 507 VAL A C 1
ATOM 3771 O O . VAL A 1 507 ? -17.119 -11.715 26.341 1.00 98.12 507 VAL A O 1
ATOM 3774 N N . LYS A 1 508 ? -15.839 -13.546 25.986 1.00 98.25 508 LYS A N 1
ATOM 3775 C CA . LYS A 1 508 ? -14.870 -13.307 27.066 1.00 98.25 508 LYS A CA 1
ATOM 3776 C C . LYS A 1 508 ? -13.455 -13.085 26.559 1.00 98.25 508 LYS A C 1
ATOM 3778 O O . LYS A 1 508 ? -12.713 -12.360 27.201 1.00 98.25 508 LYS A O 1
ATOM 3783 N N . ASP A 1 509 ? -13.105 -13.678 25.428 1.00 97.56 509 ASP A N 1
ATOM 3784 C CA . ASP A 1 509 ? -11.761 -13.588 24.874 1.00 97.56 509 ASP A CA 1
ATOM 3785 C C . ASP A 1 509 ? -11.641 -12.359 23.972 1.00 97.56 509 ASP A C 1
ATOM 3787 O O . ASP A 1 509 ? -12.615 -11.921 23.356 1.00 97.56 509 ASP A O 1
ATOM 3791 N N . SER A 1 510 ? -10.457 -11.765 23.926 1.00 96.75 510 SER A N 1
ATOM 3792 C CA . SER A 1 510 ? -10.119 -10.667 23.024 1.00 96.75 510 SER A CA 1
ATOM 3793 C C . SER A 1 510 ? -8.610 -10.556 22.963 1.00 96.75 510 SER A C 1
ATOM 3795 O O . SER A 1 510 ? -7.973 -10.637 24.017 1.00 96.75 510 SER A O 1
ATOM 3797 N N . ASP A 1 511 ? -8.079 -10.280 21.780 1.00 95.88 511 ASP A N 1
ATOM 3798 C CA . ASP A 1 511 ? -6.677 -9.912 21.619 1.00 95.88 511 ASP A CA 1
ATOM 3799 C C . ASP A 1 511 ? -6.360 -8.616 22.384 1.00 95.88 511 ASP A C 1
ATOM 3801 O O . ASP A 1 511 ? -7.283 -7.829 22.671 1.00 95.88 511 ASP A O 1
ATOM 3805 N N . PRO A 1 512 ? -5.087 -8.408 22.773 1.00 93.06 512 PRO A N 1
ATOM 3806 C CA . PRO A 1 512 ? -4.668 -7.201 23.469 1.00 93.06 512 PRO A CA 1
ATOM 3807 C C . PRO A 1 512 ? -4.871 -5.955 22.600 1.00 93.06 512 PRO A C 1
ATOM 3809 O O . PRO A 1 512 ? -4.931 -6.015 21.367 1.00 93.06 512 PRO A O 1
ATOM 3812 N N . LEU A 1 513 ? -4.999 -4.809 23.272 1.00 94.00 513 LEU A N 1
ATOM 3813 C CA . LEU A 1 513 ? -5.007 -3.511 22.603 1.00 94.00 513 LEU A CA 1
ATOM 3814 C C . LEU A 1 513 ? -3.612 -3.257 22.007 1.00 94.00 513 LEU A C 1
ATOM 3816 O O . LEU A 1 513 ? -2.623 -3.557 22.684 1.00 94.00 513 LEU A O 1
ATOM 3820 N N . PRO A 1 514 ? -3.521 -2.698 20.791 1.00 94.38 514 PRO A N 1
ATOM 3821 C CA . PRO A 1 514 ? -2.253 -2.206 20.278 1.00 94.38 514 PRO A CA 1
ATOM 3822 C C . PRO A 1 514 ? -1.778 -1.016 21.111 1.00 94.38 514 PRO A C 1
ATOM 3824 O O . PRO A 1 514 ? -2.600 -0.307 21.690 1.00 94.38 514 PRO A O 1
ATOM 3827 N N . ASP A 1 515 ? -0.472 -0.774 21.162 1.00 91.50 515 ASP A N 1
ATOM 3828 C CA . ASP A 1 515 ? 0.060 0.322 21.982 1.00 91.50 515 ASP A CA 1
ATOM 3829 C C . ASP A 1 515 ? -0.281 1.695 21.379 1.00 91.50 515 ASP A C 1
ATOM 3831 O O . ASP A 1 515 ? -0.650 2.626 22.095 1.00 91.50 515 ASP A O 1
ATOM 3835 N N . TYR A 1 516 ? -0.267 1.800 20.047 1.00 93.25 516 TYR A N 1
ATOM 3836 C CA . TYR A 1 516 ? -0.727 2.982 19.321 1.00 93.25 516 TYR A CA 1
ATOM 3837 C C . TYR A 1 516 ? -1.372 2.639 17.977 1.00 93.25 516 TYR A C 1
ATOM 3839 O O . TYR A 1 516 ? -1.147 1.571 17.399 1.00 93.25 516 TYR A O 1
ATOM 3847 N N . PHE A 1 517 ? -2.098 3.618 17.430 1.00 92.00 517 PHE A N 1
ATOM 3848 C CA . PHE A 1 517 ? -2.426 3.666 16.007 1.00 92.00 517 PHE A CA 1
ATOM 3849 C C . PHE A 1 517 ? -1.915 4.931 15.349 1.00 92.00 517 PHE A C 1
ATOM 3851 O O . PHE A 1 517 ? -1.795 5.993 15.962 1.00 92.00 517 PHE A O 1
ATOM 3858 N N . ALA A 1 518 ? -1.664 4.821 14.056 1.00 93.75 518 ALA A N 1
ATOM 3859 C CA . ALA A 1 518 ? -1.293 5.932 13.215 1.00 93.75 518 ALA A CA 1
ATOM 3860 C C . ALA A 1 518 ? -1.865 5.730 11.807 1.00 93.75 518 ALA A C 1
ATOM 3862 O O . ALA A 1 518 ? -2.123 4.596 11.404 1.00 93.75 518 ALA A O 1
ATOM 3863 N N . TYR A 1 519 ? -2.042 6.800 11.038 1.00 91.00 519 TYR A N 1
ATOM 3864 C CA . TYR A 1 519 ? -2.434 6.685 9.630 1.00 91.00 519 TYR A CA 1
ATOM 3865 C C . TYR A 1 519 ? -1.498 7.503 8.732 1.00 91.00 519 TYR A C 1
ATOM 3867 O O . TYR A 1 519 ? -1.037 8.584 9.122 1.00 91.00 519 TYR A O 1
ATOM 3875 N N . PRO A 1 520 ? -1.182 7.006 7.525 1.00 91.25 520 PRO A N 1
ATOM 3876 C CA . PRO A 1 520 ? -0.322 7.728 6.606 1.00 91.25 520 PRO A CA 1
ATOM 3877 C C . PRO A 1 520 ? -1.091 8.894 5.968 1.00 91.25 520 PRO A C 1
ATOM 3879 O O . PRO A 1 520 ? -2.208 8.734 5.475 1.00 91.25 520 PRO A O 1
ATOM 3882 N N . LYS A 1 521 ? -0.487 10.085 5.952 1.00 90.25 521 LYS A N 1
ATOM 3883 C CA . LYS A 1 521 ? -1.040 11.265 5.262 1.00 90.25 521 LYS A CA 1
ATOM 3884 C C . LYS A 1 521 ? -0.780 11.225 3.756 1.00 90.25 521 LYS A C 1
ATOM 3886 O O . LYS A 1 521 ? -1.469 11.915 3.011 1.00 90.25 521 LYS A O 1
ATOM 3891 N N . ASN A 1 522 ? 0.210 10.440 3.326 1.00 89.56 522 ASN A N 1
ATOM 3892 C CA . ASN A 1 522 ? 0.635 10.250 1.938 1.00 89.56 522 ASN A CA 1
ATOM 3893 C C . ASN A 1 522 ? 1.058 11.534 1.198 1.00 89.56 522 ASN A C 1
ATOM 3895 O O . ASN A 1 522 ? 1.189 11.514 -0.024 1.00 89.56 522 ASN A O 1
ATOM 3899 N N . GLN A 1 523 ? 1.342 12.642 1.894 1.00 91.12 523 GLN A N 1
ATOM 3900 C CA . GLN A 1 523 ? 1.729 13.907 1.251 1.00 91.12 523 GLN A CA 1
ATOM 3901 C C . GLN A 1 523 ? 3.091 13.798 0.562 1.00 91.12 523 GLN A C 1
ATOM 3903 O O . GLN A 1 523 ? 3.349 14.446 -0.455 1.00 91.12 523 GLN A O 1
ATOM 3908 N N . ILE A 1 524 ? 3.989 12.989 1.124 1.00 93.12 524 ILE A N 1
ATOM 3909 C CA . ILE A 1 524 ? 5.321 12.766 0.566 1.00 93.12 524 ILE A CA 1
ATOM 3910 C C . ILE A 1 524 ? 5.243 11.862 -0.667 1.00 93.12 524 ILE A C 1
ATOM 3912 O O . ILE A 1 524 ? 5.896 12.146 -1.676 1.00 93.12 524 ILE A O 1
ATOM 3916 N N . LEU A 1 525 ? 4.416 10.817 -0.605 1.00 92.75 525 LEU A N 1
ATOM 3917 C CA . LEU A 1 525 ? 4.114 9.952 -1.745 1.00 92.75 525 LEU A CA 1
ATOM 3918 C C . LEU A 1 525 ? 3.463 10.735 -2.883 1.00 92.75 525 LEU A C 1
ATOM 3920 O O . LEU A 1 525 ? 3.922 10.640 -4.021 1.00 92.75 525 LEU A O 1
ATOM 3924 N N . ASP A 1 526 ? 2.469 11.567 -2.571 1.00 90.25 526 ASP A N 1
ATOM 3925 C CA . ASP A 1 526 ? 1.826 12.460 -3.533 1.00 90.25 526 ASP A CA 1
ATOM 3926 C C . ASP A 1 526 ? 2.863 13.366 -4.200 1.00 90.25 526 ASP A C 1
ATOM 3928 O O . ASP A 1 526 ? 3.006 13.346 -5.420 1.00 90.25 526 ASP A O 1
ATOM 3932 N N . ALA A 1 527 ? 3.691 14.069 -3.423 1.00 90.50 527 ALA A N 1
ATOM 3933 C CA . ALA A 1 527 ? 4.725 14.938 -3.979 1.00 90.50 527 ALA A CA 1
ATOM 3934 C C . ALA A 1 527 ? 5.744 14.192 -4.865 1.00 90.50 527 ALA A C 1
ATOM 3936 O O . ALA A 1 527 ? 6.256 14.762 -5.834 1.00 90.50 527 ALA A O 1
ATOM 3937 N N . ALA A 1 528 ? 6.058 12.930 -4.554 1.00 92.00 528 ALA A N 1
ATOM 3938 C CA . ALA A 1 528 ? 6.940 12.108 -5.377 1.00 92.00 528 ALA A CA 1
ATOM 3939 C C . ALA A 1 528 ? 6.267 11.671 -6.688 1.00 92.00 528 ALA A C 1
ATOM 3941 O O . ALA A 1 528 ? 6.874 11.813 -7.751 1.00 92.00 528 ALA A O 1
ATOM 3942 N N . PHE A 1 529 ? 5.014 11.214 -6.637 1.00 89.12 529 PHE A N 1
ATOM 3943 C CA . PHE A 1 529 ? 4.240 10.839 -7.824 1.00 89.12 529 PHE A CA 1
ATOM 3944 C C . PHE A 1 529 ? 3.863 12.025 -8.715 1.00 89.12 529 PHE A C 1
ATOM 3946 O O . PHE A 1 529 ? 3.669 11.857 -9.919 1.00 89.12 529 PHE A O 1
ATOM 3953 N N . GLU A 1 530 ? 3.774 13.220 -8.143 1.00 84.62 530 GLU A N 1
ATOM 3954 C CA . GLU A 1 530 ? 3.538 14.465 -8.872 1.00 84.62 530 GLU A CA 1
ATOM 3955 C C . GLU A 1 530 ? 4.836 15.070 -9.425 1.00 84.62 530 GLU A C 1
ATOM 3957 O O . GLU A 1 530 ? 4.800 16.012 -10.212 1.00 84.62 530 GLU A O 1
ATOM 3962 N N . GLY A 1 531 ? 6.001 14.577 -8.990 1.00 86.12 531 GLY A N 1
ATOM 3963 C CA . GLY A 1 531 ? 7.285 15.208 -9.296 1.00 86.12 531 GLY A CA 1
ATOM 3964 C C . GLY A 1 531 ? 7.421 16.623 -8.712 1.00 86.12 531 GLY A C 1
ATOM 3965 O O . GLY A 1 531 ? 8.273 17.391 -9.157 1.00 86.12 531 GLY A O 1
ATOM 3966 N N . LYS A 1 532 ? 6.605 16.993 -7.716 1.00 87.56 532 LYS A N 1
ATOM 3967 C CA . LYS A 1 532 ? 6.553 18.356 -7.171 1.00 87.56 532 LYS A CA 1
ATOM 3968 C C . LYS A 1 532 ? 7.489 18.571 -5.999 1.00 87.56 532 LYS A C 1
ATOM 3970 O O . LYS A 1 532 ? 7.650 17.662 -5.184 1.00 87.56 532 LYS A O 1
ATOM 3975 N N . PRO A 1 533 ? 8.060 19.776 -5.832 1.00 88.00 533 PRO A N 1
ATOM 3976 C CA . PRO A 1 533 ? 8.785 20.136 -4.621 1.00 88.00 533 PRO A CA 1
ATOM 3977 C C . PRO A 1 533 ? 7.939 19.897 -3.363 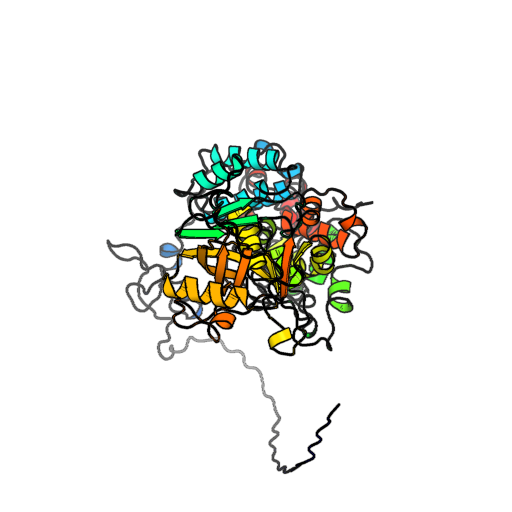1.00 88.00 533 PRO A C 1
ATOM 3979 O O . PRO A 1 533 ? 6.745 20.160 -3.334 1.00 88.00 533 PRO A O 1
ATOM 3982 N N . SER A 1 534 ? 8.579 19.406 -2.309 1.00 92.31 534 SER A N 1
ATOM 3983 C CA . SER A 1 534 ? 7.992 19.216 -0.982 1.00 92.31 534 SER A CA 1
ATOM 3984 C C . SER A 1 534 ? 9.081 19.536 0.022 1.00 92.31 534 SER A C 1
ATOM 3986 O O . SER A 1 534 ? 10.220 19.088 -0.141 1.00 92.31 534 SER A O 1
ATOM 3988 N N . THR A 1 535 ? 8.751 20.335 1.031 1.00 91.88 535 THR A N 1
ATOM 3989 C CA . THR A 1 535 ? 9.687 20.723 2.091 1.00 91.88 535 THR A CA 1
ATOM 3990 C C . THR A 1 535 ? 10.162 19.507 2.877 1.00 91.88 535 THR A C 1
ATOM 3992 O O . THR A 1 535 ? 11.352 19.411 3.168 1.00 91.88 535 THR A O 1
ATOM 3995 N N . MET A 1 536 ? 9.269 18.542 3.123 1.00 91.25 536 MET A N 1
ATOM 3996 C CA . MET A 1 536 ? 9.606 17.277 3.780 1.00 91.25 536 MET A CA 1
ATOM 3997 C C . MET A 1 536 ? 10.615 16.471 2.957 1.00 91.25 536 MET A C 1
ATOM 3999 O O . MET A 1 536 ? 11.608 15.994 3.495 1.00 91.25 536 MET A O 1
ATOM 4003 N N . LEU A 1 537 ? 10.434 16.401 1.634 1.00 92.56 537 LEU A N 1
ATOM 4004 C CA . LEU A 1 537 ? 11.399 15.739 0.750 1.00 92.56 537 LEU A CA 1
ATOM 4005 C C . LEU A 1 537 ? 12.706 16.528 0.599 1.00 92.56 537 LEU A C 1
ATOM 4007 O O . LEU A 1 537 ? 13.766 15.931 0.500 1.00 92.56 537 LEU A O 1
ATOM 4011 N N . LYS A 1 538 ? 12.673 17.862 0.568 1.00 90.81 538 LYS A N 1
ATOM 4012 C CA . LYS A 1 538 ? 13.893 18.668 0.406 1.00 90.81 538 LYS A CA 1
ATOM 4013 C C . LYS A 1 538 ? 14.786 18.629 1.652 1.00 90.81 538 LYS A C 1
ATOM 4015 O O . LYS A 1 538 ? 16.004 18.677 1.521 1.00 90.81 538 LYS A O 1
ATOM 4020 N N . GLY A 1 539 ? 14.186 18.576 2.842 1.00 85.69 539 GLY A N 1
ATOM 4021 C CA . GLY A 1 539 ? 14.912 18.570 4.115 1.00 85.69 539 GLY A CA 1
ATOM 4022 C C . GLY A 1 539 ? 15.372 17.188 4.581 1.00 85.69 539 GLY A C 1
ATOM 4023 O O . GLY A 1 539 ? 16.257 17.100 5.429 1.00 85.69 539 GLY A O 1
ATOM 4024 N N . ALA A 1 540 ? 14.787 16.114 4.051 1.00 90.00 540 ALA A N 1
ATOM 4025 C CA . ALA A 1 540 ? 15.108 14.760 4.476 1.00 90.00 540 ALA A CA 1
ATOM 4026 C C . ALA A 1 540 ? 16.364 14.212 3.792 1.00 90.00 540 ALA A C 1
ATOM 4028 O O . ALA A 1 540 ? 16.550 14.353 2.582 1.00 90.00 540 ALA A O 1
ATOM 4029 N N . LEU A 1 541 ? 17.170 13.472 4.558 1.00 88.00 541 LEU A N 1
ATOM 4030 C CA . LEU A 1 541 ? 18.371 12.804 4.055 1.00 88.00 541 LEU A CA 1
ATOM 4031 C C . LEU A 1 541 ? 18.059 11.806 2.925 1.00 88.00 541 LEU A C 1
ATOM 4033 O O . LEU A 1 541 ? 18.907 11.582 2.063 1.00 88.00 541 LEU A O 1
ATOM 4037 N N . ASP A 1 542 ? 16.869 11.199 2.932 1.00 91.44 542 ASP A N 1
ATOM 4038 C CA . ASP A 1 542 ? 16.409 10.234 1.919 1.00 91.44 542 ASP A CA 1
ATOM 4039 C C . ASP A 1 542 ? 15.607 10.862 0.777 1.00 91.44 542 ASP A C 1
ATOM 4041 O O . ASP A 1 542 ? 15.214 10.157 -0.147 1.00 91.44 542 ASP A O 1
ATOM 4045 N N . GLY A 1 543 ? 15.329 12.166 0.800 1.00 93.62 543 GLY A N 1
ATOM 4046 C CA . GLY A 1 543 ? 14.294 12.727 -0.065 1.00 93.62 543 GLY A CA 1
ATOM 4047 C C . GLY A 1 543 ? 14.571 12.627 -1.568 1.00 93.62 543 GLY A C 1
ATOM 4048 O O . GLY A 1 543 ? 13.654 12.354 -2.341 1.00 93.62 543 GLY A O 1
ATOM 4049 N N . SER A 1 544 ? 15.823 12.794 -2.005 1.00 92.94 544 SER A N 1
ATOM 4050 C CA . SER A 1 544 ? 16.209 12.616 -3.417 1.00 92.94 544 SER A CA 1
ATOM 4051 C C . SER A 1 544 ? 16.128 11.151 -3.858 1.00 92.94 544 SER A C 1
ATOM 4053 O O . SER A 1 544 ? 15.617 10.856 -4.938 1.00 92.94 544 SER A O 1
ATOM 4055 N N . VAL A 1 545 ? 16.573 10.237 -2.994 1.00 95.31 545 VAL A N 1
ATOM 4056 C CA . VAL A 1 545 ? 16.536 8.783 -3.199 1.00 95.31 545 VAL A CA 1
ATOM 4057 C C . VAL A 1 545 ? 15.087 8.294 -3.268 1.00 95.31 545 VAL A C 1
ATOM 4059 O O . VAL A 1 545 ? 14.730 7.573 -4.195 1.00 95.31 545 VAL A O 1
ATOM 4062 N N . PHE A 1 546 ? 14.227 8.758 -2.359 1.00 96.06 546 PHE A N 1
ATOM 4063 C CA . PHE A 1 546 ? 12.795 8.463 -2.350 1.00 96.06 546 PHE A CA 1
ATOM 4064 C C . PHE A 1 546 ? 12.099 8.966 -3.616 1.00 96.06 546 PHE A C 1
ATOM 4066 O O . PHE A 1 546 ? 11.379 8.210 -4.266 1.00 96.06 546 PHE A O 1
ATOM 4073 N N . ARG A 1 547 ? 12.346 10.222 -4.016 1.00 94.56 547 ARG A N 1
ATOM 4074 C CA . ARG A 1 547 ? 11.794 10.789 -5.260 1.00 94.56 547 ARG A CA 1
ATOM 4075 C C . ARG A 1 547 ? 12.195 9.985 -6.483 1.00 94.56 547 ARG A C 1
ATOM 4077 O O . ARG A 1 547 ? 11.358 9.735 -7.343 1.00 94.56 547 ARG A O 1
ATOM 4084 N N . PHE A 1 548 ? 13.463 9.596 -6.569 1.00 95.88 548 PHE A N 1
ATOM 4085 C CA . PHE A 1 548 ? 13.938 8.764 -7.663 1.00 95.88 548 PHE A CA 1
ATOM 4086 C C . PHE A 1 548 ? 13.277 7.386 -7.636 1.00 95.88 548 PHE A C 1
ATOM 4088 O O . PHE A 1 548 ? 12.762 6.929 -8.652 1.00 95.88 548 PHE A O 1
ATOM 4095 N N . PHE A 1 549 ? 13.222 6.743 -6.475 1.00 97.25 549 PHE A N 1
ATOM 4096 C CA . PHE A 1 549 ? 12.641 5.415 -6.359 1.00 97.25 549 PHE A CA 1
ATOM 4097 C C . PHE A 1 549 ? 11.144 5.410 -6.717 1.00 97.25 549 PHE A C 1
ATOM 4099 O O . PHE A 1 549 ? 10.732 4.709 -7.637 1.00 97.25 549 PHE A O 1
ATOM 4106 N N . VAL A 1 550 ? 10.332 6.258 -6.085 1.00 95.38 550 VAL A N 1
ATOM 4107 C CA . VAL A 1 550 ? 8.879 6.315 -6.330 1.00 95.38 550 VAL A CA 1
ATOM 4108 C C . VAL A 1 550 ? 8.561 6.934 -7.696 1.00 95.38 550 VAL A C 1
ATOM 4110 O O . VAL A 1 550 ? 7.853 6.349 -8.519 1.00 95.38 550 VAL A O 1
ATOM 4113 N N . GLY A 1 551 ? 9.121 8.111 -7.973 1.00 92.88 551 GLY A N 1
ATOM 4114 C CA . GLY A 1 551 ? 8.821 8.886 -9.175 1.00 92.88 551 GLY A CA 1
ATOM 4115 C C . GLY A 1 551 ? 9.508 8.376 -10.441 1.00 92.88 551 GLY A C 1
ATOM 4116 O O . GLY A 1 551 ? 9.083 8.740 -11.534 1.00 92.88 551 GLY A O 1
ATOM 4117 N N . THR A 1 552 ? 10.551 7.541 -10.326 1.00 94.25 552 THR A N 1
ATOM 4118 C CA . THR A 1 552 ? 11.260 6.973 -11.486 1.00 94.25 552 THR A CA 1
ATOM 4119 C C . THR A 1 552 ? 11.171 5.456 -11.549 1.00 94.25 552 THR A C 1
ATOM 4121 O O . THR A 1 552 ? 10.589 4.923 -12.491 1.00 94.25 552 THR A O 1
ATOM 4124 N N . VAL A 1 553 ? 11.725 4.754 -10.558 1.00 96.81 553 VAL A N 1
ATOM 4125 C CA . VAL A 1 553 ? 11.840 3.285 -10.589 1.00 96.81 553 VAL A CA 1
ATOM 4126 C C . VAL A 1 553 ? 10.462 2.628 -10.581 1.00 96.81 553 VAL A C 1
ATOM 4128 O O . VAL A 1 553 ? 10.146 1.866 -11.492 1.00 96.81 553 VAL A O 1
ATOM 4131 N N . LEU A 1 554 ? 9.609 2.971 -9.612 1.00 95.50 554 LEU A N 1
ATOM 4132 C CA . LEU A 1 554 ? 8.261 2.409 -9.520 1.00 95.50 554 LEU A CA 1
ATOM 4133 C C . LEU A 1 554 ? 7.345 2.903 -10.638 1.00 95.50 554 LEU A C 1
ATOM 4135 O O . LEU A 1 554 ? 6.495 2.146 -11.082 1.00 95.50 554 LEU A O 1
ATOM 4139 N N . SER A 1 555 ? 7.507 4.136 -11.118 1.00 92.81 555 SER A N 1
ATOM 4140 C CA . SER A 1 555 ? 6.591 4.713 -12.115 1.00 92.81 555 SER A CA 1
ATOM 4141 C C . SER A 1 555 ? 6.924 4.317 -13.562 1.00 92.81 555 SER A C 1
ATOM 4143 O O . SER A 1 555 ? 6.015 4.136 -14.369 1.00 92.81 555 SER A O 1
ATOM 4145 N N . TYR A 1 556 ? 8.209 4.151 -13.900 1.00 93.88 556 TYR A N 1
ATOM 4146 C CA . TYR A 1 556 ? 8.670 3.853 -15.267 1.00 93.88 556 TYR A CA 1
ATOM 4147 C C . TYR A 1 556 ? 9.366 2.497 -15.421 1.00 93.88 556 TYR A C 1
ATOM 4149 O O . TYR A 1 556 ? 9.750 2.151 -16.541 1.00 93.88 556 TYR A O 1
ATOM 4157 N N . GLY A 1 557 ? 9.535 1.734 -14.337 1.00 95.69 557 GLY A N 1
ATOM 4158 C CA . GLY A 1 557 ? 10.045 0.368 -14.396 1.00 95.69 557 GLY A CA 1
ATOM 4159 C C . GLY A 1 557 ? 9.206 -0.494 -15.337 1.00 95.69 557 GLY A C 1
ATOM 4160 O O . GLY A 1 557 ? 7.979 -0.402 -15.354 1.00 95.69 557 GLY A O 1
ATOM 4161 N N . VAL A 1 558 ? 9.874 -1.310 -16.146 1.00 94.81 558 VAL A N 1
ATOM 4162 C CA . VAL A 1 558 ? 9.263 -2.119 -17.200 1.00 94.81 558 VAL A CA 1
ATOM 4163 C C . VAL A 1 558 ? 9.247 -3.591 -16.778 1.00 94.81 558 VAL A C 1
ATOM 4165 O O . VAL A 1 558 ? 10.319 -4.183 -16.671 1.00 94.81 558 VAL A O 1
ATOM 4168 N N . PRO A 1 559 ? 8.078 -4.225 -16.578 1.00 94.50 559 PRO A N 1
ATOM 4169 C CA . PRO A 1 559 ? 8.020 -5.638 -16.210 1.00 94.50 559 PRO A CA 1
ATOM 4170 C C . PRO A 1 559 ? 8.706 -6.555 -17.231 1.00 94.50 559 PRO A C 1
ATOM 4172 O O . PRO A 1 559 ? 8.678 -6.298 -18.437 1.00 94.50 559 PRO A O 1
ATOM 4175 N N . GLU A 1 560 ? 9.259 -7.682 -16.788 1.00 93.31 560 GLU A N 1
ATOM 4176 C CA . GLU A 1 560 ? 9.912 -8.650 -17.689 1.00 93.31 560 GLU A CA 1
ATOM 4177 C C . GLU A 1 560 ? 8.973 -9.180 -18.789 1.00 93.31 560 GLU A C 1
ATOM 4179 O O . GLU A 1 560 ? 9.362 -9.343 -19.949 1.00 93.31 560 GLU A O 1
ATOM 4184 N N . THR A 1 561 ? 7.700 -9.397 -18.461 1.00 90.88 561 THR A N 1
ATOM 4185 C CA . THR A 1 561 ? 6.670 -9.803 -19.433 1.00 90.88 561 THR A CA 1
ATOM 4186 C C . THR A 1 561 ? 6.485 -8.751 -20.533 1.00 90.88 561 THR A C 1
ATOM 4188 O O . THR A 1 561 ? 6.243 -9.085 -21.695 1.00 90.88 561 THR A O 1
ATOM 4191 N N . MET A 1 562 ? 6.663 -7.464 -20.201 1.00 91.69 562 MET A N 1
ATOM 4192 C CA . MET A 1 562 ? 6.638 -6.360 -21.160 1.00 91.69 562 MET A CA 1
ATOM 4193 C C . MET A 1 562 ? 7.817 -6.359 -22.094 1.00 91.69 562 MET A C 1
ATOM 4195 O O . MET A 1 562 ? 7.614 -6.245 -23.305 1.00 91.69 562 MET A O 1
ATOM 4199 N N . ARG A 1 563 ? 9.008 -6.485 -21.524 1.00 92.56 563 ARG A N 1
ATOM 4200 C CA . ARG A 1 563 ? 10.254 -6.521 -22.273 1.00 92.56 563 ARG A CA 1
ATOM 4201 C C . ARG A 1 563 ? 10.253 -7.662 -23.288 1.00 92.56 563 ARG A C 1
ATOM 4203 O O . ARG A 1 563 ? 10.408 -7.419 -24.480 1.00 92.56 563 ARG A O 1
ATOM 4210 N N . THR A 1 564 ? 9.990 -8.879 -22.827 1.00 91.12 564 THR A N 1
ATOM 4211 C CA . THR A 1 564 ? 10.006 -10.088 -23.669 1.00 91.12 564 THR A CA 1
ATOM 4212 C C . THR A 1 564 ? 8.976 -10.047 -24.797 1.00 91.12 564 THR A C 1
ATOM 4214 O O . THR A 1 564 ? 9.285 -10.433 -25.924 1.00 91.12 564 THR A O 1
ATOM 4217 N N . SER A 1 565 ? 7.780 -9.512 -24.536 1.00 90.38 565 SER A N 1
ATOM 4218 C CA . SER A 1 565 ? 6.763 -9.321 -25.579 1.00 90.38 565 SER A CA 1
ATOM 4219 C C . SER A 1 565 ? 7.230 -8.342 -26.663 1.00 90.38 565 SER A C 1
ATOM 4221 O O . SER A 1 565 ? 7.074 -8.621 -27.846 1.00 90.38 565 SER A O 1
ATOM 4223 N N . PHE A 1 566 ? 7.841 -7.217 -26.276 1.00 92.81 566 PHE A N 1
ATOM 4224 C CA . PHE A 1 566 ? 8.397 -6.254 -27.231 1.00 92.81 566 PHE A CA 1
ATOM 4225 C C . PHE A 1 566 ? 9.509 -6.867 -28.085 1.00 92.81 566 PHE A C 1
ATOM 4227 O O . PHE A 1 566 ? 9.494 -6.728 -29.304 1.00 92.81 566 PHE A O 1
ATOM 4234 N N . GLU A 1 567 ? 10.458 -7.570 -27.463 1.00 92.88 567 GLU A N 1
ATOM 4235 C CA . GLU A 1 567 ? 11.557 -8.224 -28.184 1.00 92.88 567 GLU A CA 1
ATOM 4236 C C . GLU A 1 567 ? 11.030 -9.255 -29.200 1.00 92.88 567 GLU A C 1
ATOM 4238 O O . GLU A 1 567 ? 11.540 -9.345 -30.321 1.00 92.88 567 GLU A O 1
ATOM 4243 N N . SER A 1 568 ? 9.977 -9.995 -28.836 1.00 91.62 568 SER A N 1
ATOM 4244 C CA . SER A 1 568 ? 9.291 -10.927 -29.734 1.00 91.62 568 SER A CA 1
ATOM 4245 C C . SER A 1 568 ? 8.668 -10.215 -30.939 1.00 91.62 568 SER A C 1
ATOM 4247 O O . SER A 1 568 ? 8.901 -10.628 -32.076 1.00 91.62 568 SER A O 1
ATOM 4249 N N . ASP A 1 569 ? 7.937 -9.121 -30.719 1.00 93.62 569 ASP A N 1
ATOM 4250 C CA . ASP A 1 569 ? 7.302 -8.346 -31.793 1.00 93.62 569 ASP A CA 1
ATOM 4251 C C . ASP A 1 569 ? 8.341 -7.700 -32.728 1.00 93.62 569 ASP A C 1
ATOM 4253 O O . ASP A 1 569 ? 8.186 -7.717 -33.952 1.00 93.62 569 ASP A O 1
ATOM 4257 N N . VAL A 1 570 ? 9.459 -7.208 -32.182 1.00 93.31 570 VAL A N 1
ATOM 4258 C CA . VAL A 1 570 ? 10.591 -6.707 -32.982 1.00 93.31 570 VAL A CA 1
ATOM 4259 C C . VAL A 1 570 ? 11.168 -7.816 -33.863 1.00 93.31 570 VAL A C 1
ATOM 4261 O O . VAL A 1 570 ? 11.428 -7.594 -35.048 1.00 93.31 570 VAL A O 1
ATOM 4264 N N . LYS A 1 571 ? 11.354 -9.027 -33.320 1.00 92.44 571 LYS A N 1
ATOM 4265 C CA . LYS A 1 571 ? 11.843 -10.185 -34.087 1.00 92.44 571 LYS A CA 1
ATOM 4266 C C . LYS A 1 571 ? 10.856 -10.614 -35.175 1.00 92.44 571 LYS A C 1
ATOM 4268 O O . LYS A 1 571 ? 11.289 -11.053 -36.238 1.00 92.44 571 LYS A O 1
ATOM 4273 N N . ALA A 1 572 ? 9.559 -10.472 -34.918 1.00 94.00 572 ALA A N 1
ATOM 4274 C CA . ALA A 1 572 ? 8.499 -10.747 -35.881 1.00 94.00 572 ALA A CA 1
ATOM 4275 C C . ALA A 1 572 ? 8.370 -9.671 -36.977 1.00 94.00 572 ALA A C 1
ATOM 4277 O O . ALA A 1 572 ? 7.600 -9.859 -37.916 1.00 94.00 572 ALA A O 1
ATOM 4278 N N . GLY A 1 573 ? 9.123 -8.567 -36.893 1.00 94.94 573 GLY A N 1
ATOM 4279 C CA . GLY A 1 573 ? 9.077 -7.492 -37.883 1.00 94.94 573 GLY A CA 1
ATOM 4280 C C . GLY A 1 573 ? 7.801 -6.654 -37.806 1.00 94.94 573 GLY A C 1
ATOM 4281 O O . GLY A 1 573 ? 7.353 -6.143 -38.831 1.00 94.94 573 GLY A O 1
ATOM 4282 N N . VAL A 1 574 ? 7.206 -6.528 -36.614 1.00 93.75 574 VAL A N 1
ATOM 4283 C CA . VAL A 1 574 ? 6.065 -5.632 -36.386 1.00 93.75 574 VAL A CA 1
ATOM 4284 C C . VAL A 1 574 ? 6.459 -4.193 -36.738 1.00 93.75 574 VAL A C 1
ATOM 4286 O O . VAL A 1 574 ? 7.572 -3.753 -36.447 1.00 93.75 574 VAL A O 1
ATOM 4289 N N . ASP A 1 575 ? 5.540 -3.467 -37.378 1.00 95.19 575 ASP A N 1
ATOM 4290 C CA . ASP A 1 575 ? 5.749 -2.083 -37.806 1.00 95.19 575 ASP A CA 1
ATOM 4291 C C . ASP A 1 575 ? 6.184 -1.164 -36.647 1.00 95.19 575 ASP A C 1
ATOM 4293 O O . ASP A 1 575 ? 5.684 -1.263 -35.524 1.00 95.19 575 ASP A O 1
ATOM 4297 N N . VAL A 1 576 ? 7.107 -0.237 -36.922 1.00 94.62 576 VAL A N 1
ATOM 4298 C CA . VAL A 1 576 ? 7.703 0.639 -35.900 1.00 94.62 576 VAL A CA 1
ATOM 4299 C C . VAL A 1 576 ? 6.665 1.557 -35.256 1.00 94.62 576 VAL A C 1
ATOM 4301 O O . VAL A 1 576 ? 6.726 1.772 -34.044 1.00 94.62 576 VAL A O 1
ATOM 4304 N N . ALA A 1 577 ? 5.706 2.093 -36.017 1.00 91.81 577 ALA A N 1
ATOM 4305 C CA . ALA A 1 577 ? 4.658 2.939 -35.449 1.00 91.81 577 ALA A CA 1
ATOM 4306 C C . ALA A 1 577 ? 3.747 2.122 -34.523 1.00 91.81 577 ALA A C 1
ATOM 4308 O O . ALA A 1 577 ? 3.406 2.581 -33.428 1.00 91.81 577 ALA A O 1
ATOM 4309 N N . LEU A 1 578 ? 3.437 0.877 -34.902 1.00 88.38 578 LEU A N 1
ATOM 4310 C CA . LEU A 1 578 ? 2.687 -0.042 -34.046 1.00 88.38 578 LEU A CA 1
ATOM 4311 C C . LEU A 1 578 ? 3.470 -0.420 -32.779 1.00 88.38 578 LEU A C 1
ATOM 4313 O O . LEU A 1 578 ? 2.901 -0.415 -31.689 1.00 88.38 578 LEU A O 1
ATOM 4317 N N . LEU A 1 579 ? 4.780 -0.664 -32.879 1.00 90.44 579 LEU A N 1
ATOM 4318 C CA . LEU A 1 579 ? 5.640 -0.918 -31.718 1.00 90.44 579 LEU A CA 1
ATOM 4319 C C . LEU A 1 579 ? 5.681 0.279 -30.758 1.00 90.44 579 LEU A C 1
ATOM 4321 O O . LEU A 1 579 ? 5.550 0.086 -29.548 1.00 90.44 579 LEU A O 1
ATOM 4325 N N . LYS A 1 580 ? 5.828 1.509 -31.275 1.00 90.06 580 LYS A N 1
ATOM 4326 C CA . LYS A 1 580 ? 5.809 2.748 -30.470 1.00 90.06 580 LYS A CA 1
ATOM 4327 C C . LYS A 1 580 ? 4.492 2.896 -29.711 1.00 90.06 580 LYS A C 1
ATOM 4329 O O . LYS A 1 580 ? 4.496 3.223 -28.526 1.00 90.06 580 LYS A O 1
ATOM 4334 N N . LYS A 1 581 ? 3.376 2.593 -30.379 1.00 84.12 581 LYS A N 1
ATOM 4335 C CA . LYS A 1 581 ? 2.025 2.619 -29.808 1.00 84.12 581 LYS A CA 1
ATOM 4336 C C . LYS A 1 581 ? 1.797 1.524 -28.762 1.00 84.12 581 LYS A C 1
ATOM 4338 O O . LYS A 1 581 ? 1.223 1.801 -27.712 1.00 84.12 581 LYS A O 1
ATOM 4343 N N . LYS A 1 582 ? 2.259 0.299 -29.025 1.00 85.06 582 LYS A N 1
ATOM 4344 C CA . LYS A 1 582 ? 2.043 -0.881 -28.168 1.00 85.06 582 LYS A CA 1
ATOM 4345 C C . LYS A 1 582 ? 2.969 -0.914 -26.948 1.00 85.06 582 LYS A C 1
ATOM 4347 O O . LYS A 1 582 ? 2.563 -1.353 -25.869 1.00 85.06 582 LYS A O 1
ATOM 4352 N N . TYR A 1 583 ? 4.197 -0.409 -27.081 1.00 90.44 583 TYR A N 1
ATOM 4353 C CA . TYR A 1 583 ? 5.229 -0.456 -26.039 1.00 90.44 583 TYR A CA 1
ATOM 4354 C C . TYR A 1 583 ? 5.823 0.916 -25.652 1.00 90.44 583 TYR A C 1
ATOM 4356 O O . TYR A 1 583 ? 7.039 1.063 -25.564 1.00 90.44 583 TYR A O 1
ATOM 4364 N N . PRO A 1 584 ? 5.022 1.942 -25.338 1.00 85.12 584 PRO A N 1
ATOM 4365 C CA . PRO A 1 584 ? 5.550 3.201 -24.806 1.00 85.12 584 PRO A CA 1
ATOM 4366 C C . PRO A 1 584 ? 6.343 3.014 -23.503 1.00 85.12 584 PRO A C 1
ATOM 4368 O O . PRO A 1 584 ? 5.985 2.219 -22.633 1.00 85.12 584 PRO A O 1
ATOM 4371 N N . GLY A 1 585 ? 7.450 3.735 -23.358 1.00 91.00 585 GLY A N 1
ATOM 4372 C CA . GLY A 1 585 ? 8.356 3.620 -22.213 1.00 91.00 585 GLY A CA 1
ATOM 4373 C C . GLY A 1 585 ? 9.250 2.375 -22.225 1.00 91.00 585 GLY A C 1
ATOM 4374 O O . GLY A 1 585 ? 10.076 2.239 -21.328 1.00 91.00 585 GLY A O 1
ATOM 4375 N N . ILE A 1 586 ? 9.138 1.482 -23.217 1.00 94.62 586 ILE A N 1
ATOM 4376 C CA . ILE A 1 586 ? 9.927 0.238 -23.291 1.00 94.62 586 ILE A CA 1
ATOM 4377 C C . ILE A 1 586 ? 11.430 0.479 -23.342 1.00 94.62 586 ILE A C 1
ATOM 4379 O O . ILE A 1 586 ? 12.198 -0.346 -22.855 1.00 94.62 586 ILE A O 1
ATOM 4383 N N . ALA A 1 587 ? 11.856 1.631 -23.863 1.00 95.06 587 ALA A N 1
ATOM 4384 C CA . ALA A 1 587 ? 13.260 2.012 -23.867 1.00 95.06 587 ALA A CA 1
ATOM 4385 C C . ALA A 1 587 ? 13.841 2.115 -22.446 1.00 95.06 587 ALA A C 1
ATOM 4387 O O . ALA A 1 587 ? 15.032 1.876 -22.263 1.00 95.06 587 ALA A O 1
ATOM 4388 N N . ASN A 1 588 ? 13.011 2.367 -21.424 1.00 95.62 588 ASN A N 1
ATOM 4389 C CA . ASN A 1 588 ? 13.448 2.359 -20.028 1.00 95.62 588 ASN A CA 1
ATOM 4390 C C . ASN A 1 588 ? 13.856 0.967 -19.539 1.00 95.62 588 ASN A C 1
ATOM 4392 O O . ASN A 1 588 ? 14.523 0.893 -18.520 1.00 95.62 588 ASN A O 1
ATOM 4396 N N . ALA A 1 589 ? 13.536 -0.126 -20.238 1.00 95.25 589 ALA A N 1
ATOM 4397 C CA . ALA A 1 589 ? 14.056 -1.445 -19.880 1.00 95.25 589 ALA A CA 1
ATOM 4398 C C . ALA A 1 589 ? 15.559 -1.596 -20.185 1.00 95.25 589 ALA A C 1
ATOM 4400 O O . ALA A 1 589 ? 16.210 -2.493 -19.655 1.00 95.25 589 ALA A O 1
ATOM 4401 N N . TYR A 1 590 ? 16.120 -0.714 -21.015 1.00 94.81 590 TYR A N 1
ATOM 4402 C CA . TYR A 1 590 ? 17.471 -0.835 -21.551 1.00 94.81 590 TYR A CA 1
ATOM 4403 C C . TYR A 1 590 ? 18.351 0.337 -21.120 1.00 94.81 590 TYR A C 1
ATOM 4405 O O . TYR A 1 590 ? 17.883 1.456 -20.879 1.00 94.81 590 TYR A O 1
ATOM 4413 N N . SER A 1 591 ? 19.659 0.089 -21.054 1.00 93.12 591 SER A N 1
ATOM 4414 C CA . SER A 1 591 ? 20.626 1.182 -21.023 1.00 93.12 591 SER A CA 1
ATOM 4415 C C . SER A 1 591 ? 20.590 1.922 -22.367 1.00 93.12 591 SER A C 1
ATOM 4417 O O . SER A 1 591 ? 20.262 1.329 -23.401 1.00 93.12 591 SER A O 1
ATOM 4419 N N . LYS A 1 592 ? 20.955 3.210 -22.381 1.00 93.88 592 LYS A N 1
ATOM 4420 C CA . LYS A 1 592 ? 21.045 3.965 -23.638 1.00 93.88 592 LYS A CA 1
ATOM 4421 C C . LYS A 1 592 ? 21.995 3.290 -24.649 1.00 93.88 592 LYS A C 1
ATOM 4423 O O . LYS A 1 592 ? 21.567 3.096 -25.786 1.00 93.88 592 LYS A O 1
ATOM 4428 N N . PRO A 1 593 ? 23.223 2.868 -24.274 1.00 93.75 593 PRO A N 1
ATOM 4429 C CA . PRO A 1 593 ? 24.098 2.133 -25.188 1.00 93.75 593 PRO A CA 1
ATOM 4430 C C . PRO A 1 593 ? 23.483 0.835 -25.727 1.00 93.75 593 PRO A C 1
ATOM 4432 O O . PRO A 1 593 ? 23.560 0.587 -26.928 1.00 93.75 593 PRO A O 1
ATOM 4435 N N . SER A 1 594 ? 22.834 0.031 -24.875 1.00 91.69 594 SER A N 1
ATOM 4436 C CA . SER A 1 594 ? 22.215 -1.237 -25.297 1.00 91.69 594 SER A CA 1
ATOM 4437 C C . SER A 1 594 ? 21.078 -1.004 -26.296 1.00 91.69 594 SER A C 1
ATOM 4439 O O . SER A 1 594 ? 20.972 -1.727 -27.290 1.00 91.69 594 SER A O 1
ATOM 4441 N N . TRP A 1 595 ? 20.254 0.029 -26.071 1.00 94.56 595 TRP A N 1
ATOM 4442 C CA . TRP A 1 595 ? 19.210 0.426 -27.016 1.00 94.56 595 TRP A CA 1
ATOM 4443 C C . TRP A 1 595 ? 19.798 0.893 -28.347 1.00 94.56 595 TRP A C 1
ATOM 4445 O O . TRP A 1 595 ? 19.360 0.448 -29.410 1.00 94.56 595 TRP A O 1
ATOM 4455 N N . ASP A 1 596 ? 20.806 1.763 -28.290 1.00 94.56 596 ASP A N 1
ATOM 4456 C CA . ASP A 1 596 ? 21.434 2.323 -29.482 1.00 94.56 596 ASP A CA 1
ATOM 4457 C C . ASP A 1 596 ? 22.111 1.262 -30.345 1.00 94.56 596 ASP A C 1
ATOM 4459 O O . ASP A 1 596 ? 22.055 1.342 -31.570 1.00 94.56 596 ASP A O 1
ATOM 4463 N N . ALA A 1 597 ? 22.699 0.243 -29.723 1.00 93.06 597 ALA A N 1
ATOM 4464 C CA . ALA A 1 597 ? 23.294 -0.874 -30.440 1.00 93.06 597 ALA A CA 1
ATOM 4465 C C . ALA A 1 597 ? 22.237 -1.801 -31.066 1.00 93.06 597 ALA A C 1
ATOM 4467 O O . ALA A 1 597 ? 22.387 -2.229 -32.210 1.00 93.06 597 ALA A O 1
ATOM 4468 N N . SER A 1 598 ? 21.167 -2.110 -30.330 1.00 92.06 598 SER A N 1
ATOM 4469 C CA . SER A 1 598 ? 20.282 -3.236 -30.676 1.00 92.06 598 SER A CA 1
ATOM 4470 C C . SER A 1 598 ? 19.025 -2.826 -31.432 1.00 92.06 598 SER A C 1
ATOM 4472 O O . SER A 1 598 ? 18.534 -3.571 -32.283 1.00 92.06 598 SER A O 1
ATOM 4474 N N . PHE A 1 599 ? 18.497 -1.639 -31.133 1.00 94.94 599 PHE A N 1
ATOM 4475 C CA . PHE A 1 599 ? 17.182 -1.204 -31.594 1.00 94.94 599 PHE A CA 1
ATOM 4476 C C . PHE A 1 599 ? 17.242 0.067 -32.430 1.00 94.94 599 PHE A C 1
ATOM 4478 O O . PHE A 1 599 ? 16.557 0.117 -33.451 1.00 94.94 599 PHE A O 1
ATOM 4485 N N . SER A 1 600 ? 18.084 1.052 -32.090 1.00 95.69 600 SER A N 1
ATOM 4486 C CA . SER A 1 600 ? 18.152 2.318 -32.841 1.00 95.69 600 SER A CA 1
ATOM 4487 C C . SER A 1 600 ? 18.337 2.165 -34.358 1.00 95.69 600 SER A C 1
ATOM 4489 O O . SER A 1 600 ? 17.650 2.883 -35.085 1.00 95.69 600 SER A O 1
ATOM 4491 N N . PRO A 1 601 ? 19.141 1.213 -34.883 1.00 96.19 601 PRO A N 1
ATOM 4492 C CA . PRO A 1 601 ? 19.294 1.039 -36.329 1.00 96.19 601 PRO A CA 1
ATOM 4493 C C . PRO A 1 601 ? 18.002 0.649 -37.060 1.00 96.19 601 PRO A C 1
ATOM 4495 O O . PRO A 1 601 ? 17.888 0.885 -38.259 1.00 96.19 601 PRO A O 1
ATOM 4498 N N . LYS A 1 602 ? 17.043 0.030 -36.359 1.00 95.19 602 LYS A N 1
ATOM 4499 C CA . LYS A 1 602 ? 15.781 -0.463 -36.936 1.00 95.19 602 LYS A CA 1
ATOM 4500 C C . LYS A 1 602 ? 14.569 0.357 -36.507 1.00 95.19 602 LYS A C 1
ATOM 4502 O O . LYS A 1 602 ? 13.641 0.523 -37.287 1.00 95.19 602 LYS A O 1
ATOM 4507 N N . LEU A 1 603 ? 14.562 0.823 -35.261 1.00 95.69 603 LEU A N 1
ATOM 4508 C CA . LEU A 1 603 ? 13.394 1.410 -34.604 1.00 95.69 603 LEU A CA 1
ATOM 4509 C C . LEU A 1 603 ? 13.530 2.926 -34.383 1.00 95.69 603 LEU A C 1
ATOM 4511 O O . LEU A 1 603 ? 12.526 3.593 -34.138 1.00 95.69 603 LEU A O 1
ATOM 4515 N N . GLY A 1 604 ? 14.742 3.481 -34.481 1.00 96.12 604 GLY A N 1
ATOM 4516 C CA . GLY A 1 604 ? 15.027 4.882 -34.171 1.00 96.12 604 GLY A CA 1
ATOM 4517 C C . GLY A 1 604 ? 15.340 5.145 -32.692 1.00 96.12 604 GLY A C 1
ATOM 4518 O O . GLY A 1 604 ? 15.593 4.232 -31.903 1.00 96.12 604 GLY A O 1
ATOM 4519 N N . ALA A 1 605 ? 15.368 6.423 -32.314 1.00 95.75 605 ALA A N 1
ATOM 4520 C CA . ALA A 1 605 ? 15.832 6.853 -30.998 1.00 95.75 605 ALA A CA 1
ATOM 4521 C C . ALA A 1 605 ? 14.934 6.338 -29.860 1.00 95.75 605 ALA A C 1
ATOM 4523 O O . ALA A 1 605 ? 13.709 6.344 -29.959 1.00 95.75 605 ALA A O 1
ATOM 4524 N N . GLY A 1 606 ? 15.536 5.970 -28.724 1.00 93.19 606 GLY A N 1
ATOM 4525 C CA . GLY A 1 606 ? 14.785 5.493 -27.554 1.00 93.19 606 GLY A CA 1
ATOM 4526 C C . GLY A 1 606 ? 13.835 6.536 -26.954 1.00 93.19 606 GLY A C 1
ATOM 4527 O O . GLY A 1 606 ? 12.847 6.177 -26.316 1.00 93.19 606 GLY A O 1
ATOM 4528 N N . THR A 1 607 ? 14.072 7.829 -27.196 1.00 93.00 607 THR A N 1
ATOM 4529 C CA . THR A 1 607 ? 13.143 8.912 -26.827 1.00 93.00 607 THR A CA 1
ATOM 4530 C C . THR A 1 607 ? 11.788 8.767 -27.510 1.00 93.00 607 THR A C 1
ATOM 45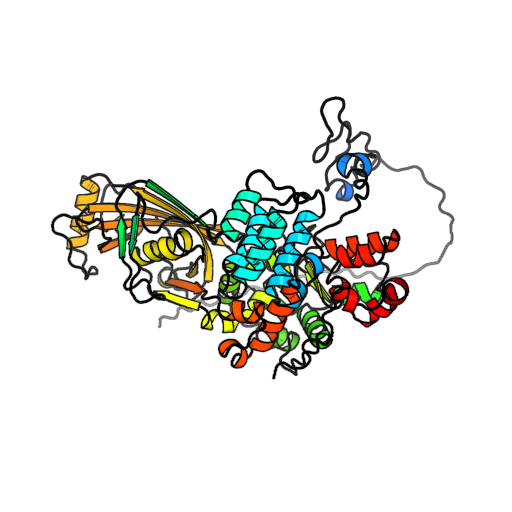32 O O . THR A 1 607 ? 10.771 9.054 -26.885 1.00 93.00 607 THR A O 1
ATOM 4535 N N . ASP A 1 608 ? 11.756 8.230 -28.731 1.00 91.00 608 ASP A N 1
ATOM 4536 C CA . ASP A 1 608 ? 10.512 7.940 -29.452 1.00 91.00 608 ASP A CA 1
ATOM 4537 C C . ASP A 1 608 ? 9.733 6.779 -28.815 1.00 91.00 608 ASP A C 1
ATOM 4539 O O . ASP A 1 608 ? 8.550 6.591 -29.078 1.00 91.00 608 ASP A O 1
ATOM 4543 N N . PHE A 1 609 ? 10.411 5.999 -27.972 1.00 93.25 609 PHE A N 1
ATOM 4544 C CA . PHE A 1 609 ? 9.867 4.911 -27.169 1.00 93.25 609 PHE A CA 1
ATOM 4545 C C . PHE A 1 609 ? 9.790 5.291 -25.683 1.00 93.25 609 PHE A C 1
ATOM 4547 O O . PHE A 1 609 ? 9.741 4.418 -24.818 1.00 93.25 609 PHE A O 1
ATOM 4554 N N . GLY A 1 610 ? 9.763 6.590 -25.364 1.00 90.69 610 GLY A N 1
ATOM 4555 C CA . GLY A 1 610 ? 9.494 7.102 -24.018 1.00 90.69 610 GLY A CA 1
ATOM 4556 C C . GLY A 1 610 ? 10.652 6.985 -23.023 1.00 90.69 610 GLY A C 1
ATOM 4557 O O . GLY A 1 610 ? 10.403 6.996 -21.812 1.00 90.69 610 GLY A O 1
ATOM 4558 N N . ALA A 1 611 ? 11.896 6.874 -23.500 1.00 92.44 611 ALA A N 1
ATOM 4559 C CA . ALA A 1 611 ? 13.074 6.862 -22.637 1.00 92.44 611 ALA A CA 1
ATOM 4560 C C . ALA A 1 611 ? 13.128 8.085 -21.698 1.00 92.44 611 ALA A C 1
ATOM 4562 O O . ALA A 1 611 ? 12.887 9.225 -22.107 1.00 92.44 611 ALA A O 1
ATOM 4563 N N . GLN A 1 612 ? 13.492 7.846 -20.438 1.00 92.19 612 GLN A N 1
ATOM 4564 C CA . GLN A 1 612 ? 13.669 8.866 -19.395 1.00 92.19 612 GLN A CA 1
ATOM 4565 C C . GLN A 1 612 ? 15.152 9.100 -19.039 1.00 92.19 612 GLN A C 1
ATOM 4567 O O . GLN A 1 612 ? 15.459 9.682 -17.999 1.00 92.19 612 GLN A O 1
ATOM 4572 N N . TRP A 1 613 ? 16.086 8.659 -19.891 1.00 93.75 613 TRP A N 1
ATOM 4573 C CA . TRP A 1 613 ? 17.528 8.829 -19.673 1.00 93.75 613 TRP A CA 1
ATOM 4574 C C . TRP A 1 613 ? 17.910 10.309 -19.536 1.00 93.75 613 TRP A C 1
ATOM 4576 O O . TRP A 1 613 ? 17.482 11.142 -20.335 1.00 93.75 613 TRP A O 1
ATOM 4586 N N . GLY A 1 614 ? 18.727 10.635 -18.533 1.00 88.56 614 GLY A N 1
ATOM 4587 C CA . GLY A 1 614 ? 19.243 11.988 -18.292 1.00 88.56 614 GLY A CA 1
ATOM 4588 C C . GLY A 1 614 ? 18.208 13.057 -17.912 1.00 88.56 614 GLY A C 1
ATOM 4589 O O . GLY A 1 614 ? 18.589 14.210 -17.714 1.00 88.56 614 GLY A O 1
ATOM 4590 N N . LYS A 1 615 ? 16.915 12.726 -17.794 1.00 84.06 615 LYS A N 1
ATOM 4591 C CA . LYS A 1 615 ? 15.865 13.723 -17.516 1.00 84.06 615 LYS A CA 1
ATOM 4592 C C . LYS A 1 615 ? 15.934 14.327 -16.114 1.00 84.06 615 LYS A C 1
ATOM 4594 O O . LYS A 1 615 ? 15.389 15.403 -15.897 1.00 84.06 615 LYS A O 1
ATOM 4599 N N . PHE A 1 616 ? 16.615 13.671 -15.180 1.00 78.31 616 PHE A N 1
ATOM 4600 C CA . PHE A 1 616 ? 16.701 14.086 -13.781 1.00 78.31 616 PHE A CA 1
ATOM 4601 C C . PHE A 1 616 ? 18.029 14.774 -13.448 1.00 78.31 616 PHE A C 1
ATOM 4603 O O . PHE A 1 616 ? 18.375 14.898 -12.277 1.00 78.31 616 PHE A O 1
ATOM 4610 N N . ALA A 1 617 ? 18.761 15.262 -14.457 1.00 68.38 617 ALA A N 1
ATOM 4611 C CA . ALA A 1 617 ? 20.073 15.894 -14.302 1.00 68.38 617 ALA A CA 1
ATOM 4612 C C . ALA A 1 617 ? 20.092 17.235 -13.533 1.00 68.38 617 ALA A C 1
ATOM 4614 O O . ALA A 1 617 ? 21.133 17.882 -13.483 1.00 68.38 617 ALA A O 1
ATOM 4615 N N . ASN A 1 618 ? 18.977 17.674 -12.935 1.00 54.81 618 ASN A N 1
ATOM 4616 C CA . ASN A 1 618 ? 18.933 18.855 -12.067 1.00 54.81 618 ASN A CA 1
ATOM 4617 C C . ASN A 1 618 ? 17.637 18.928 -11.231 1.00 54.81 618 ASN A C 1
ATOM 4619 O O . ASN A 1 618 ? 16.662 19.553 -11.653 1.00 54.81 618 ASN A O 1
ATOM 4623 N N . PRO A 1 619 ? 17.596 18.348 -10.024 1.00 47.19 619 PRO A N 1
ATOM 4624 C CA . PRO A 1 619 ? 16.669 18.768 -8.988 1.00 47.19 619 PRO A CA 1
ATOM 4625 C C . PRO A 1 619 ? 17.423 19.749 -8.078 1.00 47.19 619 PRO A C 1
ATOM 4627 O O . PRO A 1 619 ? 18.182 19.320 -7.213 1.00 47.19 619 PRO A O 1
ATOM 4630 N N . GLY A 1 620 ? 17.303 21.053 -8.338 1.00 45.41 620 GLY A N 1
ATOM 4631 C CA . GLY A 1 620 ? 17.926 22.085 -7.495 1.00 45.41 620 GLY A CA 1
ATOM 4632 C C . GLY A 1 620 ? 17.489 22.066 -6.029 1.00 45.41 620 GLY A C 1
ATOM 4633 O O . GLY A 1 620 ? 16.459 21.432 -5.697 1.00 45.41 620 GLY A O 1
#

pLDDT: mean 84.81, std 16.81, range [27.64, 98.62]

Radius of gyration: 29.42 Å; chains: 1; bounding box: 78×73×80 Å